Protein 8DP6 (pdb70)

Radius of gyration: 28.53 Å; Cα contacts (8 Å, |Δi|>4): 1040; chains: 2; bounding box: 72×34×86 Å

B-factor: mean 14.77, std 8.54, range [4.78, 69.81]

InterPro domains:
  IPR000515 ABC transporter type 1, transmembrane domain MetI-like [PF00528] (36-201)
  IPR000515 ABC transporter type 1, transmembrane domain MetI-like [PS50928] (20-199)
  IPR000515 ABC transporter type 1, transmembrane domain MetI-like [cd06261] (20-193)
  IPR007210 ABC-type glycine betaine transport system, substrate-binding domain [PF04069] (251-512)
  IPR035906 MetI-like superfamily [G3DSA:1.10.3720.10] (11-204)
  IPR035906 MetI-like superfamily [SSF161098] (16-198)
  IPR051204 ABC transporter permease/solute-binding domain-containing protein [PTHR30177] (2-207)

Nearest PDB structures (foldseek):
  8dp7-assembly1_A  TM=7.468E-01  e=4.687E-59  Helicobacter pylori P12
  7s7y-assembly1_A  TM=9.228E-01  e=1.723E-35  Thermoanaerobacter sp. X513
  7s7w-assembly1_A  TM=9.375E-01  e=1.049E-33  Thermoanaerobacter sp. X513
  4z7e-assembly2_B  TM=9.285E-01  e=5.355E-33  Listeria monocytogenes EGD-e
  3o66-assembly2_B  TM=9.440E-01  e=3.713E-31  Staphylococcus aureus subsp. aureus Mu50

Structure (mmCIF, N/CA/C/O backbone):
data_8DP6
#
_entry.id   8DP6
#
_cell.length_a   168.463
_cell.length_b   58.395
_cell.length_c   61.886
_cell.angle_alpha   90.000
_cell.angle_beta   109.537
_cell.angle_gamma   90.000
#
_symmetry.space_group_name_H-M   'C 1 2 1'
#
loop_
_entity.id
_entity.type
_entity.pdbx_description
1 polymer 'Osmoprotection protein'
2 non-polymer 'SULFATE ION'
3 water water
#
loop_
_atom_site.group_PDB
_atom_site.id
_atom_site.type_symbol
_atom_site.label_atom_id
_atom_site.label_alt_id
_atom_site.label_comp_id
_atom_site.label_asym_id
_atom_site.label_entity_id
_atom_site.label_seq_id
_atom_site.pdbx_PDB_ins_code
_atom_site.Cartn_x
_atom_site.Cartn_y
_atom_site.Cartn_z
_atom_site.occupancy
_atom_site.B_iso_or_equiv
_atom_site.auth_seq_id
_atom_site.auth_comp_id
_atom_site.auth_asym_id
_atom_site.auth_atom_id
_atom_site.pdbx_PDB_model_num
ATOM 1 N N . GLU A 1 6 ? -49.99616 -17.18211 -29.14592 1.000 28.05169 287 GLU A N 1
ATOM 2 C CA . GLU A 1 6 ? -51.34981 -16.65025 -29.03562 1.000 26.22432 287 GLU A CA 1
ATOM 3 C C . GLU A 1 6 ? -52.21183 -17.53273 -28.14234 1.000 27.49992 287 GLU A C 1
ATOM 4 O O . GLU A 1 6 ? -52.40520 -18.71375 -28.42160 1.000 28.77803 287 GLU A O 1
ATOM 10 N N . LYS A 1 7 ? -52.71943 -16.95160 -27.05340 1.000 26.00667 288 LYS A N 1
ATOM 11 C CA . LYS A 1 7 ? -53.63121 -17.63485 -26.15178 1.000 24.55767 288 LYS A CA 1
ATOM 12 C C . LYS A 1 7 ? -54.53479 -16.58660 -25.52100 1.000 19.01695 288 LYS A C 1
ATOM 13 O O . LYS A 1 7 ? -54.08093 -15.45833 -25.28190 1.000 21.30352 288 LYS A O 1
ATOM 19 N N . PRO A 1 8 ? -55.80785 -16.90604 -25.27695 1.000 18.85284 289 PRO A N 1
ATOM 20 C CA . PRO A 1 8 ? -56.69991 -15.94341 -24.61835 1.000 17.64123 289 PRO A CA 1
ATOM 21 C C . PRO A 1 8 ? -56.16180 -15.55945 -23.24879 1.000 13.99704 289 PRO A C 1
ATOM 22 O O . PRO A 1 8 ? -55.42436 -16.31947 -22.61881 1.000 15.63388 289 PRO A O 1
ATOM 26 N N . LEU A 1 9 ? -56.51088 -14.34975 -22.80502 1.000 12.45637 290 LEU A N 1
ATOM 27 C CA . LEU A 1 9 ? -56.16494 -13.93457 -21.45214 1.000 11.81133 290 LEU A CA 1
ATOM 28 C C . LEU A 1 9 ? -57.05131 -14.68690 -20.47621 1.000 11.10587 290 LEU A C 1
ATOM 29 O O . LEU A 1 9 ? -58.26639 -14.77042 -20.66775 1.000 11.12750 290 LEU A O 1
ATOM 34 N N . VAL A 1 10 ? -56.45708 -15.22448 -19.41831 1.000 9.41358 291 VAL A N 1
ATOM 35 C CA . VAL A 1 10 ? -57.18458 -16.06177 -18.47983 1.000 9.02873 291 VAL A CA 1
ATOM 36 C C . VAL A 1 10 ? -57.50238 -15.23724 -17.23600 1.000 8.15560 291 VAL A C 1
ATOM 37 O O . VAL A 1 10 ? -56.59442 -14.75247 -16.54447 1.000 8.37572 291 VAL A O 1
ATOM 41 N N . VAL A 1 11 ? -58.79258 -15.06393 -16.96405 1.000 6.78110 292 VAL A N 1
ATOM 42 C CA . VAL A 1 11 ? -59.28576 -14.37159 -15.78024 1.000 6.76901 292 VAL A CA 1
ATOM 43 C C . VAL A 1 11 ? -59.60708 -15.42341 -14.73534 1.000 7.68923 292 VAL A C 1
ATOM 44 O O . VAL A 1 11 ? -60.49110 -16.26583 -14.94289 1.000 8.01117 292 VAL A O 1
ATOM 48 N N . ALA A 1 12 ? -58.91302 -15.36597 -13.60367 1.000 6.95422 293 ALA A N 1
ATOM 49 C CA . ALA A 1 12 ? -59.15137 -16.28045 -12.49635 1.000 7.46566 293 ALA A CA 1
ATOM 50 C C . ALA A 1 12 ? -59.97588 -15.60121 -11.40465 1.000 6.62587 293 ALA A C 1
ATOM 51 O O . ALA A 1 12 ? -59.96190 -14.37849 -11.25961 1.000 7.18337 293 ALA A O 1
ATOM 53 N N . THR A 1 13 ? -60.71272 -16.40634 -10.63490 1.000 7.20838 294 THR A N 1
ATOM 54 C CA . THR A 1 13 ? -61.37098 -15.90679 -9.43185 1.000 7.60498 294 THR A CA 1
ATOM 55 C C . THR A 1 13 ? -61.25679 -16.94276 -8.32347 1.000 7.43762 294 THR A C 1
ATOM 56 O O . THR A 1 13 ? -61.00584 -18.12844 -8.56589 1.000 7.36879 294 THR A O 1
ATOM 60 N N . LYS A 1 14 ? -61.48253 -16.47776 -7.10104 1.000 6.40797 295 LYS A N 1
ATOM 61 C CA . LYS A 1 14 ? -61.64333 -17.34587 -5.94520 1.000 8.24337 295 LYS A CA 1
ATOM 62 C C . LYS A 1 14 ? -63.08763 -17.84430 -5.90877 1.000 8.36113 295 LYS A C 1
ATOM 63 O O . LYS A 1 14 ? -63.93118 -17.40240 -6.69155 1.000 8.14555 295 LYS A O 1
ATOM 69 N N . PRO A 1 15 ? -63.41952 -18.77891 -5.00947 1.000 9.50539 296 PRO A N 1
ATOM 70 C CA . PRO A 1 15 ? -64.75159 -19.42040 -5.06844 1.000 11.48259 296 PRO A CA 1
ATOM 71 C C . PRO A 1 15 ? -65.96496 -18.56971 -4.66426 1.000 15.01944 296 PRO A C 1
ATOM 72 O O . PRO A 1 15 ? -67.09296 -19.04477 -4.83402 1.000 21.18463 296 PRO A O 1
ATOM 76 N N . SER A 1 16 ? -65.82711 -17.34567 -4.18521 1.000 13.44485 297 SER A N 1
ATOM 77 C CA . SER A 1 16 ? -66.98936 -16.65996 -3.62746 1.000 10.34169 297 SER A CA 1
ATOM 78 C C . SER A 1 16 ? -67.87677 -16.03872 -4.70849 1.000 10.50216 297 SER A C 1
ATOM 79 O O . SER A 1 16 ? -67.45260 -15.77214 -5.83169 1.000 8.54975 297 SER A O 1
ATOM 82 N N . SER A 1 17 ? -69.12736 -15.76631 -4.32650 1.000 8.82190 298 SER A N 1
ATOM 83 C CA . SER A 1 17 ? -70.07251 -15.10836 -5.22085 1.000 8.70817 298 SER A CA 1
ATOM 84 C C . SER A 1 17 ? -69.58805 -13.71423 -5.63576 1.000 8.45915 298 SER A C 1
ATOM 85 O O . SER A 1 17 ? -69.69474 -13.32480 -6.80938 1.000 8.20729 298 SER A O 1
ATOM 88 N N . GLU A 1 18 ? -69.06282 -12.94117 -4.68105 1.000 6.32150 299 GLU A N 1
ATOM 89 C CA . GLU A 1 18 ? -68.47205 -11.64402 -4.99815 1.000 6.08552 299 GLU A CA 1
ATOM 90 C C . GLU A 1 18 ? -67.38682 -11.78951 -6.05596 1.000 6.12851 299 GLU A C 1
ATOM 91 O O . GLU A 1 18 ? -67.31337 -10.99610 -7.00593 1.000 5.45982 299 GLU A O 1
ATOM 97 N N . GLN A 1 19 ? -66.54891 -12.81619 -5.91709 1.000 5.92997 300 GLN A N 1
ATOM 98 C CA . GLN A 1 19 ? -65.48371 -13.04406 -6.88372 1.000 6.20644 300 GLN A CA 1
ATOM 99 C C . GLN A 1 19 ? -66.00946 -13.43498 -8.26381 1.000 6.55192 300 GLN A C 1
ATOM 100 O O . GLN A 1 19 ? -65.41086 -13.04244 -9.27224 1.000 6.11240 300 GLN A O 1
ATOM 106 N N . TYR A 1 20 ? -67.11838 -14.18223 -8.34474 1.000 6.63883 301 TYR A N 1
ATOM 107 C CA . TYR A 1 20 ? -67.69708 -14.47137 -9.65768 1.000 6.41478 301 TYR A CA 1
ATOM 108 C C . TYR A 1 20 ? -68.19075 -13.20162 -10.33464 1.000 6.11854 301 TYR A C 1
ATOM 109 O O . TYR A 1 20 ? -67.99940 -13.02423 -11.54335 1.000 6.79918 301 TYR A O 1
ATOM 118 N N . ILE A 1 21 ? -68.84391 -12.31073 -9.58102 1.000 5.99471 302 ILE A N 1
ATOM 119 C CA . ILE A 1 21 ? -69.24216 -11.02421 -10.14683 1.000 6.41909 302 ILE A CA 1
ATOM 120 C C . ILE A 1 21 ? -68.02949 -10.29789 -10.69752 1.000 7.04347 302 ILE A C 1
ATOM 121 O O . ILE A 1 21 ? -68.03013 -9.81222 -11.83828 1.000 6.45817 302 ILE A O 1
ATOM 126 N N . LEU A 1 22 ? -66.98061 -10.19337 -9.87897 1.000 6.82597 303 LEU A N 1
ATOM 127 C CA . LEU A 1 22 ? -65.78131 -9.47510 -10.28514 1.000 7.27822 303 LEU A CA 1
ATOM 128 C C . LEU A 1 22 ? -65.14603 -10.11216 -11.51481 1.000 6.01803 303 LEU A C 1
ATOM 129 O O . LEU A 1 22 ? -64.72428 -9.40736 -12.44307 1.000 6.36836 303 LEU A O 1
ATOM 134 N N . GLY A 1 23 ? -65.07707 -11.44263 -11.55011 1.000 6.52867 304 GLY A N 1
ATOM 135 C CA . GLY A 1 23 ? -64.53017 -12.10595 -12.72347 1.000 7.64738 304 GLY A CA 1
ATOM 136 C C . GLY A 1 23 ? -65.31630 -11.80833 -13.98324 1.000 6.29053 304 GLY A C 1
ATOM 137 O O . GLY A 1 23 ? -64.73919 -11.65024 -15.06397 1.000 6.57268 304 GLY A O 1
ATOM 138 N N . GLU A 1 24 ? -66.64497 -11.73080 -13.87203 1.000 6.51782 305 GLU A N 1
ATOM 139 C CA . GLU A 1 24 ? -67.44669 -11.39945 -15.04455 1.000 7.35152 305 GLU A CA 1
ATOM 140 C C . GLU A 1 24 ? -67.29795 -9.94023 -15.45241 1.000 6.19751 305 GLU A C 1
ATOM 141 O O . GLU A 1 24 ? -67.32100 -9.63104 -16.65125 1.000 7.21479 305 GLU A O 1
ATOM 147 N N . ILE A 1 25 ? -67.14274 -9.02481 -14.49540 1.000 5.97278 306 ILE A N 1
ATOM 148 C CA . ILE A 1 25 ? -66.85455 -7.63801 -14.85240 1.000 6.84177 306 ILE A CA 1
ATOM 149 C C . ILE A 1 25 ? -65.58528 -7.56937 -15.69233 1.000 7.11226 306 ILE A C 1
ATOM 150 O O . ILE A 1 25 ? -65.56072 -6.95395 -16.76663 1.000 7.73651 306 ILE A O 1
ATOM 155 N N . LEU A 1 26 ? -64.51267 -8.20613 -15.21620 1.000 6.17353 307 LEU A N 1
ATOM 156 C CA . LEU A 1 26 ? -63.25064 -8.20335 -15.95971 1.000 6.74021 307 LEU A CA 1
ATOM 157 C C . LEU A 1 26 ? -63.41695 -8.84893 -17.32695 1.000 6.73609 307 LEU A C 1
ATOM 158 O O . LEU A 1 26 ? -62.96689 -8.30630 -18.34656 1.000 7.18698 307 LEU A O 1
ATOM 163 N N . SER A 1 27 ? -64.04569 -10.02207 -17.36076 1.000 6.60128 308 SER A N 1
ATOM 164 C CA . SER A 1 27 ? -64.12490 -10.79415 -18.59281 1.000 7.06684 308 SER A CA 1
ATOM 165 C C . SER A 1 27 ? -64.98174 -10.08679 -19.63141 1.000 7.53716 308 SER A C 1
ATOM 166 O O . SER A 1 27 ? -64.58277 -9.95137 -20.79574 1.000 7.34783 308 SER A O 1
ATOM 169 N N . LEU A 1 28 ? -66.16288 -9.61306 -19.22607 1.000 7.57551 309 LEU A N 1
ATOM 170 C CA . LEU A 1 28 ? -67.05775 -8.95067 -20.17300 1.000 6.54234 309 LEU A CA 1
ATOM 171 C C . LEU A 1 28 ? -66.45118 -7.65242 -20.68698 1.000 8.16268 309 LEU A C 1
ATOM 172 O O . LEU A 1 28 ? -66.62223 -7.30230 -21.85904 1.000 8.70309 309 LEU A O 1
ATOM 177 N N . LEU A 1 29 ? -65.74567 -6.91552 -19.82440 1.000 7.25253 310 LEU A N 1
ATOM 178 C CA . LEU A 1 29 ? -65.16302 -5.65450 -20.26414 1.000 6.90783 310 LEU A CA 1
ATOM 179 C C . LEU A 1 29 ? -64.08674 -5.89761 -21.31141 1.000 7.41049 310 LEU A C 1
ATOM 180 O O . LEU A 1 29 ? -64.03916 -5.20721 -22.33612 1.000 8.28898 310 LEU A O 1
ATOM 185 N N . LEU A 1 30 ? -63.22268 -6.88471 -21.07956 1.000 7.40733 311 LEU A N 1
ATOM 186 C CA . LEU A 1 30 ? -62.19795 -7.19372 -22.06585 1.000 7.92820 311 LEU A CA 1
ATOM 187 C C . LEU A 1 30 ? -62.81391 -7.73954 -23.34839 1.000 8.07729 311 LEU A C 1
ATOM 188 O O . LEU A 1 30 ? -62.38365 -7.37341 -24.45053 1.000 8.93805 311 LEU A O 1
ATOM 193 N N . GLU A 1 31 ? -63.84245 -8.58977 -23.23116 1.000 8.36845 312 GLU A N 1
ATOM 194 C CA . GLU A 1 31 ? -64.49829 -9.13824 -24.41921 1.000 10.70800 312 GLU A CA 1
ATOM 195 C C . GLU A 1 31 ? -65.15575 -8.04387 -25.24991 1.000 10.99140 312 GLU A C 1
ATOM 196 O O . GLU A 1 31 ? -65.16233 -8.11856 -26.48596 1.000 10.44634 312 GLU A O 1
ATOM 202 N N . LYS A 1 32 ? -65.71548 -7.02296 -24.59084 1.000 10.12669 313 LYS A N 1
ATOM 203 C CA . LYS A 1 32 ? -66.30505 -5.88981 -25.29777 1.000 12.41878 313 LYS A CA 1
ATOM 204 C C . LYS A 1 32 ? -65.29307 -5.21585 -26.20438 1.000 10.73423 313 LYS A C 1
ATOM 205 O O . LYS A 1 32 ? -65.66344 -4.63765 -27.23118 1.000 13.90430 313 LYS A O 1
ATOM 211 N N . HIS A 1 33 ? -64.02079 -5.24995 -25.82113 1.000 10.55360 314 HIS A N 1
ATOM 212 C CA . HIS A 1 33 ? -62.93806 -4.65778 -26.58539 1.000 11.04528 314 HIS A CA 1
ATOM 213 C C . HIS A 1 33 ? -62.22100 -5.68000 -27.45280 1.000 10.92989 314 HIS A C 1
ATOM 214 O O . HIS A 1 33 ? -61.09039 -5.43735 -27.88151 1.000 10.75586 314 HIS A O 1
ATOM 221 N N . HIS A 1 34 ? -62.86024 -6.82209 -27.71253 1.000 10.54449 315 HIS A N 1
ATOM 222 C CA . HIS A 1 34 ? -62.39872 -7.81720 -28.67376 1.000 10.63690 315 HIS A CA 1
ATOM 223 C C . HIS A 1 34 ? -61.11885 -8.51063 -28.25164 1.000 11.43394 315 HIS A C 1
ATOM 224 O O . HIS A 1 34 ? -60.38945 -9.03857 -29.09239 1.000 13.32037 315 HIS A O 1
ATOM 231 N N . ILE A 1 35 ? -60.83397 -8.54938 -26.95821 1.000 11.02316 316 ILE A N 1
ATOM 232 C CA . ILE A 1 35 ? -59.69289 -9.28041 -26.43335 1.000 11.82027 316 ILE A CA 1
ATOM 233 C C . ILE A 1 35 ? -60.19644 -10.66922 -26.01280 1.000 16.03241 316 ILE A C 1
ATOM 234 O O . ILE A 1 35 ? -61.14411 -10.74149 -25.22356 1.000 15.98766 316 ILE A O 1
ATOM 239 N N . PRO A 1 36 ? -59.64206 -11.74932 -26.55389 1.000 16.64773 317 PRO A N 1
ATOM 240 C CA . PRO A 1 36 ? -60.15344 -13.08387 -26.20295 1.000 16.11187 317 PRO A CA 1
ATOM 241 C C . PRO A 1 36 ? -59.87896 -13.41707 -24.74312 1.000 12.17875 317 PRO A C 1
ATOM 242 O O . PRO A 1 36 ? -58.79941 -13.12894 -24.21994 1.000 15.24092 317 PRO A O 1
ATOM 246 N N . ILE A 1 37 ? -60.87699 -14.02975 -24.09703 1.000 13.61684 318 ILE A N 1
ATOM 247 C CA . ILE A 1 37 ? -60.86175 -14.32244 -22.66721 1.000 13.36852 318 ILE A CA 1
ATOM 248 C C . ILE A 1 37 ? -61.20397 -15.78796 -22.43905 1.000 13.88098 318 ILE A C 1
ATOM 249 O O . ILE A 1 37 ? -62.09577 -16.34445 -23.09155 1.000 16.83892 318 ILE A O 1
ATOM 254 N N . LYS A 1 38 ? -60.50333 -16.40716 -21.49726 1.000 11.43078 319 LYS A N 1
ATOM 255 C CA . LYS A 1 38 ? -60.87479 -17.69832 -20.94242 1.000 10.49376 319 LYS A CA 1
ATOM 256 C C . LYS A 1 38 ? -61.13320 -17.50358 -19.45439 1.000 11.63227 319 LYS A C 1
ATOM 257 O O . LYS A 1 38 ? -60.31233 -16.90248 -18.75195 1.000 11.04881 319 LYS A O 1
ATOM 263 N N . ARG A 1 39 ? -62.27756 -17.98433 -18.97916 1.000 11.38918 320 ARG A N 1
ATOM 264 C CA . ARG A 1 39 ? -62.64642 -17.86658 -17.57467 1.000 9.52129 320 ARG A CA 1
ATOM 265 C C . ARG A 1 39 ? -62.12986 -19.07822 -16.81023 1.000 11.56863 320 ARG A C 1
ATOM 266 O O . ARG A 1 39 ? -62.34681 -20.21961 -17.22717 1.000 14.93806 320 ARG A O 1
ATOM 274 N N . ALA A 1 40 ? -61.43881 -18.82630 -15.69396 1.000 8.95944 321 ALA A N 1
ATOM 275 C CA . ALA A 1 40 ? -60.99014 -19.86547 -14.77211 1.000 10.45186 321 ALA A CA 1
ATOM 276 C C . ALA A 1 40 ? -61.50616 -19.49747 -13.38058 1.000 9.64133 321 ALA A C 1
ATOM 277 O O . ALA A 1 40 ? -60.75267 -19.06156 -12.50813 1.000 8.05608 321 ALA A O 1
ATOM 279 N N . PHE A 1 41 ? -62.81107 -19.65967 -13.18306 1.000 9.64252 322 PHE A N 1
ATOM 280 C CA . PHE A 1 41 ? -63.46783 -19.13095 -11.99827 1.000 9.73629 322 PHE A CA 1
ATOM 281 C C . PHE A 1 41 ? -63.49679 -20.16776 -10.87884 1.000 11.41081 322 PHE A C 1
ATOM 282 O O . PHE A 1 41 ? -63.53427 -21.37846 -11.12099 1.000 11.75223 322 PHE A O 1
ATOM 290 N N . GLY A 1 42 ? -63.51182 -19.67920 -9.64220 1.000 9.20965 323 GLY A N 1
ATOM 291 C CA . GLY A 1 42 ? -63.73702 -20.55445 -8.49861 1.000 10.80226 323 GLY A CA 1
ATOM 292 C C . GLY A 1 42 ? -62.58173 -21.47047 -8.15888 1.000 11.07070 323 GLY A C 1
ATOM 293 O O . GLY A 1 42 ? -62.79873 -22.66076 -7.87252 1.000 13.33469 323 GLY A O 1
ATOM 294 N N . ILE A 1 43 ? -61.36100 -20.93893 -8.16265 1.000 9.30333 324 ILE A N 1
ATOM 295 C CA . ILE A 1 43 ? -60.16253 -21.73392 -7.92030 1.000 9.73281 324 ILE A CA 1
ATOM 296 C C . ILE A 1 43 ? -60.07683 -22.08655 -6.43910 1.000 11.47521 324 ILE A C 1
ATOM 297 O O . ILE A 1 43 ? -59.94931 -21.20291 -5.57842 1.000 10.72927 324 ILE A O 1
ATOM 302 N N . GLY A 1 44 ? -60.13582 -23.38186 -6.14192 1.000 11.61676 325 GLY A N 1
ATOM 303 C CA . GLY A 1 44 ? -60.02794 -23.82253 -4.76231 1.000 13.51568 325 GLY A CA 1
ATOM 304 C C . GLY A 1 44 ? -58.69292 -23.42852 -4.15845 1.000 13.56140 325 GLY A C 1
ATOM 305 O O . GLY A 1 44 ? -57.65024 -23.46518 -4.81831 1.000 14.50264 325 GLY A O 1
ATOM 306 N N . GLY A 1 45 ? -58.73290 -23.03906 -2.88616 1.000 12.70913 326 GLY A N 1
ATOM 307 C CA . GLY A 1 45 ? -57.56525 -22.51278 -2.21973 1.000 14.03070 326 GLY A CA 1
ATOM 308 C C . GLY A 1 45 ? -57.30110 -21.04773 -2.48218 1.000 12.51183 326 GLY A C 1
ATOM 309 O O . GLY A 1 45 ? -56.43122 -20.46472 -1.82324 1.000 14.26956 326 GLY A O 1
ATOM 310 N N . GLY A 1 46 ? -58.01650 -20.42903 -3.41731 1.000 12.01928 327 GLY A N 1
ATOM 311 C CA . GLY A 1 46 ? -57.84511 -19.00384 -3.65092 1.000 12.38273 327 GLY A CA 1
ATOM 312 C C . GLY A 1 46 ? -56.41743 -18.64278 -4.02147 1.000 10.78145 327 GLY A C 1
ATOM 313 O O . GLY A 1 46 ? -55.77189 -19.29752 -4.85085 1.000 10.24533 327 GLY A O 1
ATOM 314 N N . THR A 1 47 ? -55.91011 -17.59484 -3.36625 1.000 9.90157 328 THR A N 1
ATOM 315 C CA . THR A 1 47 ? -54.62736 -17.00307 -3.72902 1.000 9.23825 328 THR A CA 1
ATOM 316 C C . THR A 1 47 ? -53.49888 -18.02428 -3.74592 1.000 10.70583 328 THR A C 1
ATOM 317 O O . THR A 1 47 ? -52.63707 -17.98558 -4.62730 1.000 10.20322 328 THR A O 1
ATOM 321 N N . MET A 1 48 ? -53.46722 -18.94046 -2.77378 1.000 10.38496 329 MET A N 1
ATOM 322 C CA . MET A 1 48 ? -52.32220 -19.84685 -2.71519 1.000 11.90514 329 MET A CA 1
ATOM 323 C C . MET A 1 48 ? -52.19850 -20.73484 -3.95534 1.000 11.38015 329 MET A C 1
ATOM 324 O O . MET A 1 48 ? -51.09555 -21.20388 -4.25647 1.000 11.83770 329 MET A O 1
ATOM 329 N N . ASN A 1 49 ? -53.29531 -20.98804 -4.67450 1.000 9.99144 330 ASN A N 1
ATOM 330 C CA . ASN A 1 49 ? -53.19204 -21.71544 -5.93637 1.000 9.06490 330 ASN A CA 1
ATOM 331 C C . ASN A 1 49 ? -53.30482 -20.82593 -7.16723 1.000 10.91004 330 ASN A C 1
ATOM 332 O O . ASN A 1 49 ? -52.81593 -21.20969 -8.23613 1.000 10.36360 330 ASN A O 1
ATOM 337 N N . ILE A 1 50 ? -53.91765 -19.64629 -7.04126 1.000 9.42870 331 ILE A N 1
ATOM 338 C CA . ILE A 1 50 ? -53.95097 -18.69590 -8.14972 1.000 9.03736 331 ILE A CA 1
ATOM 339 C C . ILE A 1 50 ? -52.56257 -18.11767 -8.39868 1.000 9.09723 331 ILE A C 1
ATOM 340 O O . ILE A 1 50 ? -52.09831 -18.04165 -9.54188 1.000 8.63946 331 ILE A O 1
ATOM 345 N N . HIS A 1 51 ? -51.87878 -17.71240 -7.33221 1.000 9.82918 332 HIS A N 1
ATOM 346 C CA . HIS A 1 51 ? -50.60996 -17.00081 -7.47353 1.000 9.95936 332 HIS A CA 1
ATOM 347 C C . HIS A 1 51 ? -49.55443 -17.78959 -8.24611 1.000 9.97700 332 HIS A C 1
ATOM 348 O O . HIS A 1 51 ? -48.94136 -17.21861 -9.16761 1.000 10.34346 332 HIS A O 1
ATOM 355 N N . PRO A 1 52 ? -49.29157 -19.06961 -7.95597 1.000 9.93165 333 PRO A N 1
ATOM 356 C CA . PRO A 1 52 ? -48.28654 -19.79201 -8.75720 1.000 11.20125 333 PRO A CA 1
ATOM 357 C C . PRO A 1 52 ? -48.63752 -19.88878 -10.23148 1.000 11.30154 333 PRO A C 1
ATOM 358 O O . PRO A 1 52 ? -47.73859 -19.86927 -11.08137 1.000 11.77108 333 PRO A O 1
ATOM 362 N N . ALA A 1 53 ? -49.92453 -19.97827 -10.56181 1.000 9.81197 334 ALA A N 1
ATOM 363 C CA . ALA A 1 53 ? -50.32182 -20.03510 -11.96291 1.000 10.16112 334 ALA A CA 1
ATOM 364 C C . ALA A 1 53 ? -50.16961 -18.68137 -12.63637 1.000 10.60040 334 ALA A C 1
ATOM 365 O O . ALA A 1 53 ? -49.81091 -18.60801 -13.82054 1.000 10.66610 334 ALA A O 1
ATOM 367 N N . LEU A 1 54 ? -50.41302 -17.60939 -11.88871 1.000 8.78497 335 LEU A N 1
ATOM 368 C CA . LEU A 1 54 ? -50.21293 -16.26919 -12.41446 1.000 10.98797 335 LEU A CA 1
ATOM 369 C C . LEU A 1 54 ? -48.74245 -16.02377 -12.74274 1.000 11.10092 335 LEU A C 1
ATOM 370 O O . LEU A 1 54 ? -48.41138 -15.53588 -13.82886 1.000 14.03027 335 LEU A O 1
ATOM 375 N N . ILE A 1 55 ? -47.83773 -16.38960 -11.83071 1.000 10.82463 336 ILE A N 1
ATOM 376 C CA . ILE A 1 55 ? -46.41015 -16.17759 -12.07590 1.000 14.24239 336 ILE A CA 1
ATOM 377 C C . ILE A 1 55 ? -45.90784 -17.02374 -13.24558 1.000 14.94508 336 ILE A C 1
ATOM 378 O O . ILE A 1 55 ? -44.97051 -16.62587 -13.95484 1.000 17.13383 336 ILE A O 1
ATOM 383 N N . ARG A 1 56 ? -46.51932 -18.18002 -13.48533 1.000 13.06366 337 ARG A N 1
ATOM 384 C CA . ARG A 1 56 ? -46.13765 -19.04895 -14.59224 1.000 13.07869 337 ARG A CA 1
ATOM 385 C C . ARG A 1 56 ? -46.83051 -18.70091 -15.90259 1.000 14.99406 337 ARG A C 1
ATOM 386 O O . ARG A 1 56 ? -46.56730 -19.35424 -16.91804 1.000 16.43982 337 ARG A O 1
ATOM 394 N N . GLY A 1 57 ? -47.71497 -17.71425 -15.90891 1.000 13.17815 338 GLY A N 1
ATOM 395 C CA . GLY A 1 57 ? -48.36187 -17.28572 -17.12879 1.000 12.29568 338 GLY A CA 1
ATOM 396 C C . GLY A 1 57 ? -49.59440 -18.06440 -17.52585 1.000 13.45913 338 GLY A C 1
ATOM 397 O O . GLY A 1 57 ? -50.14465 -17.80383 -18.60236 1.000 12.72371 338 GLY A O 1
ATOM 398 N N . ASP A 1 58 ? -50.05102 -19.00791 -16.70512 1.000 10.43204 339 ASP A N 1
ATOM 399 C CA . ASP A 1 58 ? -51.24297 -19.77313 -17.03681 1.000 10.91528 339 ASP A CA 1
ATOM 400 C C . ASP A 1 58 ? -52.52880 -19.08486 -16.59838 1.000 11.42993 339 ASP A C 1
ATOM 401 O O . ASP A 1 58 ? -53.60539 -19.42754 -17.10254 1.000 13.99246 339 ASP A O 1
ATOM 406 N N . PHE A 1 59 ? -52.43767 -18.11741 -15.69405 1.000 8.01076 340 PHE A N 1
ATOM 407 C CA . PHE A 1 59 ? -53.47838 -17.13240 -15.47187 1.000 7.65058 340 PHE A CA 1
ATOM 408 C C . PHE A 1 59 ? -52.87838 -15.78281 -15.83509 1.000 6.91802 340 PHE A C 1
ATOM 409 O O . PHE A 1 59 ? -51.66227 -15.59774 -15.74848 1.000 9.07341 340 PHE A O 1
ATOM 417 N N . ASP A 1 60 ? -53.72474 -14.83250 -16.23070 1.000 7.01543 341 ASP A N 1
ATOM 418 C CA . ASP A 1 60 ? -53.25134 -13.49017 -16.54863 1.000 6.36534 341 ASP A CA 1
ATOM 419 C C . ASP A 1 60 ? -53.67008 -12.41676 -15.55877 1.000 6.34164 341 ASP A C 1
ATOM 420 O O . ASP A 1 60 ? -52.91081 -11.46195 -15.35650 1.000 6.63547 341 ASP A O 1
ATOM 425 N N . LEU A 1 61 ? -54.85127 -12.52501 -14.95447 1.000 6.28163 342 LEU A N 1
ATOM 426 C CA . LEU A 1 61 ? -55.31638 -11.48154 -14.04816 1.000 6.07233 342 LEU A CA 1
ATOM 427 C C . LEU A 1 61 ? -56.38532 -12.04781 -13.12307 1.000 6.20623 342 LEU A C 1
ATOM 428 O O . LEU A 1 61 ? -57.03379 -13.05394 -13.42772 1.000 6.98127 342 LEU A O 1
ATOM 433 N N . TYR A 1 62 ? -56.54138 -11.38807 -11.97771 1.000 5.84103 343 TYR A N 1
ATOM 434 C CA . TYR A 1 62 ? -57.59942 -11.69821 -11.01910 1.000 5.90553 343 TYR A CA 1
ATOM 435 C C . TYR A 1 62 ? -57.74735 -10.49997 -10.09711 1.000 6.10388 343 TYR A C 1
ATOM 436 O O . TYR A 1 62 ? -56.92446 -9.58533 -10.11067 1.000 6.92357 343 TYR A O 1
ATOM 445 N N . VAL A 1 63 ? -58.80583 -10.50369 -9.29663 1.000 5.58387 344 VAL A N 1
ATOM 446 C CA . VAL A 1 63 ? -59.01190 -9.46003 -8.29748 1.000 5.93983 344 VAL A CA 1
ATOM 447 C C . VAL A 1 63 ? -58.55367 -9.98848 -6.94469 1.000 5.98187 344 VAL A C 1
ATOM 448 O O . VAL A 1 63 ? -59.10595 -10.96824 -6.42226 1.000 6.10718 344 VAL A O 1
ATOM 452 N N . GLU A 1 64 ? -57.55503 -9.32411 -6.37878 1.000 5.43544 345 GLU A N 1
ATOM 453 C CA . GLU A 1 64 ? -57.00218 -9.63755 -5.06912 1.000 5.53634 345 GLU A CA 1
ATOM 454 C C . GLU A 1 64 ? -57.43356 -8.57482 -4.06244 1.000 5.53930 345 GLU A C 1
ATOM 455 O O . GLU A 1 64 ? -57.84869 -7.47087 -4.42744 1.000 5.60399 345 GLU A O 1
ATOM 461 N N . TYR A 1 65 ? -57.36313 -8.93345 -2.78432 1.000 5.35078 346 TYR A N 1
ATOM 462 C CA . TYR A 1 65 ? -57.60494 -8.00733 -1.68623 1.000 5.04719 346 TYR A CA 1
ATOM 463 C C . TYR A 1 65 ? -56.27809 -7.68110 -1.01196 1.000 5.30908 346 TYR A C 1
ATOM 464 O O . TYR A 1 65 ? -55.46716 -8.58448 -0.76167 1.000 6.33648 346 TYR A O 1
ATOM 473 N N . THR A 1 66 ? -56.04099 -6.39349 -0.72225 1.000 5.81890 347 THR A N 1
ATOM 474 C CA . THR A 1 66 ? -54.71692 -5.99159 -0.24291 1.000 5.87406 347 THR A CA 1
ATOM 475 C C . THR A 1 66 ? -54.27433 -6.79402 0.98023 1.000 5.14206 347 THR A C 1
ATOM 476 O O . THR A 1 66 ? -53.16294 -7.32118 1.01171 1.000 6.45126 347 THR A O 1
ATOM 480 N N . GLY A 1 67 ? -55.13477 -6.91660 1.99348 1.000 6.19675 348 GLY A N 1
ATOM 481 C CA . GLY A 1 67 ? -54.72263 -7.62828 3.19543 1.000 6.44908 348 GLY A CA 1
ATOM 482 C C . GLY A 1 67 ? -54.42062 -9.09362 2.95100 1.000 5.97546 348 GLY A C 1
ATOM 483 O O . GLY A 1 67 ? -53.56765 -9.67605 3.62384 1.000 6.94352 348 GLY A O 1
ATOM 484 N N . THR A 1 68 ? -55.09730 -9.70617 1.97421 1.000 7.27352 349 THR A N 1
ATOM 485 C CA . THR A 1 68 ? -54.80882 -11.09708 1.63989 1.000 7.66654 349 THR A CA 1
ATOM 486 C C . THR A 1 68 ? -53.43424 -11.22624 0.99816 1.000 7.79474 349 THR A C 1
ATOM 487 O O . THR A 1 68 ? -52.66875 -12.13513 1.33835 1.000 9.11959 349 THR A O 1
ATOM 491 N N . ALA A 1 69 ? -53.10784 -10.33376 0.05692 1.000 7.12141 350 ALA A N 1
ATOM 492 C CA . ALA A 1 69 ? -51.75363 -10.32147 -0.49009 1.000 7.13581 350 ALA A CA 1
ATOM 493 C C . ALA A 1 69 ? -50.72720 -10.08462 0.61214 1.000 7.12208 350 ALA A C 1
ATOM 494 O O . ALA A 1 69 ? -49.68867 -10.75896 0.66666 1.000 8.37828 350 ALA A O 1
ATOM 496 N N . TRP A 1 70 ? -51.00764 -9.12029 1.49030 1.000 7.54619 351 TRP A N 1
ATOM 497 C CA . TRP A 1 70 ? -50.09988 -8.76102 2.57445 1.000 6.95706 351 TRP A CA 1
ATOM 498 C C . TRP A 1 70 ? -49.70488 -9.97375 3.40442 1.000 7.14032 351 TRP A C 1
ATOM 499 O O . TRP A 1 70 ? -48.51614 -10.20698 3.65156 1.000 7.67773 351 TRP A O 1
ATOM 510 N N . VAL A 1 71 ? -50.68885 -10.76388 3.82743 1.000 7.53637 352 VAL A N 1
ATOM 511 C CA . VAL A 1 71 ? -50.42387 -11.87775 4.73493 1.000 10.46765 352 VAL A CA 1
ATOM 512 C C . VAL A 1 71 ? -50.01524 -13.14628 3.98849 1.000 10.93212 352 VAL A C 1
ATOM 513 O O . VAL A 1 71 ? -49.08683 -13.83674 4.41266 1.000 13.80089 352 VAL A O 1
ATOM 517 N N . ASN A 1 72 ? -50.64189 -13.46170 2.85252 1.000 10.82553 353 ASN A N 1
ATOM 518 C CA . ASN A 1 72 ? -50.44899 -14.77041 2.22917 1.000 12.02415 353 ASN A CA 1
ATOM 519 C C . ASN A 1 72 ? -49.30803 -14.80883 1.22158 1.000 13.15212 353 ASN A C 1
ATOM 520 O O . ASN A 1 72 ? -48.53159 -15.76886 1.20279 1.000 16.33016 353 ASN A O 1
ATOM 525 N N . THR A 1 73 ? -49.19742 -13.80165 0.36821 1.000 9.76219 354 THR A N 1
ATOM 526 C CA . THR A 1 73 ? -48.12527 -13.78290 -0.60930 1.000 10.66840 354 THR A CA 1
ATOM 527 C C . THR A 1 73 ? -46.88631 -13.06984 -0.07971 1.000 9.53881 354 THR A C 1
ATOM 528 O O . THR A 1 73 ? -45.75957 -13.50431 -0.34118 1.000 11.98585 354 THR A O 1
ATOM 532 N N . LEU A 1 74 ? -47.07047 -12.00151 0.69269 1.000 7.89618 355 LEU A N 1
ATOM 533 C CA . LEU A 1 74 ? -45.95671 -11.17773 1.14282 1.000 7.69440 355 LEU A CA 1
ATOM 534 C C . LEU A 1 74 ? -45.48913 -11.51709 2.55308 1.000 7.93081 355 LEU A C 1
ATOM 535 O O . LEU A 1 74 ? -44.44627 -11.00207 2.98713 1.000 9.03047 355 LEU A O 1
ATOM 540 N N . LYS A 1 75 ? -46.23730 -12.36552 3.26232 1.000 7.62781 356 LYS A N 1
ATOM 541 C CA . LYS A 1 75 ? -45.85808 -12.88374 4.57797 1.000 8.65231 356 LYS A CA 1
ATOM 542 C C . LYS A 1 75 ? -45.70178 -11.78660 5.62672 1.000 8.53865 356 LYS A C 1
ATOM 543 O O . LYS A 1 75 ? -44.88081 -11.90876 6.54211 1.000 11.79270 356 LYS A O 1
ATOM 549 N N . ASN A 1 76 ? -46.48096 -10.72452 5.52518 1.000 7.83209 357 ASN A N 1
ATOM 550 C CA . ASN A 1 76 ? -46.43069 -9.65155 6.50555 1.000 7.40660 357 ASN A CA 1
ATOM 551 C C . ASN A 1 76 ? -47.56968 -9.78004 7.51605 1.000 9.46463 357 ASN A C 1
ATOM 552 O O . ASN A 1 76 ? -48.61554 -10.37139 7.23012 1.000 10.14105 357 ASN A O 1
ATOM 557 N N . PRO A 1 77 ? -47.39412 -9.24132 8.71930 1.000 8.54639 358 PRO A N 1
ATOM 558 C CA . PRO A 1 77 ? -48.40742 -9.41630 9.77076 1.000 8.50368 358 PRO A CA 1
ATOM 559 C C . PRO A 1 77 ? -49.59375 -8.47587 9.61176 1.000 8.05311 358 PRO A C 1
ATOM 560 O O . PRO A 1 77 ? -49.44529 -7.28621 9.32252 1.000 8.98764 358 PRO A O 1
ATOM 564 N N . LEU A 1 78 ? -50.78752 -9.01466 9.87688 1.000 9.72734 359 LEU A N 1
ATOM 565 C CA . LEU A 1 78 ? -52.00468 -8.21511 9.80560 1.000 11.43049 359 LEU A CA 1
ATOM 566 C C . LEU A 1 78 ? -52.14284 -7.24418 10.97206 1.000 12.04024 359 LEU A C 1
ATOM 567 O O . LEU A 1 78 ? -53.02220 -6.37485 10.93029 1.000 13.71268 359 LEU A O 1
ATOM 572 N N . THR A 1 79 ? -51.31116 -7.36915 12.00728 1.000 10.33781 360 THR A N 1
ATOM 573 C CA . THR A 1 79 ? -51.25090 -6.35466 13.04644 1.000 11.30874 360 THR A CA 1
ATOM 574 C C . THR A 1 79 ? -50.48636 -5.11277 12.61501 1.000 10.29905 360 THR A C 1
ATOM 575 O O . THR A 1 79 ? -50.46112 -4.13372 13.36312 1.000 13.71536 360 THR A O 1
ATOM 579 N N . GLN A 1 80 ? -49.84124 -5.13348 11.45416 1.000 10.94627 361 GLN A N 1
ATOM 580 C CA . GLN A 1 80 ? -49.26898 -3.93228 10.87058 1.000 11.06165 361 GLN A CA 1
ATOM 581 C C . GLN A 1 80 ? -50.17852 -3.45849 9.74805 1.000 10.17961 361 GLN A C 1
ATOM 582 O O . GLN A 1 80 ? -50.67327 -4.26877 8.96049 1.000 12.97413 361 GLN A O 1
ATOM 588 N N . LYS A 1 81 ? -50.37424 -2.14621 9.66272 1.000 10.27999 362 LYS A N 1
ATOM 589 C CA . LYS A 1 81 ? -51.28397 -1.60035 8.67016 1.000 11.40130 362 LYS A CA 1
ATOM 590 C C . LYS A 1 81 ? -50.88572 -2.06087 7.27477 1.000 9.88326 362 LYS A C 1
ATOM 591 O O . LYS A 1 81 ? -49.71036 -2.01605 6.88842 1.000 10.63069 362 LYS A O 1
ATOM 597 N N . VAL A 1 82 ? -51.87310 -2.54244 6.52718 1.000 7.23729 363 VAL A N 1
ATOM 598 C CA . VAL A 1 82 ? -51.63279 -2.93659 5.14872 1.000 8.66939 363 VAL A CA 1
ATOM 599 C C . VAL A 1 82 ? -51.21678 -1.70387 4.36566 1.000 9.14725 363 VAL A C 1
ATOM 600 O O . VAL A 1 82 ? -51.87142 -0.65597 4.42914 1.000 13.92518 363 VAL A O 1
ATOM 604 N N . ASP A 1 83 ? -50.10069 -1.79670 3.65910 1.000 7.99170 364 ASP A N 1
ATOM 605 C CA . ASP A 1 83 ? -49.57518 -0.64336 2.94281 1.000 8.37300 364 ASP A CA 1
ATOM 606 C C . ASP A 1 83 ? -49.63446 -0.91836 1.44615 1.000 6.99115 364 ASP A C 1
ATOM 607 O O . ASP A 1 83 ? -48.84087 -1.70366 0.91528 1.000 7.17791 364 ASP A O 1
ATOM 612 N N . PHE A 1 84 ? -50.56504 -0.25186 0.76083 1.000 7.82226 365 PHE A N 1
ATOM 613 C CA . PHE A 1 84 ? -50.73414 -0.49668 -0.66699 1.000 7.70565 365 PHE A CA 1
ATOM 614 C C . PHE A 1 84 ? -49.45850 -0.22560 -1.45472 1.000 7.16209 365 PHE A C 1
ATOM 615 O O . PHE A 1 84 ? -49.09073 -1.01176 -2.32997 1.000 6.47109 365 PHE A O 1
ATOM 623 N N . GLU A 1 85 ? -48.80029 0.90616 -1.20259 1.000 6.70186 366 GLU A N 1
ATOM 624 C CA . GLU A 1 85 ? -47.60827 1.23645 -1.98108 1.000 7.32237 366 GLU A CA 1
ATOM 625 C C . GLU A 1 85 ? -46.55107 0.13948 -1.87350 1.000 6.28511 366 GLU A C 1
ATOM 626 O O . GLU A 1 85 ? -45.90893 -0.21792 -2.86812 1.000 7.56649 366 GLU A O 1
ATOM 632 N N . THR A 1 86 ? -46.37449 -0.42301 -0.67088 1.000 7.08178 367 THR A N 1
ATOM 633 C CA . THR A 1 86 ? -45.42257 -1.51778 -0.49267 1.000 6.98540 367 THR A CA 1
ATOM 634 C C . THR A 1 86 ? -45.86590 -2.75722 -1.25473 1.000 5.76779 367 THR A C 1
ATOM 635 O O . THR A 1 86 ? -45.04168 -3.43655 -1.88035 1.000 6.23131 367 THR A O 1
ATOM 639 N N . ILE A 1 87 ? -47.16097 -3.07833 -1.19448 1.000 5.81153 368 ILE A N 1
ATOM 640 C CA . ILE A 1 87 ? -47.69589 -4.19715 -1.96936 1.000 6.91363 368 ILE A CA 1
ATOM 641 C C . ILE A 1 87 ? -47.39628 -4.01850 -3.45063 1.000 7.16169 368 ILE A C 1
ATOM 642 O O . ILE A 1 87 ? -46.89877 -4.93499 -4.11374 1.000 6.54547 368 ILE A O 1
ATOM 647 N N . LYS A 1 88 ? -47.69833 -2.83807 -3.99148 1.000 6.69346 369 LYS A N 1
ATOM 648 C CA . LYS A 1 88 ? -47.49541 -2.62850 -5.41779 1.000 8.02321 369 LYS A CA 1
ATOM 649 C C . LYS A 1 88 ? -46.02451 -2.77246 -5.78901 1.000 7.47545 369 LYS A C 1
ATOM 650 O O . LYS A 1 88 ? -45.68753 -3.43154 -6.78209 1.000 7.82196 369 LYS A O 1
ATOM 656 N N . LYS A 1 89 ? -45.13010 -2.19690 -4.98413 1.000 6.68358 370 LYS A N 1
ATOM 657 C CA . LYS A 1 89 ? -43.70344 -2.27643 -5.27883 1.000 7.43711 370 LYS A CA 1
ATOM 658 C C . LYS A 1 89 ? -43.18725 -3.70849 -5.20791 1.000 7.09325 370 LYS A C 1
ATOM 659 O O . LYS A 1 89 ? -42.45567 -4.15749 -6.09897 1.000 8.42861 370 LYS A O 1
ATOM 665 N N . ARG A 1 90 ? -43.54202 -4.44007 -4.14760 1.000 6.88531 371 ARG A N 1
ATOM 666 C CA . ARG A 1 90 ? -43.06505 -5.81421 -4.01568 1.000 7.22357 371 ARG A CA 1
ATOM 667 C C . ARG A 1 90 ? -43.63950 -6.70059 -5.11381 1.000 6.43063 371 ARG A C 1
ATOM 668 O O . ARG A 1 90 ? -42.93800 -7.57547 -5.63867 1.000 7.78257 371 ARG A O 1
ATOM 676 N N . TYR A 1 91 ? -44.90685 -6.48470 -5.48789 1.000 6.11315 372 TYR A N 1
ATOM 677 C CA . TYR A 1 91 ? -45.50152 -7.28524 -6.55526 1.000 6.45884 372 TYR A CA 1
ATOM 678 C C . TYR A 1 91 ? -44.76781 -7.08597 -7.87317 1.000 7.67414 372 TYR A C 1
ATOM 679 O O . TYR A 1 91 ? -44.51268 -8.05525 -8.59732 1.000 7.42205 372 TYR A O 1
ATOM 688 N N . GLU A 1 92 ? -44.41638 -5.83944 -8.19846 1.000 7.98915 373 GLU A N 1
ATOM 689 C CA . GLU A 1 92 ? -43.67570 -5.58793 -9.42861 1.000 8.49317 373 GLU A CA 1
ATOM 690 C C . GLU A 1 92 ? -42.29874 -6.23317 -9.36714 1.000 9.52913 373 GLU A C 1
ATOM 691 O O . GLU A 1 92 ? -41.89190 -6.94719 -10.29320 1.000 10.39719 373 GLU A O 1
ATOM 697 N N . LYS A 1 93 ? -41.57292 -6.00265 -8.27038 1.000 9.22497 374 LYS A N 1
ATOM 698 C CA . LYS A 1 93 ? -40.16868 -6.39979 -8.21085 1.000 10.41571 374 LYS A CA 1
ATOM 699 C C . LYS A 1 93 ? -40.00932 -7.90480 -8.03922 1.000 10.17963 374 LYS A C 1
ATOM 700 O O . LYS A 1 93 ? -39.16823 -8.52611 -8.70499 1.000 10.75612 374 LYS A O 1
ATOM 706 N N . GLU A 1 94 ? -40.79580 -8.51156 -7.15742 1.000 9.31991 375 GLU A N 1
ATOM 707 C CA . GLU A 1 94 ? -40.61967 -9.92521 -6.85405 1.000 10.19795 375 GLU A CA 1
ATOM 708 C C . GLU A 1 94 ? -41.36635 -10.84591 -7.80870 1.000 10.46342 375 GLU A C 1
ATOM 709 O O . GLU A 1 94 ? -40.89927 -11.96173 -8.06090 1.000 12.03183 375 GLU A O 1
ATOM 715 N N . PHE A 1 95 ? -42.51155 -10.41134 -8.34513 1.000 9.09235 376 PHE A N 1
ATOM 716 C CA . PHE A 1 95 ? -43.39383 -11.28757 -9.10331 1.000 9.16643 376 PHE A CA 1
ATOM 717 C C . PHE A 1 95 ? -43.66066 -10.81829 -10.52031 1.000 9.35009 376 PHE A C 1
ATOM 718 O O . PHE A 1 95 ? -44.32375 -11.54143 -11.27030 1.000 9.94808 376 PHE A O 1
ATOM 726 N N . ASN A 1 96 ? -43.18470 -9.63780 -10.90921 1.000 8.37874 377 ASN A N 1
ATOM 727 C CA . ASN A 1 96 ? -43.50699 -9.08220 -12.22386 1.000 9.07959 377 ASN A CA 1
ATOM 728 C C . ASN A 1 96 ? -45.02016 -8.98306 -12.42032 1.000 9.10061 377 ASN A C 1
ATOM 729 O O . ASN A 1 96 ? -45.54451 -9.24331 -13.50637 1.000 9.91130 377 ASN A O 1
ATOM 734 N N . LEU A 1 97 ? -45.72809 -8.61527 -11.34911 1.000 7.49623 378 LEU A N 1
ATOM 735 C CA . LEU A 1 97 ? -47.17549 -8.44574 -11.35326 1.000 7.43183 378 LEU A CA 1
ATOM 736 C C . LEU A 1 97 ? -47.50695 -6.99029 -11.06341 1.000 7.68369 378 LEU A C 1
ATOM 737 O O . LEU A 1 97 ? -46.84046 -6.33974 -10.24840 1.000 8.82687 378 LEU A O 1
ATOM 742 N N . LEU A 1 98 ? -48.54752 -6.48803 -11.72398 1.000 7.50096 379 LEU A N 1
ATOM 743 C CA . LEU A 1 98 ? -48.99291 -5.10971 -11.57708 1.000 8.86304 379 LEU A CA 1
ATOM 744 C C . LEU A 1 98 ? -50.35397 -5.07045 -10.89225 1.000 7.17369 379 LEU A C 1
ATOM 745 O O . LEU A 1 98 ? -51.29495 -5.73459 -11.33357 1.000 7.73236 379 LEU A O 1
ATOM 750 N N . TRP A 1 99 ? -50.47054 -4.27054 -9.84095 1.000 7.73228 380 TRP A N 1
ATOM 751 C CA . TRP A 1 99 ? -51.78222 -3.85654 -9.35198 1.000 7.66235 380 TRP A CA 1
ATOM 752 C C . TRP A 1 99 ? -52.22280 -2.67679 -10.20996 1.000 8.39030 380 TRP A C 1
ATOM 753 O O . TRP A 1 99 ? -51.55317 -1.63397 -10.22132 1.000 10.40147 380 TRP A O 1
ATOM 764 N N . VAL A 1 100 ? -53.31338 -2.84960 -10.96066 1.000 7.13000 381 VAL A N 1
ATOM 765 C CA . VAL A 1 100 ? -53.80063 -1.80557 -11.86384 1.000 8.56109 381 VAL A CA 1
ATOM 766 C C . VAL A 1 100 ? -54.15485 -0.55300 -11.07946 1.000 8.35575 381 VAL A C 1
ATOM 767 O O . VAL A 1 100 ? -53.86026 0.57706 -11.49529 1.000 9.09217 381 VAL A O 1
ATOM 771 N N . GLY A 1 101 ? -54.77000 -0.75076 -9.92411 1.000 6.66060 382 GLY A N 1
ATOM 772 C CA . GLY A 1 101 ? -55.37199 0.29386 -9.12495 1.000 7.66867 382 GLY A CA 1
ATOM 773 C C . GLY A 1 101 ? -56.33354 -0.41479 -8.19799 1.000 6.86123 382 GLY A C 1
ATOM 774 O O . GLY A 1 101 ? -56.34423 -1.64021 -8.12630 1.000 7.00465 382 GLY A O 1
ATOM 775 N N . LEU A 1 102 ? -57.14617 0.36863 -7.50271 1.000 5.64809 383 LEU A N 1
ATOM 776 C CA . LEU A 1 102 ? -58.11855 -0.17940 -6.56550 1.000 5.58173 383 LEU A CA 1
ATOM 777 C C . LEU A 1 102 ? -59.53319 0.09822 -7.05718 1.000 6.37733 383 LEU A C 1
ATOM 778 O O . LEU A 1 102 ? -59.84297 1.19379 -7.53305 1.000 5.84518 383 LEU A O 1
ATOM 783 N N . LEU A 1 103 ? -60.39374 -0.91441 -6.94476 1.000 4.78021 384 LEU A N 1
ATOM 784 C CA . LEU A 1 103 ? -61.75145 -0.80446 -7.46449 1.000 6.22449 384 LEU A CA 1
ATOM 785 C C . LEU A 1 103 ? -62.59088 0.17954 -6.66653 1.000 5.79196 384 LEU A C 1
ATOM 786 O O . LEU A 1 103 ? -63.49288 0.80746 -7.23070 1.000 6.61663 384 LEU A O 1
ATOM 791 N N . GLY A 1 104 ? -62.30859 0.33254 -5.37257 1.000 5.50367 385 GLY A N 1
ATOM 792 C CA . GLY A 1 104 ? -62.98214 1.33575 -4.56885 1.000 6.67400 385 GLY A CA 1
ATOM 793 C C . GLY A 1 104 ? -63.59357 0.82263 -3.28307 1.000 6.35649 385 GLY A C 1
ATOM 794 O O . GLY A 1 104 ? -64.08590 1.62014 -2.48495 1.000 7.97055 385 GLY A O 1
ATOM 795 N N . PHE A 1 105 ? -63.57663 -0.49356 -3.07451 1.000 5.66620 386 PHE A N 1
ATOM 796 C CA . PHE A 1 105 ? -64.21606 -1.09910 -1.91797 1.000 6.03207 386 PHE A CA 1
ATOM 797 C C . PHE A 1 105 ? -63.22313 -1.90732 -1.09545 1.000 6.41110 386 PHE A C 1
ATOM 798 O O . PHE A 1 105 ? -62.14630 -2.30701 -1.55274 1.000 5.34025 386 PHE A O 1
ATOM 806 N N . ASN A 1 106 ? -63.61348 -2.10575 0.15142 1.000 7.22203 387 ASN A N 1
ATOM 807 C CA . ASN A 1 106 ? -62.84957 -2.82516 1.15502 1.000 8.04311 387 ASN A CA 1
ATOM 808 C C . ASN A 1 106 ? -63.79170 -3.89443 1.69065 1.000 8.64258 387 ASN A C 1
ATOM 809 O O . ASN A 1 106 ? -64.92227 -3.58015 2.08004 1.000 11.39042 387 ASN A O 1
ATOM 814 N N . ASN A 1 107 ? -63.36586 -5.15043 1.67265 1.000 7.37217 388 ASN A N 1
ATOM 815 C CA . ASN A 1 107 ? -64.19135 -6.25917 2.14529 1.000 7.60237 388 ASN A CA 1
ATOM 816 C C . ASN A 1 107 ? -63.55606 -6.76461 3.43625 1.000 7.85613 388 ASN A C 1
ATOM 817 O O . ASN A 1 107 ? -62.69548 -7.64299 3.42013 1.000 7.93298 388 ASN A O 1
ATOM 822 N N . THR A 1 108 ? -63.97877 -6.19399 4.55459 1.000 6.64416 389 THR A N 1
ATOM 823 C CA . THR A 1 108 ? -63.40155 -6.55061 5.83541 1.000 7.67640 389 THR A CA 1
ATOM 824 C C . THR A 1 108 ? -64.51855 -6.66009 6.85531 1.000 7.60812 389 THR A C 1
ATOM 825 O O . THR A 1 108 ? -65.67671 -6.34311 6.58530 1.000 8.00000 389 THR A O 1
ATOM 829 N N . TYR A 1 109 ? -64.16542 -7.13205 8.03952 1.000 7.08585 390 TYR A N 1
ATOM 830 C CA . TYR A 1 109 ? -65.14120 -7.18069 9.11483 1.000 6.87994 390 TYR A CA 1
ATOM 831 C C . TYR A 1 109 ? -65.54389 -5.77898 9.54829 1.000 6.85856 390 TYR A C 1
ATOM 832 O O . TYR A 1 109 ? -64.73892 -4.84351 9.56209 1.000 7.17033 390 TYR A O 1
ATOM 841 N N . SER A 1 110 ? -66.80091 -5.65071 9.94991 1.000 6.19056 391 SER A N 1
ATOM 842 C CA . SER A 1 110 ? -67.24842 -4.50095 10.71195 1.000 7.01082 391 SER A CA 1
ATOM 843 C C . SER A 1 110 ? -68.31639 -4.97554 11.69107 1.000 5.39179 391 SER A C 1
ATOM 844 O O . SER A 1 110 ? -68.58516 -6.17633 11.80885 1.000 6.35418 391 SER A O 1
ATOM 847 N N . LEU A 1 111 ? -68.93414 -4.02080 12.37739 1.000 6.00612 392 LEU A N 1
ATOM 848 C CA . LEU A 1 111 ? -70.00916 -4.26825 13.32912 1.000 6.15453 392 LEU A CA 1
ATOM 849 C C . LEU A 1 111 ? -71.23019 -3.48616 12.87471 1.000 6.17466 392 LEU A C 1
ATOM 850 O O . LEU A 1 111 ? -71.10085 -2.38178 12.34007 1.000 7.52863 392 LEU A O 1
ATOM 855 N N . ALA A 1 112 ? -72.41710 -4.06564 13.05738 1.000 6.35925 393 ALA A N 1
ATOM 856 C CA . ALA A 1 112 ? -73.64673 -3.44969 12.58142 1.000 6.98980 393 ALA A CA 1
ATOM 857 C C . ALA A 1 112 ? -74.73685 -3.54081 13.63660 1.000 5.93676 393 ALA A C 1
ATOM 858 O O . ALA A 1 112 ? -74.79282 -4.49132 14.42501 1.000 6.37557 393 ALA A O 1
ATOM 860 N N . ILE A 1 113 ? -75.60241 -2.52551 13.63437 1.000 5.72884 394 ILE A N 1
ATOM 861 C CA . ILE A 1 113 ? -76.79644 -2.45014 14.45724 1.000 6.47704 394 ILE A CA 1
ATOM 862 C C . ILE A 1 113 ? -77.92031 -1.90744 13.57905 1.000 6.55566 394 ILE A C 1
ATOM 863 O O . ILE A 1 113 ? -77.70624 -1.56146 12.41315 1.000 6.63785 394 ILE A O 1
ATOM 868 N N . SER A 1 114 ? -79.12764 -1.80732 14.13776 1.000 7.20074 395 SER A N 1
ATOM 869 C CA . SER A 1 114 ? -80.21331 -1.19330 13.38038 1.000 8.09857 395 SER A CA 1
ATOM 870 C C . SER A 1 114 ? -80.00909 0.31455 13.27532 1.000 8.60741 395 SER A C 1
ATOM 871 O O . SER A 1 114 ? -79.38560 0.94816 14.13106 1.000 8.29528 395 SER A O 1
ATOM 874 N N . LYS A 1 115 ? -80.57422 0.89879 12.22076 1.000 8.21111 396 LYS A N 1
ATOM 875 C CA . LYS A 1 115 ? -80.51971 2.35043 12.08009 1.000 9.99619 396 LYS A CA 1
ATOM 876 C C . LYS A 1 115 ? -81.28043 3.04292 13.20333 1.000 11.83513 396 LYS A C 1
ATOM 877 O O . LYS A 1 115 ? -80.88349 4.12465 13.65317 1.000 12.66878 396 LYS A O 1
ATOM 883 N N . GLU A 1 116 ? -82.35464 2.42722 13.68413 1.000 9.93975 397 GLU A N 1
ATOM 884 C CA . GLU A 1 116 ? -83.10768 3.00348 14.79124 1.000 13.30204 397 GLU A CA 1
ATOM 885 C C . GLU A 1 116 ? -82.27808 3.03840 16.07183 1.000 11.92429 397 GLU A C 1
ATOM 886 O O . GLU A 1 116 ? -82.28349 4.04680 16.79223 1.000 12.96442 397 GLU A O 1
ATOM 892 N N . ASP A 1 117 ? -81.55877 1.95149 16.37854 1.000 9.63015 398 ASP A N 1
ATOM 893 C CA . ASP A 1 117 ? -80.69210 1.96200 17.55643 1.000 10.45699 398 ASP A CA 1
ATOM 894 C C . ASP A 1 117 ? -79.52601 2.92243 17.38665 1.000 9.27241 398 ASP A C 1
ATOM 895 O O . ASP A 1 117 ? -79.09864 3.55247 18.36085 1.000 10.52888 398 ASP A O 1
ATOM 900 N N . ALA A 1 118 ? -79.01008 3.06955 16.16604 1.000 9.39563 399 ALA A N 1
ATOM 901 C CA . ALA A 1 118 ? -77.92042 4.01495 15.95098 1.000 9.71890 399 ALA A CA 1
ATOM 902 C C . ALA A 1 118 ? -78.37910 5.44151 16.22067 1.000 11.77005 399 ALA A C 1
ATOM 903 O O . ALA A 1 118 ? -77.64706 6.23854 16.82160 1.000 12.07474 399 ALA A O 1
ATOM 905 N N . GLN A 1 119 ? -79.59505 5.77883 15.79121 1.000 10.90453 400 GLN A N 1
ATOM 906 C CA . GLN A 1 119 ? -80.13009 7.10904 16.05319 1.000 11.57226 400 GLN A CA 1
ATOM 907 C C . GLN A 1 119 ? -80.44722 7.29673 17.53173 1.000 11.55342 400 GLN A C 1
ATOM 908 O O . GLN A 1 119 ? -80.19210 8.36587 18.09896 1.000 12.56905 400 GLN A O 1
ATOM 914 N N . LYS A 1 120 ? -80.99395 6.26425 18.17297 1.000 10.98252 401 LYS A N 1
ATOM 915 C CA . LYS A 1 120 ? -81.39787 6.38242 19.57137 1.000 11.67555 401 LYS A CA 1
ATOM 916 C C . LYS A 1 120 ? -80.20276 6.65959 20.47271 1.000 10.19823 401 LYS A C 1
ATOM 917 O O . LYS A 1 120 ? -80.28676 7.48185 21.39626 1.000 11.37941 401 LYS A O 1
ATOM 923 N N . TYR A 1 121 ? -79.08329 5.98023 20.22298 1.000 9.70600 402 TYR A N 1
ATOM 924 C CA . TYR A 1 121 ? -77.91396 6.04602 21.08650 1.000 10.15351 402 TYR A CA 1
ATOM 925 C C . TYR A 1 121 ? -76.79032 6.90199 20.52383 1.000 10.52019 402 TYR A C 1
ATOM 926 O O . TYR A 1 121 ? -75.70730 6.93074 21.11468 1.000 12.16123 402 TYR A O 1
ATOM 935 N N . ALA A 1 122 ? -77.01262 7.58484 19.39601 1.000 10.49812 403 ALA A N 1
ATOM 936 C CA . ALA A 1 122 ? -75.98169 8.41012 18.75255 1.000 10.32808 403 ALA A CA 1
ATOM 937 C C . ALA A 1 122 ? -74.76417 7.58759 18.32544 1.000 12.05678 403 ALA A C 1
ATOM 938 O O . ALA A 1 122 ? -73.62823 8.06710 18.35821 1.000 14.65552 403 ALA A O 1
ATOM 940 N N . ILE A 1 123 ? -74.98970 6.35241 17.88394 1.000 8.38598 404 ILE A N 1
ATOM 941 C CA . ILE A 1 123 ? -73.89166 5.43345 17.59629 1.000 9.36749 404 ILE A CA 1
ATOM 942 C C . ILE A 1 123 ? -73.47294 5.55274 16.13431 1.000 9.98087 404 ILE A C 1
ATOM 943 O O . ILE A 1 123 ? -74.26388 5.27786 15.22362 1.000 11.40696 404 ILE A O 1
ATOM 948 N N . GLU A 1 124 ? -72.21771 5.94723 15.91862 1.000 8.91281 405 GLU A N 1
ATOM 949 C CA . GLU A 1 124 ? -71.57579 5.98541 14.61327 1.000 9.25692 405 GLU A CA 1
ATOM 950 C C . GLU A 1 124 ? -70.32527 5.12513 14.53726 1.000 8.18457 405 GLU A C 1
ATOM 951 O O . GLU A 1 124 ? -70.02909 4.58028 13.47086 1.000 8.59364 405 GLU A O 1
ATOM 957 N N . THR A 1 125 ? -69.57553 4.99436 15.62691 1.000 7.85947 406 THR A N 1
ATOM 958 C CA . THR A 1 125 ? -68.28550 4.32391 15.62197 1.000 7.94701 406 THR A CA 1
ATOM 959 C C . THR A 1 125 ? -68.29901 3.11801 16.55341 1.000 7.18307 406 THR A C 1
ATOM 960 O O . THR A 1 125 ? -69.20533 2.93963 17.37902 1.000 7.50204 406 THR A O 1
ATOM 964 N N . PHE A 1 126 ? -67.26758 2.27680 16.39782 1.000 7.53939 407 PHE A N 1
ATOM 965 C CA . PHE A 1 126 ? -67.06969 1.17853 17.33769 1.000 7.93465 407 PHE A CA 1
ATOM 966 C C . PHE A 1 126 ? -66.98276 1.69420 18.77105 1.000 7.02835 407 PHE A C 1
ATOM 967 O O . PHE A 1 126 ? -67.51680 1.06747 19.69283 1.000 7.56723 407 PHE A O 1
ATOM 975 N N . SER A 1 127 ? -66.28596 2.81589 18.98926 1.000 7.83946 408 SER A N 1
ATOM 976 C CA . SER A 1 127 ? -66.17247 3.34141 20.34930 1.000 8.46524 408 SER A CA 1
ATOM 977 C C . SER A 1 127 ? -67.53402 3.74264 20.89814 1.000 8.87484 408 SER A C 1
ATOM 978 O O . SER A 1 127 ? -67.80309 3.56630 22.09313 1.000 9.02467 408 SER A O 1
ATOM 981 N N . ASP A 1 128 ? -68.40856 4.28476 20.04244 1.000 7.43342 409 ASP A N 1
ATOM 982 C CA . ASP A 1 128 ? -69.78250 4.55315 20.46999 1.000 8.01942 409 ASP A CA 1
ATOM 983 C C . ASP A 1 128 ? -70.48825 3.26546 20.87553 1.000 8.45380 409 ASP A C 1
ATOM 984 O O . ASP A 1 128 ? -71.19368 3.22823 21.88883 1.000 8.75558 409 ASP A O 1
ATOM 989 N N . LEU A 1 129 ? -70.36648 2.21245 20.05701 1.000 7.93922 410 LEU A N 1
ATOM 990 C CA . LEU A 1 129 ? -71.03643 0.96644 20.41079 1.000 6.92550 410 LEU A CA 1
ATOM 991 C C . LEU A 1 129 ? -70.50361 0.42297 21.72781 1.000 8.07331 410 LEU A C 1
ATOM 992 O O . LEU A 1 129 ? -71.27352 -0.06182 22.56314 1.000 8.63992 410 LEU A O 1
ATOM 997 N N . ALA A 1 130 ? -69.18973 0.49326 21.93559 1.000 7.78652 411 ALA A N 1
ATOM 998 C CA . ALA A 1 130 ? -68.63128 0.04193 23.20317 1.000 8.70893 411 ALA A CA 1
ATOM 999 C C . ALA A 1 130 ? -69.17928 0.86449 24.36166 1.000 8.72958 411 ALA A C 1
ATOM 1000 O O . ALA A 1 130 ? -69.51776 0.31522 25.41461 1.000 8.99624 411 ALA A O 1
ATOM 1002 N N . PHE A 1 131 ? -69.28290 2.18787 24.17971 1.000 8.11030 412 PHE A N 1
ATOM 1003 C CA . PHE A 1 131 ? -69.81756 3.06406 25.22108 1.000 9.31047 412 PHE A CA 1
ATOM 1004 C C . PHE A 1 131 ? -71.22429 2.64385 25.62751 1.000 9.87268 412 PHE A C 1
ATOM 1005 O O . PHE A 1 131 ? -71.57644 2.69861 26.81356 1.000 11.16110 412 PHE A O 1
ATOM 1013 N N . HIS A 1 132 ? -72.03725 2.21321 24.66095 1.000 8.71578 413 HIS A N 1
ATOM 1014 C CA . HIS A 1 132 ? -73.43049 1.85317 24.89928 1.000 9.28478 413 HIS A CA 1
ATOM 1015 C C . HIS A 1 132 ? -73.65154 0.35415 24.91906 1.000 8.44274 413 HIS A C 1
ATOM 1016 O O . HIS A 1 132 ? -74.80545 -0.08986 24.95787 1.000 8.55161 413 HIS A O 1
ATOM 1023 N N . SER A 1 133 ? -72.57228 -0.42689 24.94049 1.000 8.80707 414 SER A N 1
ATOM 1024 C CA . SER A 1 133 ? -72.68485 -1.87366 24.78202 1.000 7.75292 414 SER A CA 1
ATOM 1025 C C . SER A 1 133 ? -73.54374 -2.58371 25.83127 1.000 8.41401 414 SER A C 1
ATOM 1026 O O . SER A 1 133 ? -74.08049 -3.65363 25.50395 1.000 8.09244 414 SER A O 1
ATOM 1029 N N . PRO A 1 134 ? -73.71730 -2.09528 27.06227 1.000 8.43882 415 PRO A N 1
ATOM 1030 C CA . PRO A 1 134 ? -74.66314 -2.76992 27.96706 1.000 8.49230 415 PRO A CA 1
ATOM 1031 C C . PRO A 1 134 ? -76.09672 -2.80911 27.45664 1.000 8.87576 415 PRO A C 1
ATOM 1032 O O . PRO A 1 134 ? -76.91717 -3.54851 28.01563 1.000 9.76536 415 PRO A O 1
ATOM 1036 N N . ASN A 1 135 ? -76.42491 -2.06485 26.40168 1.000 7.91112 416 ASN A N 1
ATOM 1037 C CA . ASN A 1 135 ? -77.75295 -2.11772 25.81258 1.000 8.53764 416 ASN A CA 1
ATOM 1038 C C . ASN A 1 135 ? -77.82080 -3.04690 24.60913 1.000 7.54005 416 ASN A C 1
ATOM 1039 O O . ASN A 1 135 ? -78.82903 -3.04492 23.89216 1.000 9.60261 416 ASN A O 1
ATOM 1044 N N . PHE A 1 136 ? -76.77914 -3.85384 24.37646 1.000 6.70894 417 PHE A N 1
ATOM 1045 C CA . PHE A 1 136 ? -76.70492 -4.67506 23.18150 1.000 6.22675 417 PHE A CA 1
ATOM 1046 C C . PHE A 1 136 ? -76.36430 -6.11880 23.51477 1.000 6.52719 417 PHE A C 1
ATOM 1047 O O . PHE A 1 136 ? -75.48800 -6.40051 24.34514 1.000 7.98672 417 PHE A O 1
ATOM 1055 N N . ASP A 1 137 ? -77.07508 -7.01772 22.84126 1.000 7.03039 418 ASP A N 1
ATOM 1056 C CA . ASP A 1 137 ? -76.80154 -8.44526 22.82671 1.000 6.90407 418 ASP A CA 1
ATOM 1057 C C . ASP A 1 137 ? -76.08555 -8.74454 21.51917 1.000 6.15058 418 ASP A C 1
ATOM 1058 O O . ASP A 1 137 ? -76.65985 -8.55146 20.44221 1.000 6.70632 418 ASP A O 1
ATOM 1063 N N . PHE A 1 138 ? -74.83417 -9.17439 21.60548 1.000 6.43109 419 PHE A N 1
ATOM 1064 C CA . PHE A 1 138 ? -73.99161 -9.32025 20.42319 1.000 5.75630 419 PHE A CA 1
ATOM 1065 C C . PHE A 1 138 ? -73.95101 -10.77189 19.95999 1.000 5.77070 419 PHE A C 1
ATOM 1066 O O . PHE A 1 138 ? -73.83428 -11.69154 20.77570 1.000 7.33205 419 PHE A O 1
ATOM 1074 N N . GLY A 1 139 ? -74.02354 -10.97080 18.64764 1.000 6.26058 420 GLY A N 1
ATOM 1075 C CA . GLY A 1 139 ? -73.91829 -12.29878 18.07528 1.000 6.28197 420 GLY A CA 1
ATOM 1076 C C . GLY A 1 139 ? -72.93984 -12.34944 16.91670 1.000 6.38023 420 GLY A C 1
ATOM 1077 O O . GLY A 1 139 ? -72.76032 -11.37946 16.17592 1.000 6.90727 420 GLY A O 1
ATOM 1078 N N . ALA A 1 140 ? -72.31740 -13.51290 16.75867 1.000 6.30148 421 ALA A N 1
ATOM 1079 C CA . ALA A 1 140 ? -71.38190 -13.74873 15.66367 1.000 6.77137 421 ALA A CA 1
ATOM 1080 C C . ALA A 1 140 ? -71.22161 -15.25301 15.48134 1.000 6.45557 421 ALA A C 1
ATOM 1081 O O . ALA A 1 140 ? -71.70231 -16.05172 16.28944 1.000 7.59695 421 ALA A O 1
ATOM 1083 N N . GLU A 1 141 ? -70.54256 -15.63049 14.39652 1.000 7.76492 422 GLU A N 1
ATOM 1084 C CA . GLU A 1 141 ? -70.25866 -17.03359 14.13245 1.000 7.38908 422 GLU A CA 1
ATOM 1085 C C . GLU A 1 141 ? -69.17727 -17.55207 15.08191 1.000 9.27024 422 GLU A C 1
ATOM 1086 O O . GLU A 1 141 ? -68.38945 -16.78755 15.64095 1.000 9.36764 422 GLU A O 1
ATOM 1092 N N . PHE A 1 142 ? -69.15556 -18.87666 15.26551 1.000 9.46250 423 PHE A N 1
ATOM 1093 C CA . PHE A 1 142 ? -68.22557 -19.48702 16.21417 1.000 10.29764 423 PHE A CA 1
ATOM 1094 C C . PHE A 1 142 ? -66.79352 -19.00325 16.00487 1.000 13.82607 423 PHE A C 1
ATOM 1095 O O . PHE A 1 142 ? -66.09057 -18.68701 16.97254 1.000 12.58462 423 PHE A O 1
ATOM 1103 N N . ASP A 1 143 ? -66.34494 -18.93990 14.74702 1.000 11.71211 424 ASP A N 1
ATOM 1104 C CA . ASP A 1 143 ? -64.94885 -18.60253 14.45698 1.000 14.77838 424 ASP A CA 1
ATOM 1105 C C . ASP A 1 143 ? -64.57652 -17.22446 14.98516 1.000 12.10763 424 ASP A C 1
ATOM 1106 O O . ASP A 1 143 ? -63.41817 -16.99784 15.36328 1.000 13.81456 424 ASP A O 1
ATOM 1111 N N . PHE A 1 144 ? -65.54310 -16.30253 15.03210 1.000 10.38311 425 PHE A N 1
ATOM 1112 C CA . PHE A 1 144 ? -65.28661 -14.93234 15.45975 1.000 10.02020 425 PHE A CA 1
ATOM 1113 C C . PHE A 1 144 ? -64.89232 -14.85559 16.92754 1.000 11.05368 425 PHE A C 1
ATOM 1114 O O . PHE A 1 144 ? -64.29077 -13.86272 17.34628 1.000 12.11036 425 PHE A O 1
ATOM 1122 N N . PHE A 1 145 ? -65.22330 -15.86725 17.71990 1.000 14.42924 426 PHE A N 1
ATOM 1123 C CA . PHE A 1 145 ? -64.89780 -15.86165 19.13760 1.000 13.18923 426 PHE A CA 1
ATOM 1124 C C . PHE A 1 145 ? -63.61688 -16.63388 19.46543 1.000 15.32077 426 PHE A C 1
ATOM 1125 O O . PHE A 1 145 ? -63.31110 -16.82256 20.64698 1.000 19.32732 426 PHE A O 1
ATOM 1133 N N . GLU A 1 146 ? -62.83999 -17.04299 18.45644 1.000 19.69448 427 GLU A N 1
ATOM 1134 C CA . GLU A 1 146 ? -61.76556 -18.01518 18.65958 1.000 21.86004 427 GLU A CA 1
ATOM 1135 C C . GLU A 1 146 ? -60.37818 -17.40572 18.88995 1.000 22.22917 427 GLU A C 1
ATOM 1136 O O . GLU A 1 146 ? -59.67885 -17.81807 19.81882 1.000 25.92593 427 GLU A O 1
ATOM 1142 N N . ARG A 1 147 ? -59.93703 -16.45460 18.06443 1.000 26.16357 428 ARG A N 1
ATOM 1143 C CA . ARG A 1 147 ? -58.56555 -15.96247 18.18028 1.000 23.47242 428 ARG A CA 1
ATOM 1144 C C . ARG A 1 147 ? -58.53909 -14.45131 18.34788 1.000 26.30318 428 ARG A C 1
ATOM 1145 O O . ARG A 1 147 ? -59.56640 -13.77442 18.26229 1.000 21.46357 428 ARG A O 1
ATOM 1153 N N . GLU A 1 148 ? -57.32759 -13.93320 18.58805 1.000 24.39118 429 GLU A N 1
ATOM 1154 C CA . GLU A 1 148 ? -57.12072 -12.51382 18.85780 1.000 25.25878 429 GLU A CA 1
ATOM 1155 C C . GLU A 1 148 ? -57.41777 -11.62880 17.65729 1.000 23.30509 429 GLU A C 1
ATOM 1156 O O . GLU A 1 148 ? -57.53191 -10.40917 17.81844 1.000 27.91401 429 GLU A O 1
ATOM 1162 N N . ASP A 1 149 ? -57.52970 -12.20095 16.45891 1.000 19.27037 430 ASP A N 1
ATOM 1163 C CA . ASP A 1 149 ? -57.79684 -11.38413 15.28442 1.000 19.92899 430 ASP A CA 1
ATOM 1164 C C . ASP A 1 149 ? -59.23928 -10.89991 15.21509 1.000 18.09586 430 ASP A C 1
ATOM 1165 O O . ASP A 1 149 ? -59.54616 -10.06040 14.36395 1.000 17.17473 430 ASP A O 1
ATOM 1170 N N . ALA A 1 150 ? -60.12522 -11.40017 16.07980 1.000 15.96502 431 ALA A N 1
ATOM 1171 C CA . ALA A 1 150 ? -61.53837 -11.05024 16.00341 1.000 14.53545 431 ALA A CA 1
ATOM 1172 C C . ALA A 1 150 ? -62.05028 -10.55578 17.35286 1.000 13.73115 431 ALA A C 1
ATOM 1173 O O . ALA A 1 150 ? -61.51826 -9.58062 17.88929 1.000 14.46801 431 ALA A O 1
ATOM 1175 N N . PHE A 1 151 ? -63.07035 -11.21434 17.91397 1.000 12.85253 432 PHE A N 1
ATOM 1176 C CA . PHE A 1 151 ? -63.71509 -10.69406 19.12058 1.000 12.72454 432 PHE A CA 1
ATOM 1177 C C . PHE A 1 151 ? -62.71898 -10.46848 20.25602 1.000 14.17713 432 PHE A C 1
ATOM 1178 O O . PHE A 1 151 ? -62.75679 -9.42881 20.92675 1.000 13.64855 432 PHE A O 1
ATOM 1186 N N . LYS A 1 152 ? -61.82837 -11.43575 20.49735 1.000 15.59985 433 LYS A N 1
ATOM 1187 C CA . LYS A 1 152 ? -60.86298 -11.28996 21.58526 1.000 17.25783 433 LYS A CA 1
ATOM 1188 C C . LYS A 1 152 ? -60.02511 -10.02679 21.42478 1.000 17.08020 433 LYS A C 1
ATOM 1189 O O . LYS A 1 152 ? -59.79045 -9.30073 22.39999 1.000 20.10083 433 LYS A O 1
ATOM 1195 N N . GLY A 1 153 ? -59.55617 -9.75314 20.20674 1.000 18.21779 434 GLY A N 1
ATOM 1196 C CA . GLY A 1 153 ? -58.79605 -8.53557 19.97506 1.000 19.59888 434 GLY A CA 1
ATOM 1197 C C . GLY A 1 153 ? -59.65610 -7.28825 20.04405 1.000 19.84261 434 GLY A C 1
ATOM 1198 O O . GLY A 1 153 ? -59.20725 -6.24372 20.52124 1.000 20.64302 434 GLY A O 1
ATOM 1199 N N . LEU A 1 154 ? -60.90158 -7.37718 19.56524 1.000 16.90027 435 LEU A N 1
ATOM 1200 C CA . LEU A 1 154 ? -61.80495 -6.23170 19.63244 1.000 15.53579 435 LEU A CA 1
ATOM 1201 C C . LEU A 1 154 ? -62.04101 -5.81492 21.07254 1.000 16.28194 435 LEU A C 1
ATOM 1202 O O . LEU A 1 154 ? -62.17678 -4.62221 21.37235 1.000 18.37969 435 LEU A O 1
ATOM 1207 N N . MET A 1 155 ? -62.09336 -6.79179 21.97951 1.000 18.50996 436 MET A N 1
ATOM 1208 C CA . MET A 1 155 ? -62.22031 -6.49156 23.40087 1.000 21.72415 436 MET A CA 1
ATOM 1209 C C . MET A 1 155 ? -60.97552 -5.80756 23.95538 1.000 18.71115 436 MET A C 1
ATOM 1210 O O . MET A 1 155 ? -61.08032 -4.97337 24.86185 1.000 27.36966 436 MET A O 1
ATOM 1215 N N . LYS A 1 156 ? -59.79223 -6.15133 23.44342 1.000 22.98832 437 LYS A N 1
ATOM 1216 C CA . LYS A 1 156 ? -58.57581 -5.49618 23.91771 1.000 24.62564 437 LYS A CA 1
ATOM 1217 C C . LYS A 1 156 ? -58.47712 -4.06450 23.41434 1.000 24.87429 437 LYS A C 1
ATOM 1218 O O . LYS A 1 156 ? -57.88723 -3.20921 24.08515 1.000 27.84514 437 LYS A O 1
ATOM 1224 N N . ALA A 1 157 ? -59.05685 -3.78503 22.25090 1.000 21.11006 438 ALA A N 1
ATOM 1225 C CA . ALA A 1 157 ? -58.95462 -2.47196 21.63537 1.000 21.13465 438 ALA A CA 1
ATOM 1226 C C . ALA A 1 157 ? -60.02078 -1.49785 22.11590 1.000 19.61790 438 ALA A C 1
ATOM 1227 O O . ALA A 1 157 ? -59.74994 -0.29404 22.18450 1.000 22.13418 438 ALA A O 1
ATOM 1229 N N . TYR A 1 158 ? -61.22143 -1.97503 22.46502 1.000 16.49019 439 TYR A N 1
ATOM 1230 C CA . TYR A 1 158 ? -62.34946 -1.08185 22.69445 1.000 13.89138 439 TYR A CA 1
ATOM 1231 C C . TYR A 1 158 ? -63.04853 -1.21382 24.04732 1.000 17.17786 439 TYR A C 1
ATOM 1232 O O . TYR A 1 158 ? -63.85554 -0.33804 24.38296 1.000 19.03379 439 TYR A O 1
ATOM 1241 N N . ARG A 1 159 ? -62.81852 -2.27792 24.80699 1.000 19.58724 440 ARG A N 1
ATOM 1242 C CA . ARG A 1 159 ? -63.45969 -2.41905 26.12159 1.000 16.67867 440 ARG A CA 1
ATOM 1243 C C . ARG A 1 159 ? -64.98661 -2.45499 25.99907 1.000 17.69471 440 ARG A C 1
ATOM 1244 O O . ARG A 1 159 ? -65.71716 -1.65682 26.59406 1.000 20.52074 440 ARG A O 1
ATOM 1252 N N . PHE A 1 160 ? -65.45881 -3.39740 25.20326 1.000 14.69590 441 PHE A N 1
ATOM 1253 C CA . PHE A 1 160 ? -66.88460 -3.65263 25.11917 1.000 12.15652 441 PHE A CA 1
ATOM 1254 C C . PHE A 1 160 ? -67.37025 -4.31767 26.40513 1.000 12.43720 441 PHE A C 1
ATOM 1255 O O . PHE A 1 160 ? -66.65691 -5.10830 27.02974 1.000 14.75581 441 PHE A O 1
ATOM 1263 N N . HIS A 1 161 ? -68.59751 -3.98218 26.80063 1.000 9.32210 442 HIS A N 1
ATOM 1264 C CA . HIS A 1 161 ? -69.30309 -4.65545 27.88831 1.000 9.35594 442 HIS A CA 1
ATOM 1265 C C . HIS A 1 161 ? -70.70235 -5.01073 27.39910 1.000 9.55510 442 HIS A C 1
ATOM 1266 O O . HIS A 1 161 ? -71.70517 -4.50032 27.89587 1.000 9.30542 442 HIS A O 1
ATOM 1273 N N . PHE A 1 162 ? -70.76671 -5.89819 26.40529 1.000 8.84740 443 PHE A N 1
ATOM 1274 C CA . PHE A 1 162 ? -72.06280 -6.31189 25.88598 1.000 8.06604 443 PHE A CA 1
ATOM 1275 C C . PHE A 1 162 ? -72.90095 -6.96240 26.98507 1.000 8.51026 443 PHE A C 1
ATOM 1276 O O . PHE A 1 162 ? -72.38955 -7.66437 27.86194 1.000 9.47645 443 PHE A O 1
ATOM 1284 N N . ARG A 1 163 ? -74.21450 -6.72770 26.91207 1.000 8.33122 444 ARG A N 1
ATOM 1285 C CA . ARG A 1 163 ? -75.15287 -7.34200 27.83769 1.000 8.96371 444 ARG A CA 1
ATOM 1286 C C . ARG A 1 163 ? -75.13012 -8.85673 27.72263 1.000 8.22365 444 ARG A C 1
ATOM 1287 O O . ARG A 1 163 ? -75.29747 -9.56189 28.72605 1.000 9.70203 444 ARG A O 1
ATOM 1295 N N . SER A 1 164 ? -74.92810 -9.37514 26.51379 1.000 7.71284 445 SER A N 1
ATOM 1296 C CA . SER A 1 164 ? -74.83360 -10.81138 26.31350 1.000 8.32945 445 SER A CA 1
ATOM 1297 C C . SER A 1 164 ? -74.05396 -11.06876 25.03689 1.000 9.68865 445 SER A C 1
ATOM 1298 O O . SER A 1 164 ? -73.90463 -10.18387 24.18783 1.000 7.67020 445 SER A O 1
ATOM 1301 N N . LEU A 1 165 ? -73.54252 -12.30077 24.92890 1.000 8.66253 446 LEU A N 1
ATOM 1302 C CA . LEU A 1 165 ? -72.80559 -12.77849 23.76773 1.000 8.90027 446 LEU A CA 1
ATOM 1303 C C . LEU A 1 165 ? -73.43676 -14.07595 23.29630 1.000 7.56524 446 LEU A C 1
ATOM 1304 O O . LEU A 1 165 ? -73.81860 -14.92099 24.11646 1.000 9.42534 446 LEU A O 1
ATOM 1309 N N . HIS A 1 166 ? -73.52832 -14.23526 21.97574 1.000 8.18617 447 HIS A N 1
ATOM 1310 C CA . HIS A 1 166 ? -74.17032 -15.39433 21.37317 1.000 9.19220 447 HIS A CA 1
ATOM 1311 C C . HIS A 1 166 ? -73.32961 -15.85527 20.19352 1.000 9.80748 447 HIS A C 1
ATOM 1312 O O . HIS A 1 166 ? -73.00565 -15.05388 19.31274 1.000 10.06168 447 HIS A O 1
ATOM 1319 N N . GLU A 1 167 ? -72.96302 -17.12985 20.17361 1.000 9.43928 448 GLU A N 1
ATOM 1320 C CA . GLU A 1 167 ? -72.27635 -17.70066 19.02896 1.000 10.33315 448 GLU A CA 1
ATOM 1321 C C . GLU A 1 167 ? -73.17271 -18.73186 18.35830 1.000 9.51546 448 GLU A C 1
ATOM 1322 O O . GLU A 1 167 ? -73.94768 -19.43488 19.01458 1.000 10.70536 448 GLU A O 1
ATOM 1328 N N . MET A 1 168 ? -73.07133 -18.80365 17.03878 1.000 8.91360 449 MET A N 1
ATOM 1329 C CA . MET A 1 168 ? -74.02730 -19.57656 16.26074 1.000 10.17669 449 MET A CA 1
ATOM 1330 C C . MET A 1 168 ? -73.45784 -19.83918 14.87642 1.000 9.96973 449 MET A C 1
ATOM 1331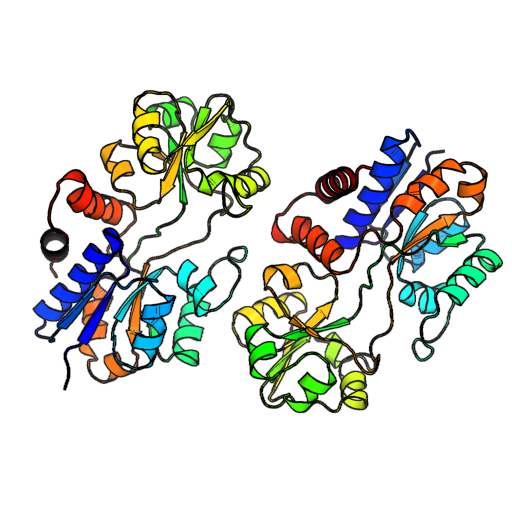 O O . MET A 1 168 ? -72.41681 -19.30104 14.48613 1.000 9.18226 449 MET A O 1
ATOM 1336 N N . ASP A 1 169 ? -74.17235 -20.67851 14.13487 1.000 8.80115 450 ASP A N 1
ATOM 1337 C CA . ASP A 1 169 ? -73.83364 -20.92559 12.74570 1.000 8.92080 450 ASP A CA 1
ATOM 1338 C C . ASP A 1 169 ? -73.76619 -19.60983 11.98767 1.000 8.99583 450 ASP A C 1
ATOM 1339 O O . ASP A 1 169 ? -74.59066 -18.71438 12.19333 1.000 8.94576 450 ASP A O 1
ATOM 1344 N N . ILE A 1 170 ? -72.79150 -19.51292 11.07967 1.000 8.59585 451 ILE A N 1
ATOM 1345 C CA . ILE A 1 170 ? -72.58016 -18.26924 10.34385 1.000 9.96180 451 ILE A CA 1
ATOM 1346 C C . ILE A 1 170 ? -73.82675 -17.84504 9.57850 1.000 9.17139 451 ILE A C 1
ATOM 1347 O O . ILE A 1 170 ? -74.04180 -16.64853 9.35955 1.000 10.16451 451 ILE A O 1
ATOM 1352 N N . ASN A 1 171 ? -74.67091 -18.79937 9.17966 1.000 9.23892 452 ASN A N 1
ATOM 1353 C CA . ASN A 1 171 ? -75.85634 -18.52301 8.37976 1.000 10.10794 452 ASN A CA 1
ATOM 1354 C C . ASN A 1 171 ? -77.07305 -18.15212 9.21774 1.000 10.77430 452 ASN A C 1
ATOM 1355 O O . ASN A 1 171 ? -78.14172 -17.92741 8.64709 1.000 11.58728 452 ASN A O 1
ATOM 1360 N N . LEU A 1 172 ? -76.94309 -18.08572 10.54382 1.000 9.50559 453 LEU A N 1
ATOM 1361 C CA . LEU A 1 172 ? -78.05665 -17.74671 11.42133 1.000 10.13611 453 LEU A CA 1
ATOM 1362 C C . LEU A 1 172 ? -77.94108 -16.35968 12.03620 1.000 10.35835 453 LEU A C 1
ATOM 1363 O O . LEU A 1 172 ? -78.84820 -15.94776 12.76395 1.000 10.24105 453 LEU A O 1
ATOM 1368 N N . ARG A 1 173 ? -76.85638 -15.62890 11.76121 1.000 8.99685 454 ARG A N 1
ATOM 1369 C CA . ARG A 1 173 ? -76.63661 -14.32904 12.39591 1.000 9.95979 454 ARG A CA 1
ATOM 1370 C C . ARG A 1 173 ? -77.70223 -13.31885 11.99459 1.000 8.95709 454 ARG A C 1
ATOM 1371 O O . ARG A 1 173 ? -78.31061 -12.65869 12.84370 1.000 8.15953 454 ARG A O 1
ATOM 1379 N N . TYR A 1 174 ? -77.90595 -13.14647 10.69222 1.000 8.74269 455 TYR A N 1
ATOM 1380 C CA . TYR A 1 174 ? -78.84203 -12.12428 10.24634 1.000 8.53414 455 TYR A CA 1
ATOM 1381 C C . TYR A 1 174 ? -80.27128 -12.45230 10.68328 1.000 9.36326 455 TYR A C 1
ATOM 1382 O O . TYR A 1 174 ? -81.03352 -11.55830 11.08445 1.000 8.92971 455 TYR A O 1
ATOM 1391 N N . LYS A 1 175 ? -80.63404 -13.73535 10.65491 1.000 9.65912 456 LYS A N 1
ATOM 1392 C CA . LYS A 1 175 ? -81.94377 -14.16464 11.13415 1.000 10.68122 456 LYS A CA 1
ATOM 1393 C C . LYS A 1 175 ? -82.10127 -13.89946 12.62881 1.000 9.68805 456 LYS A C 1
ATOM 1394 O O . LYS A 1 175 ? -83.17007 -13.47798 13.08594 1.000 10.10190 456 LYS A O 1
ATOM 1400 N N . SER A 1 176 ? -81.04860 -14.15480 13.40713 1.000 8.71358 457 SER A N 1
ATOM 1401 C CA . SER A 1 176 ? -81.09696 -13.91655 14.84706 1.000 8.48530 457 SER A CA 1
ATOM 1402 C C . SER A 1 176 ? -81.20929 -12.43587 15.16857 1.000 8.07423 457 SER A C 1
ATOM 1403 O O . SER A 1 176 ? -81.82939 -12.05790 16.17262 1.000 8.99011 457 SER A O 1
ATOM 1406 N N . PHE A 1 177 ? -80.60471 -11.58711 14.34177 1.000 6.75998 458 PHE A N 1
ATOM 1407 C CA . PHE A 1 177 ? -80.80165 -10.15219 14.48050 1.000 7.78046 458 PHE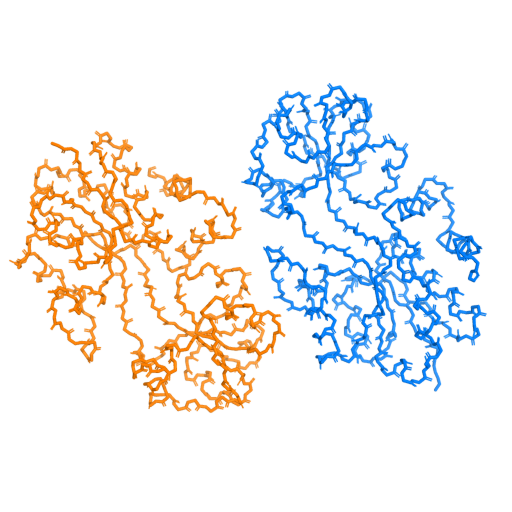 A CA 1
ATOM 1408 C C . PHE A 1 177 ? -82.26029 -9.78112 14.23415 1.000 8.10135 458 PHE A C 1
ATOM 1409 O O . PHE A 1 177 ? -82.84611 -8.98842 14.98020 1.000 7.99305 458 PHE A O 1
ATOM 1417 N N . GLU A 1 178 ? -82.87567 -10.36678 13.20318 1.000 8.37702 459 GLU A N 1
ATOM 1418 C CA . GLU A 1 178 ? -84.26347 -10.03179 12.89384 1.000 9.43865 459 GLU A CA 1
ATOM 1419 C C . GLU A 1 178 ? -85.21589 -10.44016 14.00736 1.000 10.76309 459 GLU A C 1
ATOM 1420 O O . GLU A 1 178 ? -86.21196 -9.74919 14.25287 1.000 11.15807 459 GLU A O 1
ATOM 1426 N N . SER A 1 179 ? -84.92969 -11.54676 14.69143 1.000 10.54411 460 SER A N 1
ATOM 1427 C CA . SER A 1 179 ? -85.80227 -12.02141 15.75350 1.000 11.00105 460 SER A CA 1
ATOM 1428 C C . SER A 1 179 ? -85.56082 -11.31517 17.07750 1.000 11.03352 460 SER A C 1
ATOM 1429 O O . SER A 1 179 ? -86.29218 -11.57441 18.03660 1.000 12.09572 460 SER A O 1
ATOM 1432 N N . HIS A 1 180 ? -84.54879 -10.45378 17.15477 1.000 8.25767 461 HIS A N 1
ATOM 1433 C CA . HIS A 1 180 ? -84.12943 -9.75321 18.37165 1.000 8.27437 461 HIS A CA 1
ATOM 1434 C C . HIS A 1 180 ? -83.40660 -10.64007 19.37234 1.000 9.81262 461 HIS A C 1
ATOM 1435 O O . HIS A 1 180 ? -83.15402 -10.20308 20.50060 1.000 9.72640 461 HIS A O 1
ATOM 1442 N N . LYS A 1 181 ? -83.04697 -11.86533 18.99575 1.000 8.64262 462 LYS A N 1
ATOM 1443 C CA . LYS A 1 181 ? -82.15004 -12.63683 19.84594 1.000 8.80009 462 LYS A CA 1
ATOM 1444 C C . LYS A 1 181 ? -80.84188 -11.88458 20.04932 1.000 8.39727 462 LYS A C 1
ATOM 1445 O O . LYS A 1 181 ? -80.25406 -11.90975 21.14145 1.000 8.32410 462 LYS A O 1
ATOM 1451 N N . ILE A 1 182 ? -80.37254 -11.20841 19.00276 1.000 6.78443 463 ILE A N 1
ATOM 1452 C CA . ILE A 1 182 ? -79.25753 -10.27879 19.09575 1.000 6.91511 463 ILE A CA 1
ATOM 1453 C C . ILE A 1 182 ? -79.69566 -8.95711 18.48045 1.000 6.12516 463 ILE A C 1
ATOM 1454 O O . ILE A 1 182 ? -80.65821 -8.89156 17.71210 1.000 7.30903 463 ILE A O 1
ATOM 1459 N N . ASN A 1 183 ? -78.98083 -7.88691 18.83264 1.000 6.32109 464 ASN A N 1
ATOM 1460 C CA . ASN A 1 183 ? -79.23729 -6.58388 18.22431 1.000 6.59590 464 ASN A CA 1
ATOM 1461 C C . ASN A 1 183 ? -77.94080 -5.89266 17.81227 1.000 6.21064 464 ASN A C 1
ATOM 1462 O O . ASN A 1 183 ? -77.93636 -4.68475 17.53791 1.000 6.92328 464 ASN A O 1
ATOM 1467 N N . ALA A 1 184 ? -76.85646 -6.65563 17.72760 1.000 5.70225 465 ALA A N 1
ATOM 1468 C CA . ALA A 1 184 ? -75.58878 -6.19902 17.17903 1.000 5.39032 465 ALA A CA 1
ATOM 1469 C C . ALA A 1 184 ? -74.87456 -7.43711 16.66619 1.000 5.39404 465 ALA A C 1
ATOM 1470 O O . ALA A 1 184 ? -74.99375 -8.50918 17.26936 1.000 6.68795 465 ALA A O 1
ATOM 1472 N N . LEU A 1 185 ? -74.14144 -7.30035 15.56171 1.000 5.61870 466 LEU A N 1
ATOM 1473 C CA . LEU A 1 185 ? -73.49789 -8.47230 14.97762 1.000 6.08289 466 LEU A CA 1
ATOM 1474 C C . LEU A 1 185 ? -72.29621 -8.05570 14.14402 1.000 5.99059 466 LEU A C 1
ATOM 1475 O O . LEU A 1 185 ? -72.10552 -6.88114 13.81327 1.000 6.09866 466 LEU A O 1
ATOM 1480 N N . ASP A 1 186 ? -71.47032 -9.04546 13.82979 1.000 6.18699 467 ASP A N 1
ATOM 1481 C CA . ASP A 1 186 ? -70.42351 -8.84116 12.84409 1.000 6.11740 467 ASP A CA 1
ATOM 1482 C C . ASP A 1 186 ? -70.97576 -8.93754 11.42905 1.000 6.64771 467 ASP A C 1
ATOM 1483 O O . ASP A 1 186 ? -71.89941 -9.70238 11.15479 1.000 6.99611 467 ASP A O 1
ATOM 1488 N N . VAL A 1 187 ? -70.40426 -8.13277 10.52919 1.000 5.74615 468 VAL A N 1
ATOM 1489 C CA . VAL A 1 187 ? -70.70757 -8.18701 9.10479 1.000 5.92364 468 VAL A CA 1
ATOM 1490 C C . VAL A 1 187 ? -69.39208 -8.14433 8.34138 1.000 6.08757 468 VAL A C 1
ATOM 1491 O O . VAL A 1 187 ? -68.34374 -7.78943 8.88557 1.000 5.87647 468 VAL A O 1
ATOM 1495 N N . PHE A 1 188 ? -69.45138 -8.53030 7.07703 1.000 6.49290 469 PHE A N 1
ATOM 1496 C CA . PHE A 1 188 ? -68.42837 -8.11367 6.13686 1.000 7.11369 469 PHE A CA 1
ATOM 1497 C C . PHE A 1 188 ? -68.94871 -6.90020 5.38395 1.000 5.96692 469 PHE A C 1
ATOM 1498 O O . PHE A 1 188 ? -70.13854 -6.82118 5.07607 1.000 6.76408 469 PHE A O 1
ATOM 1506 N N . THR A 1 189 ? -68.05596 -5.94438 5.10890 1.000 6.61433 470 THR A N 1
ATOM 1507 C CA . THR A 1 189 ? -68.49430 -4.63693 4.63308 1.000 6.73065 470 THR A CA 1
ATOM 1508 C C . THR A 1 189 ? -69.09280 -4.64372 3.22536 1.000 7.46850 470 THR A C 1
ATOM 1509 O O . THR A 1 189 ? -69.63918 -3.61471 2.81836 1.000 10.11875 470 THR A O 1
ATOM 1513 N N . THR A 1 190 ? -69.01076 -5.74545 2.47052 1.000 6.06358 471 THR A N 1
ATOM 1514 C CA . THR A 1 190 ? -69.68312 -5.84364 1.17811 1.000 6.75777 471 THR A CA 1
ATOM 1515 C C . THR A 1 190 ? -70.91591 -6.74425 1.21377 1.000 6.17250 471 THR A C 1
ATOM 1516 O O . THR A 1 190 ? -71.49651 -7.02458 0.16288 1.000 6.18025 471 THR A O 1
ATOM 1520 N N . ASP A 1 191 ? -71.33821 -7.19771 2.39088 1.000 6.54345 472 ASP A N 1
ATOM 1521 C CA . ASP A 1 191 ? -72.41393 -8.18438 2.46455 1.000 6.14910 472 ASP A CA 1
ATOM 1522 C C . ASP A 1 191 ? -73.71829 -7.66334 1.86826 1.000 6.29253 472 ASP A C 1
ATOM 1523 O O . ASP A 1 191 ? -74.17483 -6.56017 2.18948 1.000 6.40832 472 ASP A O 1
ATOM 1528 N N . ALA A 1 192 ? -74.35357 -8.50766 1.05262 1.000 6.24167 473 ALA A N 1
ATOM 1529 C CA . ALA A 1 192 ? -75.67827 -8.21420 0.51446 1.000 6.48340 473 ALA A CA 1
ATOM 1530 C C . ALA A 1 192 ? -76.67623 -7.91575 1.62011 1.000 6.21467 473 ALA A C 1
ATOM 1531 O O . ALA A 1 192 ? -77.59708 -7.11146 1.43131 1.000 6.97352 473 ALA A O 1
ATOM 1533 N N . GLN A 1 193 ? -76.50748 -8.56027 2.77940 1.000 6.26959 474 GLN A N 1
ATOM 1534 C CA . GLN A 1 193 ? -77.44448 -8.43075 3.88410 1.000 6.48930 474 GLN A CA 1
ATOM 1535 C C . GLN A 1 193 ? -77.43257 -7.03835 4.49731 1.000 7.48634 474 GLN A C 1
ATOM 1536 O O . GLN A 1 193 ? -78.41936 -6.65408 5.13739 1.000 8.02696 474 GLN A O 1
ATOM 1542 N N . ILE A 1 194 ? -76.35902 -6.26408 4.32261 1.000 6.57410 475 ILE A N 1
ATOM 1543 C CA . ILE A 1 194 ? -76.37991 -4.87628 4.78292 1.000 6.84371 475 ILE A CA 1
ATOM 1544 C C . ILE A 1 194 ? -77.49150 -4.11110 4.07600 1.000 7.47971 475 ILE A C 1
ATOM 1545 O O . ILE A 1 194 ? -78.25689 -3.35585 4.69473 1.000 8.50776 475 ILE A O 1
ATOM 1550 N N . LYS A 1 195 ? -77.59142 -4.28894 2.75930 1.000 7.21002 476 LYS A N 1
ATOM 1551 C CA . LYS A 1 195 ? -78.67563 -3.67207 2.00495 1.000 7.72432 476 LYS A CA 1
ATOM 1552 C C . LYS A 1 195 ? -80.01290 -4.32624 2.33925 1.000 6.75969 476 LYS A C 1
ATOM 1553 O O . LYS A 1 195 ? -81.00367 -3.63882 2.60886 1.000 7.29926 476 LYS A O 1
ATOM 1559 N N . GLU A 1 196 ? -80.04190 -5.66104 2.35555 1.000 6.42735 477 GLU A N 1
ATOM 1560 C CA . GLU A 1 196 ? -81.28653 -6.39456 2.55954 1.000 7.15869 477 GLU A CA 1
ATOM 1561 C C . GLU A 1 196 ? -81.94990 -6.00718 3.87528 1.000 6.72917 477 GLU A C 1
ATOM 1562 O O . GLU A 1 196 ? -83.16884 -5.78880 3.92500 1.000 7.14204 477 GLU A O 1
ATOM 1568 N N . LEU A 1 197 ? -81.16601 -5.90991 4.94570 1.000 6.64946 478 LEU A N 1
ATOM 1569 C CA . LEU A 1 197 ? -81.68551 -5.61351 6.27418 1.000 7.36909 478 LEU A CA 1
ATOM 1570 C C . LEU A 1 197 ? -81.60819 -4.13545 6.61266 1.000 8.74881 478 LEU A C 1
ATOM 1571 O O . LEU A 1 197 ? -82.02863 -3.74103 7.70568 1.000 8.98930 478 LEU A O 1
ATOM 1576 N N . ASP A 1 198 ? -81.09135 -3.30787 5.70265 1.000 7.91422 479 ASP A N 1
ATOM 1577 C CA . ASP A 1 198 ? -80.96889 -1.86324 5.91368 1.000 8.35904 479 ASP A CA 1
ATOM 1578 C C . ASP A 1 198 ? -80.19219 -1.54862 7.19473 1.000 7.91208 479 ASP A C 1
ATOM 1579 O O . ASP A 1 198 ? -80.60942 -0.72970 8.01501 1.000 9.31185 479 ASP A O 1
ATOM 1584 N N . LEU A 1 199 ? -79.05298 -2.21093 7.36005 1.000 8.18281 480 LEU A N 1
ATOM 1585 C CA . LEU A 1 199 ? -78.27185 -2.10929 8.58718 1.000 7.63655 480 LEU A CA 1
ATOM 1586 C C . LEU A 1 199 ? -77.42335 -0.84247 8.63266 1.000 8.69653 480 LEU A C 1
ATOM 1587 O O . LEU A 1 199 ? -77.00778 -0.30339 7.60569 1.000 8.84447 480 LEU A O 1
ATOM 1592 N N . LYS A 1 200 ? -77.13957 -0.38816 9.85496 1.000 8.18106 481 LYS A N 1
ATOM 1593 C CA . LYS A 1 200 ? -76.15085 0.65965 10.08822 1.000 6.88078 481 LYS A CA 1
ATOM 1594 C C . LYS A 1 200 ? -74.80042 -0.00623 10.33612 1.000 7.74380 481 LYS A C 1
ATOM 1595 O O . LYS A 1 200 ? -74.62439 -0.69551 11.34999 1.000 8.51320 481 LYS A O 1
ATOM 1601 N N . VAL A 1 201 ? -73.84584 0.20463 9.42943 1.000 6.84305 482 VAL A N 1
ATOM 1602 C CA . VAL A 1 201 ? -72.50072 -0.33124 9.58129 1.000 7.88072 482 VAL A CA 1
ATOM 1603 C C . VAL A 1 201 ? -71.63108 0.72559 10.24932 1.000 8.68772 482 VAL A C 1
ATOM 1604 O O . VAL A 1 201 ? -71.56480 1.87246 9.79078 1.000 9.94450 482 VAL A O 1
ATOM 1608 N N . LEU A 1 202 ? -70.94876 0.34219 11.32289 1.000 7.14131 483 LEU A N 1
ATOM 1609 C CA . LEU A 1 202 ? -70.24057 1.32018 12.13271 1.000 7.02494 483 LEU A CA 1
ATOM 1610 C C . LEU A 1 202 ? -68.81466 1.54205 11.63773 1.000 8.94586 483 LEU A C 1
ATOM 1611 O O . LEU A 1 202 ? -68.24022 0.72387 10.91725 1.000 8.69905 483 LEU A O 1
ATOM 1616 N N . LYS A 1 203 ? -68.24078 2.66893 12.05515 1.000 7.77322 484 LYS A N 1
ATOM 1617 C CA . LYS A 1 203 ? -66.87547 3.02897 11.68666 1.000 8.64973 484 LYS A CA 1
ATOM 1618 C C . LYS A 1 203 ? -65.88965 2.49610 12.72105 1.000 7.96643 484 LYS A C 1
ATOM 1619 O O . LYS A 1 203 ? -66.06139 2.71507 13.92433 1.000 7.77812 484 LYS A O 1
ATOM 1625 N N . ASP A 1 204 ? -64.85161 1.80972 12.24510 1.000 8.21388 485 ASP A N 1
ATOM 1626 C CA . ASP A 1 204 ? -63.80120 1.21684 13.07389 1.000 8.93537 485 ASP A CA 1
ATOM 1627 C C . ASP A 1 204 ? -62.80002 2.32704 13.39772 1.000 8.75330 485 ASP A C 1
ATOM 1628 O O . ASP A 1 204 ? -61.75844 2.47266 12.75584 1.000 10.99762 485 ASP A O 1
ATOM 1633 N N . ASP A 1 205 ? -63.14222 3.14162 14.40816 1.000 8.96777 486 ASP A N 1
ATOM 1634 C CA . ASP A 1 205 ? -62.41634 4.39546 14.62904 1.000 9.29766 486 ASP A CA 1
ATOM 1635 C C . ASP A 1 205 ? -60.97047 4.17900 15.06415 1.000 11.99846 486 ASP A C 1
ATOM 1636 O O . ASP A 1 205 ? -60.12224 5.05019 14.82213 1.000 14.78770 486 ASP A O 1
ATOM 1641 N N . LYS A 1 206 ? -60.66423 3.05141 15.70280 1.000 11.75258 487 LYS A N 1
ATOM 1642 C CA . LYS A 1 206 ? -59.29352 2.72489 16.07377 1.000 13.37384 487 LYS A CA 1
ATOM 1643 C C . LYS A 1 206 ? -58.59102 1.84342 15.05131 1.000 14.39768 487 LYS A C 1
ATOM 1644 O O . LYS A 1 206 ? -57.43358 1.47037 15.26689 1.000 16.99729 487 LYS A O 1
ATOM 1650 N N . GLY A 1 207 ? -59.25336 1.50540 13.95088 1.000 11.85487 488 GLY A N 1
ATOM 1651 C CA . GLY A 1 207 ? -58.61367 0.70442 12.91934 1.000 12.95851 488 GLY A CA 1
ATOM 1652 C C . GLY A 1 207 ? -58.20671 -0.68454 13.36327 1.000 12.78066 488 GLY A C 1
ATOM 1653 O O . GLY A 1 207 ? -57.10914 -1.14579 13.02419 1.000 15.46744 488 GLY A O 1
ATOM 1654 N N . PHE A 1 208 ? -59.07122 -1.37396 14.10644 1.000 10.92048 489 PHE A N 1
ATOM 1655 C CA . PHE A 1 208 ? -58.73331 -2.72239 14.55192 1.000 10.75470 489 PHE A CA 1
ATOM 1656 C C . PHE A 1 208 ? -58.68055 -3.71137 13.38614 1.000 11.22963 489 PHE A C 1
ATOM 1657 O O . PHE A 1 208 ? -57.74020 -4.5072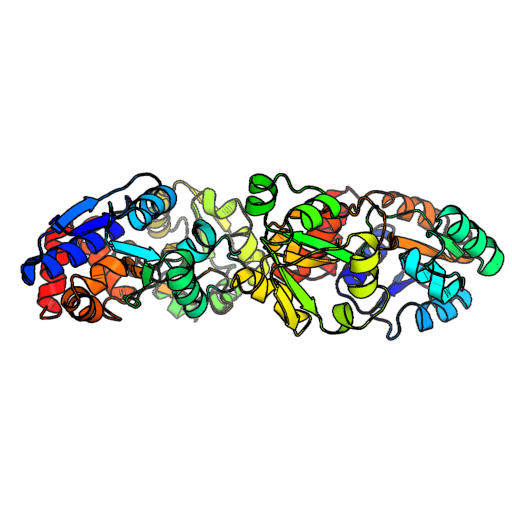9 13.28106 1.000 14.55099 489 PHE A O 1
ATOM 1665 N N . PHE A 1 209 ? -59.69530 -3.70472 12.51331 1.000 9.39046 490 PHE A N 1
ATOM 1666 C CA . PHE A 1 209 ? -59.72488 -4.72648 11.46903 1.000 10.04681 490 PHE A CA 1
ATOM 1667 C C . PHE A 1 209 ? -58.85123 -4.30337 10.28866 1.000 9.38179 490 PHE A C 1
ATOM 1668 O O . PHE A 1 209 ? -58.85327 -3.13170 9.90684 1.000 11.58197 490 PHE A O 1
ATOM 1676 N N . PRO A 1 210 ? -58.09057 -5.22727 9.70421 1.000 8.52978 491 PRO A N 1
ATOM 1677 C CA . PRO A 1 210 ? -57.18233 -4.85860 8.60719 1.000 8.53803 491 PRO A CA 1
ATOM 1678 C C . PRO A 1 210 ? -57.94835 -4.52595 7.33535 1.000 7.59315 491 PRO A C 1
ATOM 1679 O O . PRO A 1 210 ? -59.13127 -4.84036 7.16789 1.000 8.21690 491 PRO A O 1
ATOM 1683 N N . ASN A 1 211 ? -57.23026 -3.91041 6.40208 1.000 7.54608 492 ASN A N 1
ATOM 1684 C CA . ASN A 1 211 ? -57.81265 -3.50889 5.13159 1.000 7.44027 492 ASN A CA 1
ATOM 1685 C C . ASN A 1 211 ? -57.68151 -4.60798 4.08993 1.000 7.18233 492 ASN A C 1
ATOM 1686 O O . ASN A 1 211 ? -56.60893 -5.21530 3.93299 1.000 7.91197 492 ASN A O 1
ATOM 1691 N N . TYR A 1 212 ? -58.78571 -4.84751 3.37500 1.000 6.29060 493 TYR A N 1
ATOM 1692 C CA . TYR A 1 212 ? -58.86199 -5.80291 2.26934 1.000 5.58574 493 TYR A CA 1
ATOM 1693 C C . TYR A 1 212 ? -59.44611 -5.06825 1.06094 1.000 6.07086 493 TYR A C 1
ATOM 1694 O O . TYR A 1 212 ? -60.58418 -5.31518 0.64892 1.000 6.22087 493 TYR A O 1
ATOM 1703 N N . GLN A 1 213 ? -58.66785 -4.13909 0.51397 1.000 6.01055 494 GLN A N 1
ATOM 1704 C CA . GLN A 1 213 ? -59.11955 -3.34123 -0.61474 1.000 5.47159 494 GLN A CA 1
ATOM 1705 C C . GLN A 1 213 ? -58.93752 -4.14038 -1.89899 1.000 5.48179 494 GLN A C 1
ATOM 1706 O O . GLN A 1 213 ? -57.84843 -4.66940 -2.17003 1.000 5.73300 494 GLN A O 1
ATOM 1712 N N . ALA A 1 214 ? -59.99916 -4.23396 -2.69350 1.000 5.40022 495 ALA A N 1
ATOM 1713 C CA . ALA A 1 214 ? -59.95447 -5.04624 -3.90216 1.000 6.22213 495 ALA A CA 1
ATOM 1714 C C . ALA A 1 214 ? -59.28703 -4.30063 -5.05535 1.000 5.95169 495 ALA A C 1
ATOM 1715 O O . ALA A 1 214 ? -59.54648 -3.11155 -5.28972 1.000 5.39330 495 ALA A O 1
ATOM 1717 N N . GLY A 1 215 ? -58.44607 -5.00818 -5.80461 1.000 4.94324 496 GLY A N 1
ATOM 1718 C CA . GLY A 1 215 ? -57.84385 -4.44506 -6.99915 1.000 5.32350 496 GLY A CA 1
ATOM 1719 C C . GLY A 1 215 ? -57.42129 -5.53444 -7.95552 1.000 4.91299 496 GLY A C 1
ATOM 1720 O O . GLY A 1 215 ? -57.15028 -6.67074 -7.54820 1.000 5.40298 496 GLY A O 1
ATOM 1721 N N . ILE A 1 216 ? -57.35447 -5.18281 -9.23826 1.000 5.08629 497 ILE A N 1
ATOM 1722 C CA . ILE A 1 216 ? -56.93999 -6.10947 -10.28421 1.000 5.61701 497 ILE A CA 1
ATOM 1723 C C . ILE A 1 216 ? -55.42575 -6.26964 -10.27118 1.000 4.94092 497 ILE A C 1
ATOM 1724 O O . ILE A 1 216 ? -54.68211 -5.28389 -10.34509 1.000 5.91640 497 ILE A O 1
ATOM 1729 N N . VAL A 1 217 ? -54.96960 -7.51781 -10.21120 1.000 5.41036 498 VAL A N 1
ATOM 1730 C CA . VAL A 1 217 ? -53.56172 -7.87217 -10.35938 1.000 5.43385 498 VAL A CA 1
ATOM 1731 C C . VAL A 1 217 ? -53.41407 -8.54905 -11.71392 1.000 5.72099 498 VAL A C 1
ATOM 1732 O O . VAL A 1 217 ? -54.15733 -9.48465 -12.02458 1.000 6.05061 498 VAL A O 1
ATOM 1736 N N . ILE A 1 218 ? -52.47240 -8.06755 -12.53097 1.000 5.77181 499 ILE A N 1
ATOM 1737 C CA . ILE A 1 218 ? -52.28972 -8.57317 -13.88771 1.000 6.10236 499 ILE A CA 1
ATOM 1738 C C . ILE A 1 218 ? -50.79303 -8.72303 -14.15534 1.000 6.69621 499 ILE A C 1
ATOM 1739 O O . ILE A 1 218 ? -49.97406 -7.95332 -13.64597 1.000 7.10715 499 ILE A O 1
ATOM 1744 N N . ARG A 1 219 ? -50.42910 -9.72611 -14.95341 1.000 7.22612 500 ARG A N 1
ATOM 1745 C CA . ARG A 1 219 ? -49.03080 -9.92884 -15.31106 1.000 7.93799 500 ARG A CA 1
ATOM 1746 C C . ARG A 1 219 ? -48.48603 -8.72805 -16.06889 1.000 8.85458 500 ARG A C 1
ATOM 1747 O O . ARG A 1 219 ? -49.11095 -8.23044 -17.00929 1.000 8.28584 500 ARG A O 1
ATOM 1755 N N . LYS A 1 220 ? -47.28266 -8.28771 -15.69352 1.000 8.53408 501 LYS A N 1
ATOM 1756 C CA . LYS A 1 220 ? -46.64672 -7.22252 -16.45633 1.000 10.08869 501 LYS A CA 1
ATOM 1757 C C . LYS A 1 220 ? -46.38224 -7.64754 -17.89117 1.000 10.49263 501 LYS A C 1
ATOM 1758 O O . LYS A 1 220 ? -46.43031 -6.81702 -18.80717 1.000 11.46570 501 LYS A O 1
ATOM 1764 N N . GLU A 1 221 ? -46.06762 -8.92622 -18.10352 1.000 9.93348 502 GLU A N 1
ATOM 1765 C CA . GLU A 1 221 ? -45.85746 -9.42307 -19.45756 1.000 12.97215 502 GLU A CA 1
ATOM 1766 C C . GLU A 1 221 ? -47.12118 -9.27357 -20.29201 1.000 11.17445 502 GLU A C 1
ATOM 1767 O O . GLU A 1 221 ? -47.05562 -8.96438 -21.48719 1.000 12.08442 502 GLU A O 1
ATOM 1773 N N . THR A 1 222 ? -48.28345 -9.47739 -19.67288 1.000 9.46491 503 THR A N 1
ATOM 1774 C CA . THR A 1 222 ? -49.54832 -9.33841 -20.38319 1.000 10.32510 503 THR A CA 1
ATOM 1775 C C . THR A 1 222 ? -49.81856 -7.88373 -20.76094 1.000 12.36326 503 THR A C 1
ATOM 1776 O O . THR A 1 222 ? -50.26147 -7.60098 -21.88376 1.000 11.05868 503 THR A O 1
ATOM 1780 N N . ILE A 1 223 ? -49.51600 -6.94708 -19.85714 1.000 9.85680 504 ILE A N 1
ATOM 1781 C CA . ILE A 1 223 ? -49.67133 -5.52327 -20.15485 1.000 11.31300 504 ILE A CA 1
ATOM 1782 C C . ILE A 1 223 ? -48.70844 -5.08279 -21.25288 1.000 13.44503 504 ILE A C 1
ATOM 1783 O O . ILE A 1 223 ? -49.04874 -4.23195 -22.08423 1.000 15.70025 504 ILE A O 1
ATOM 1788 N N . LYS A 1 224 ? -47.49714 -5.64318 -21.27798 1.000 13.05775 505 LYS A N 1
ATOM 1789 C CA . LYS A 1 224 ? -46.55853 -5.30670 -22.34371 1.000 13.93055 505 LYS A CA 1
ATOM 1790 C C . LYS A 1 224 ? -47.10928 -5.72666 -23.70053 1.000 15.33088 505 LYS A C 1
ATOM 1791 O O . LYS A 1 224 ? -47.02676 -4.97408 -24.68100 1.000 15.79202 505 LYS A O 1
ATOM 1797 N N . LYS A 1 225 ? -47.68165 -6.92909 -23.77634 1.000 13.92551 506 LYS A N 1
ATOM 1798 C CA . LYS A 1 225 ? -48.24045 -7.44475 -25.02148 1.000 13.76897 506 LYS A CA 1
ATOM 1799 C C . LYS A 1 225 ? -49.59546 -6.81926 -25.35302 1.000 14.14661 506 LYS A C 1
ATOM 1800 O O . LYS A 1 225 ? -49.95209 -6.69612 -26.53358 1.000 15.17131 506 LYS A O 1
ATOM 1806 N N . TYR A 1 226 ? -50.36190 -6.41548 -24.34714 1.000 13.60318 507 TYR A N 1
ATOM 1807 C CA . TYR A 1 226 ? -51.70153 -5.86104 -24.54255 1.000 13.01019 507 TYR A CA 1
ATOM 1808 C C . TYR A 1 226 ? -51.80139 -4.52323 -23.82758 1.000 11.98515 507 TYR A C 1
ATOM 1809 O O . TYR A 1 226 ? -52.50404 -4.39893 -22.81981 1.000 12.55738 507 TYR A O 1
ATOM 1818 N N . PRO A 1 227 ? -51.11324 -3.49298 -24.32463 1.000 12.41289 508 PRO A N 1
ATOM 1819 C CA . PRO A 1 227 ? -51.15773 -2.20338 -23.61762 1.000 15.62773 508 PRO A CA 1
ATOM 1820 C C . PRO A 1 227 ? -52.55767 -1.64945 -23.46484 1.000 12.94190 508 PRO A C 1
ATOM 1821 O O . PRO A 1 227 ? -52.84736 -1.00238 -22.44836 1.000 13.78720 508 PRO A O 1
ATOM 1825 N N . GLU A 1 228 ? -53.45515 -1.91303 -24.41727 1.000 14.87905 509 GLU A N 1
ATOM 1826 C CA . GLU A 1 228 ? -54.81125 -1.39313 -24.29629 1.000 14.77753 509 GLU A CA 1
ATOM 1827 C C . GLU A 1 228 ? -55.55465 -2.02084 -23.12355 1.000 14.13327 509 GLU A C 1
ATOM 1828 O O . GLU A 1 228 ? -56.45671 -1.39205 -22.55909 1.000 13.37948 509 GLU A O 1
ATOM 1834 N N . ALA A 1 229 ? -55.18686 -3.24476 -22.73168 1.000 14.00300 510 ALA A N 1
ATOM 1835 C CA . ALA A 1 229 ? -55.83776 -3.87131 -21.58424 1.000 13.49259 510 ALA A CA 1
ATOM 1836 C C . ALA A 1 229 ? -55.65286 -3.04463 -20.31809 1.000 12.72084 510 ALA A C 1
ATOM 1837 O O . ALA A 1 229 ? -56.55512 -2.97420 -19.47288 1.000 12.44134 510 ALA A O 1
ATOM 1839 N N . LEU A 1 230 ? -54.48741 -2.41962 -20.15681 1.000 12.40314 511 LEU A N 1
ATOM 1840 C CA . LEU A 1 230 ? -54.26869 -1.58278 -18.98319 1.000 12.71535 511 LEU A CA 1
ATOM 1841 C C . LEU A 1 230 ? -55.17968 -0.36223 -19.00537 1.000 14.01268 511 LEU A C 1
ATOM 1842 O O . LEU A 1 230 ? -55.80442 -0.02180 -17.99059 1.000 11.24902 511 LEU A O 1
ATOM 1847 N N . LYS A 1 231 ? -55.27940 0.30415 -20.16024 1.000 12.18917 512 LYS A N 1
ATOM 1848 C CA . LYS A 1 231 ? -56.14947 1.46978 -20.26077 1.000 12.47287 512 LYS A CA 1
ATOM 1849 C C . LYS A 1 231 ? -57.59835 1.09571 -19.98648 1.000 10.77587 512 LYS A C 1
ATOM 1850 O O . LYS A 1 231 ? -58.32411 1.82252 -19.29779 1.000 12.89665 512 LYS A O 1
ATOM 1856 N N . ILE A 1 232 ? -58.03200 -0.03757 -20.53387 1.000 9.92649 513 ILE A N 1
ATOM 1857 C CA . ILE A 1 232 ? -59.40494 -0.48717 -20.36988 1.000 9.50440 513 ILE A CA 1
ATOM 1858 C C . ILE A 1 232 ? -59.69262 -0.78488 -18.90005 1.000 9.07345 513 ILE A C 1
ATOM 1859 O O . ILE A 1 232 ? -60.68896 -0.31839 -18.33110 1.000 9.10566 513 ILE A O 1
ATOM 1864 N N . LEU A 1 233 ? -58.80934 -1.54927 -18.25290 1.000 7.61235 514 LEU A N 1
ATOM 1865 C CA . LEU A 1 233 ? -59.05436 -1.96591 -16.87477 1.000 7.58463 514 LEU A CA 1
ATOM 1866 C C . LEU A 1 233 ? -58.97301 -0.79781 -15.89818 1.000 8.07738 514 LEU A C 1
ATOM 1867 O O . LEU A 1 233 ? -59.65833 -0.80510 -14.86677 1.000 7.36760 514 LEU A O 1
ATOM 1872 N N . GLU A 1 234 ? -58.14727 0.20782 -16.19728 1.000 8.16815 515 GLU A N 1
ATOM 1873 C CA . GLU A 1 234 ? -58.08798 1.39919 -15.35802 1.000 8.16140 515 GLU A CA 1
ATOM 1874 C C . GLU A 1 234 ? -59.41269 2.14534 -15.31385 1.000 8.18415 515 GLU A C 1
ATOM 1875 O O . GLU A 1 234 ? -59.65046 2.90985 -14.36539 1.000 9.26827 515 GLU A O 1
ATOM 1881 N N . LYS A 1 235 ? -60.28222 1.94982 -16.30474 1.000 7.71332 516 LYS A N 1
ATOM 1882 C CA . LYS A 1 235 ? -61.57878 2.61246 -16.24767 1.000 9.14678 516 LYS A CA 1
ATOM 1883 C C . LYS A 1 235 ? -62.43871 2.10472 -15.09906 1.000 7.88794 516 LYS A C 1
ATOM 1884 O O . LYS A 1 235 ? -63.41047 2.77258 -14.73471 1.000 8.19882 516 LYS A O 1
ATOM 1890 N N . LEU A 1 236 ? -62.10290 0.95239 -14.51812 1.000 6.61303 517 LEU A N 1
ATOM 1891 C CA . LEU A 1 236 ? -62.80146 0.46186 -13.33613 1.000 6.98009 517 LEU A CA 1
ATOM 1892 C C . LEU A 1 236 ? -62.26249 1.03924 -12.03221 1.000 6.49091 517 LEU A C 1
ATOM 1893 O O . LEU A 1 236 ? -62.90243 0.84304 -10.99034 1.000 7.19345 517 LEU A O 1
ATOM 1898 N N . ASP A 1 237 ? -61.11811 1.72724 -12.05093 1.000 6.67612 518 ASP A N 1
ATOM 1899 C CA . ASP A 1 237 ? -60.55560 2.26358 -10.81310 1.000 6.88589 518 ASP A CA 1
ATOM 1900 C C . ASP A 1 237 ? -61.58739 3.16438 -10.13169 1.000 6.87353 518 ASP A C 1
ATOM 1901 O O . ASP A 1 237 ? -62.17499 4.05317 -10.76535 1.000 6.67173 518 ASP A O 1
ATOM 1906 N N . SER A 1 238 ? -61.77380 2.96328 -8.82442 1.000 6.04228 519 SER A N 1
ATOM 1907 C CA . SER A 1 238 ? -62.66351 3.76914 -7.98222 1.000 6.35557 519 SER A CA 1
ATOM 1908 C C . SER A 1 238 ? -64.13378 3.71450 -8.40111 1.000 7.40526 519 SER A C 1
ATOM 1909 O O . SER A 1 238 ? -64.92858 4.55375 -7.96053 1.000 9.22897 519 SER A O 1
ATOM 1912 N N . LYS A 1 239 ? -64.53565 2.73890 -9.21781 1.000 6.33138 520 LYS A N 1
ATOM 1913 C CA . LYS A 1 239 ? -65.91584 2.66103 -9.69413 1.000 7.15547 520 LYS A CA 1
ATOM 1914 C C . LYS A 1 239 ? -66.81903 1.77305 -8.84242 1.000 8.86306 520 LYS A C 1
ATOM 1915 O O . LYS A 1 239 ? -68.03398 1.75729 -9.07655 1.000 9.18997 520 LYS A O 1
ATOM 1921 N N . ILE A 1 240 ? -66.27649 1.04484 -7.86728 1.000 6.75829 521 ILE A N 1
ATOM 1922 C CA . ILE A 1 240 ? -67.05347 0.11252 -7.04460 1.000 7.09530 521 ILE A CA 1
ATOM 1923 C C . ILE A 1 240 ? -66.74539 0.43829 -5.58429 1.000 6.96882 521 ILE A C 1
ATOM 1924 O O . ILE A 1 240 ? -65.79283 -0.09352 -5.00937 1.000 6.75879 521 ILE A O 1
ATOM 1929 N N . ASN A 1 241 ? -67.56264 1.28913 -4.96033 1.000 6.25799 522 ASN A N 1
ATOM 1930 C CA . ASN A 1 241 ? -67.39877 1.52790 -3.52749 1.000 6.73977 522 ASN A CA 1
ATOM 1931 C C . ASN A 1 241 ? -68.10562 0.42137 -2.73682 1.000 6.40919 522 ASN A C 1
ATOM 1932 O O . ASN A 1 241 ? -68.70807 -0.48736 -3.31140 1.000 6.49600 522 ASN A O 1
ATOM 1937 N N . ASP A 1 242 ? -68.03292 0.48192 -1.39532 1.000 6.90851 523 ASP A N 1
ATOM 1938 C CA . ASP A 1 242 ? -68.63334 -0.57889 -0.58127 1.000 6.95066 523 ASP A CA 1
ATOM 1939 C C . ASP A 1 242 ? -70.12283 -0.72425 -0.87337 1.000 7.57986 523 ASP A C 1
ATOM 1940 O O . ASP A 1 242 ? -70.64917 -1.84418 -0.95149 1.000 7.40414 523 ASP A O 1
ATOM 1945 N N . GLU A 1 243 ? -70.83152 0.39768 -1.00317 1.000 7.36255 524 GLU A N 1
ATOM 1946 C CA . GLU A 1 243 ? -72.27578 0.33315 -1.22282 1.000 7.92323 524 GLU A CA 1
ATOM 1947 C C . GLU A 1 243 ? -72.58710 -0.28922 -2.57834 1.000 7.09604 524 GLU A C 1
ATOM 1948 O O . GLU A 1 243 ? -73.54652 -1.06172 -2.71734 1.000 6.78613 524 GLU A O 1
ATOM 1954 N N . THR A 1 244 ? -71.78300 0.02864 -3.59164 1.000 6.99663 525 THR A N 1
ATOM 1955 C CA . THR A 1 244 ? -71.98470 -0.58112 -4.89856 1.000 6.75913 525 THR A CA 1
ATOM 1956 C C . THR A 1 244 ? -71.73732 -2.08038 -4.84297 1.000 6.12208 525 THR A C 1
ATOM 1957 O O . THR A 1 244 ? -72.51432 -2.85787 -5.40855 1.000 6.74316 525 THR A O 1
ATOM 1961 N N . MET A 1 245 ? -70.67288 -2.51217 -4.15771 1.000 5.93210 526 MET A N 1
ATOM 1962 C CA . MET A 1 245 ? -70.40967 -3.94748 -4.06683 1.000 6.73395 526 MET A CA 1
ATOM 1963 C C . MET A 1 245 ? -71.51323 -4.65595 -3.29556 1.000 6.47598 526 MET A C 1
ATOM 1964 O O . MET A 1 245 ? -71.91648 -5.76220 -3.66991 1.000 6.15883 526 MET A O 1
ATOM 1969 N N . GLN A 1 246 ? -72.01644 -4.03466 -2.21763 1.000 6.20693 527 GLN A N 1
ATOM 1970 C CA . GLN A 1 246 ? -73.18409 -4.57751 -1.52574 1.000 6.40142 527 GLN A CA 1
ATOM 1971 C C . GLN A 1 246 ? -74.35187 -4.76190 -2.48193 1.000 6.25257 527 GLN A C 1
ATOM 1972 O O . GLN A 1 246 ? -75.05761 -5.77502 -2.42727 1.000 6.92833 527 GLN A O 1
ATOM 1978 N N . ASP A 1 247 ? -74.60144 -3.77185 -3.33696 1.000 5.81296 528 ASP A N 1
ATOM 1979 C CA . ASP A 1 247 ? -75.73482 -3.86745 -4.24636 1.000 6.23423 528 ASP A CA 1
ATOM 1980 C C . ASP A 1 247 ? -75.54204 -4.97651 -5.27457 1.000 7.15559 528 ASP A C 1
ATOM 1981 O O . ASP A 1 247 ? -76.48768 -5.70410 -5.59042 1.000 6.55139 528 ASP A O 1
ATOM 1986 N N . LEU A 1 248 ? -74.33311 -5.11846 -5.81941 1.000 5.85816 529 LEU A N 1
ATOM 1987 C CA . LEU A 1 248 ? -74.09311 -6.18937 -6.77808 1.000 5.67393 529 LEU A CA 1
ATOM 1988 C C . LEU A 1 248 ? -74.22511 -7.54860 -6.11195 1.000 5.99994 529 LEU A C 1
ATOM 1989 O O . LEU A 1 248 ? -74.84514 -8.46062 -6.66954 1.000 5.83129 529 LEU A O 1
ATOM 1994 N N . ASN A 1 249 ? -73.68137 -7.69133 -4.89700 1.000 5.59249 530 ASN A N 1
ATOM 1995 C CA . ASN A 1 249 ? -73.85484 -8.93183 -4.14371 1.000 5.66990 530 ASN A CA 1
ATOM 1996 C C . ASN A 1 249 ? -75.33008 -9.19634 -3.85309 1.000 7.05293 530 ASN A C 1
ATOM 1997 O O . ASN A 1 249 ? -75.77946 -10.35088 -3.88473 1.000 7.05696 530 ASN A O 1
ATOM 2002 N N . TYR A 1 250 ? -76.08985 -8.13977 -3.53963 1.000 6.21736 531 TYR A N 1
ATOM 2003 C CA . TYR A 1 250 ? -77.52714 -8.26967 -3.30057 1.000 6.16746 531 TYR A CA 1
ATOM 2004 C C . TYR A 1 250 ? -78.24752 -8.77996 -4.54483 1.000 6.31599 531 TYR A C 1
ATOM 2005 O O . TYR A 1 250 ? -79.13252 -9.64816 -4.44921 1.000 6.76340 531 TYR A O 1
ATOM 2014 N N . GLN A 1 251 ? -77.87044 -8.27643 -5.72245 1.000 6.09437 532 GLN A N 1
ATOM 2015 C CA . GLN A 1 251 ? -78.50248 -8.74618 -6.95346 1.000 6.70980 532 GLN A CA 1
ATOM 2016 C C . GLN A 1 251 ? -78.30589 -10.24203 -7.15360 1.000 6.93013 532 GLN A C 1
ATOM 2017 O O . GLN A 1 251 ? -79.22838 -10.93328 -7.59206 1.000 8.66975 532 GLN A O 1
ATOM 2023 N N . VAL A 1 252 ? -77.11390 -10.76022 -6.84624 1.000 7.30081 533 VAL A N 1
ATOM 2024 C CA . VAL A 1 252 ? -76.86973 -12.18825 -7.00526 1.000 7.50417 533 VAL A CA 1
ATOM 2025 C C . VAL A 1 252 ? -77.53381 -12.97839 -5.88692 1.000 8.30113 533 VAL A C 1
ATOM 2026 O O . VAL A 1 252 ? -78.30049 -13.91497 -6.13512 1.000 9.08740 533 VAL A O 1
ATOM 2030 N N . GLU A 1 253 ? -77.26229 -12.60680 -4.63374 1.000 7.69219 534 GLU A N 1
ATOM 2031 C CA . GLU A 1 253 ? -77.62111 -13.48310 -3.52540 1.000 8.68007 534 GLU A CA 1
ATOM 2032 C C . GLU A 1 253 ? -79.08360 -13.37551 -3.14014 1.000 9.54970 534 GLU A C 1
ATOM 2033 O O . GLU A 1 253 ? -79.67293 -14.37137 -2.70380 1.000 11.69575 534 GLU A O 1
ATOM 2039 N N . VAL A 1 254 ? -79.67893 -12.19690 -3.27305 1.000 8.87187 535 VAL A N 1
ATOM 2040 C CA . VAL A 1 254 ? -81.07202 -11.98386 -2.89274 1.000 8.52989 535 VAL A CA 1
ATOM 2041 C C . VAL A 1 254 ? -81.99367 -11.99934 -4.10351 1.000 10.05405 535 VAL A C 1
ATOM 2042 O O . VAL A 1 254 ? -83.02099 -12.68126 -4.10396 1.000 10.51721 535 VAL A O 1
ATOM 2046 N N . LEU A 1 255 ? -81.63259 -11.27175 -5.15909 1.000 9.57328 536 LEU A N 1
ATOM 2047 C CA . LEU A 1 255 ? -82.49719 -11.21016 -6.32921 1.000 9.37733 536 LEU A CA 1
ATOM 2048 C C . LEU A 1 255 ? -82.30150 -12.38667 -7.27213 1.000 10.09883 536 LEU A C 1
ATOM 2049 O O . LEU A 1 255 ? -83.10817 -12.55278 -8.19714 1.000 11.05041 536 LEU A O 1
ATOM 2054 N N . LYS A 1 256 ? -81.27390 -13.21084 -7.04881 1.000 8.43349 537 LYS A N 1
ATOM 2055 C CA . LYS A 1 256 ? -81.04754 -14.42665 -7.83085 1.000 9.99911 537 LYS A CA 1
ATOM 2056 C C . LYS A 1 256 ? -80.77937 -14.11696 -9.29906 1.000 10.18316 537 LYS A C 1
ATOM 2057 O O . LYS A 1 256 ? -81.19517 -14.84925 -10.19591 1.000 13.12970 537 LYS A O 1
ATOM 2063 N N . LYS A 1 257 ? -80.08505 -13.02082 -9.54084 1.000 8.89288 538 LYS A N 1
ATOM 2064 C CA . LYS A 1 257 ? -79.60830 -12.66062 -10.86468 1.000 10.76893 538 LYS A CA 1
ATOM 2065 C C . LYS A 1 257 ? -78.22404 -13.27226 -11.04769 1.000 9.60487 538 LYS A C 1
ATOM 2066 O O . LYS A 1 257 ? -77.42843 -13.30960 -10.10359 1.000 10.30347 538 LYS A O 1
ATOM 2072 N N . SER A 1 258 ? -77.92848 -13.74793 -12.25478 1.000 9.64518 539 SER A N 1
ATOM 2073 C CA . SER A 1 258 ? -76.64311 -14.40554 -12.46467 1.000 9.98260 539 SER A CA 1
ATOM 2074 C C . SER A 1 258 ? -75.49596 -13.39768 -12.35798 1.000 9.53777 539 SER A C 1
ATOM 2075 O O . SER A 1 258 ? -75.65433 -12.22296 -12.70461 1.000 9.62515 539 SER A O 1
ATOM 2078 N N . PRO A 1 259 ? -74.33208 -13.82866 -11.85648 1.000 8.59313 540 PRO A N 1
ATOM 2079 C CA . PRO A 1 259 ? -73.17614 -12.92210 -11.82784 1.000 8.40895 540 PRO A CA 1
ATOM 2080 C C . PRO A 1 259 ? -72.86429 -12.31965 -13.18944 1.000 7.53660 540 PRO A C 1
ATOM 2081 O O . PRO A 1 259 ? -72.49322 -11.14389 -13.26636 1.000 7.60213 540 PRO A O 1
ATOM 2085 N N . LYS A 1 260 ? -73.02422 -13.08919 -14.26832 1.000 8.58789 541 LYS A N 1
ATOM 2086 C CA . LYS A 1 260 ? -72.75236 -12.55609 -15.59787 1.000 9.72424 541 LYS A CA 1
ATOM 2087 C C . LYS A 1 260 ? -73.69038 -11.40553 -15.94984 1.000 7.69613 541 LYS A C 1
ATOM 2088 O O . LYS A 1 260 ? -73.25072 -10.37269 -16.46579 1.000 8.60081 541 LYS A O 1
ATOM 2094 N N . ILE A 1 261 ? -74.98524 -11.55910 -15.67439 1.000 8.75124 542 ILE A N 1
ATOM 2095 C CA . ILE A 1 261 ? -75.92597 -10.48843 -15.99041 1.000 9.08381 542 ILE A CA 1
ATOM 2096 C C . ILE A 1 261 ? -75.71803 -9.29451 -15.06626 1.000 7.81916 542 ILE A C 1
ATOM 2097 O O . ILE A 1 261 ? -75.80885 -8.13961 -15.49757 1.000 8.38537 542 ILE A O 1
ATOM 2102 N N . VAL A 1 262 ? -75.43699 -9.54903 -13.78404 1.000 7.00108 543 VAL A N 1
ATOM 2103 C CA . VAL A 1 262 ? -75.13396 -8.46150 -12.85438 1.000 7.06209 543 VAL A CA 1
ATOM 2104 C C . VAL A 1 262 ? -73.95729 -7.63910 -13.36800 1.000 7.13853 543 VAL A C 1
ATOM 2105 O O . VAL A 1 262 ? -73.98838 -6.40173 -13.37116 1.000 7.09520 543 VAL A O 1
ATOM 2109 N N . ALA A 1 263 ? -72.89179 -8.32315 -13.79405 1.000 7.30707 544 ALA A N 1
ATOM 2110 C CA . ALA A 1 263 ? -71.71671 -7.63383 -14.31504 1.000 6.89980 544 ALA A CA 1
ATOM 2111 C C . ALA A 1 263 ? -72.04493 -6.86570 -15.59048 1.000 8.13070 544 ALA A C 1
ATOM 2112 O O . ALA A 1 263 ? -71.61841 -5.71496 -15.75794 1.000 8.39093 544 ALA A O 1
ATOM 2114 N N . LYS A 1 264 ? -72.79729 -7.48683 -16.50525 1.000 7.74088 545 LYS A N 1
ATOM 2115 C CA . LYS A 1 264 ? -73.15994 -6.81481 -17.74917 1.000 8.96408 545 LYS A CA 1
ATOM 2116 C C . LYS A 1 264 ? -73.93137 -5.53345 -17.46631 1.000 9.19816 545 LYS A C 1
ATOM 2117 O O . LYS A 1 264 ? -73.63635 -4.47689 -18.03570 1.000 9.50866 545 LYS A O 1
ATOM 2123 N N . ASP A 1 265 ? -74.93455 -5.60951 -16.58730 1.000 7.88268 546 ASP A N 1
ATOM 2124 C CA . ASP A 1 265 ? -75.73652 -4.42418 -16.29966 1.000 8.96279 546 ASP A CA 1
ATOM 2125 C C . ASP A 1 265 ? -74.90914 -3.34797 -15.60703 1.000 7.96417 546 ASP A C 1
ATOM 2126 O O . ASP A 1 265 ? -75.10899 -2.15089 -15.84889 1.000 9.10770 546 ASP A O 1
ATOM 2131 N N . PHE A 1 266 ? -73.97687 -3.75537 -14.74291 1.000 7.47837 547 PHE A N 1
ATOM 2132 C CA . PHE A 1 266 ? -73.10957 -2.79205 -14.07762 1.000 7.84043 547 PHE A CA 1
ATOM 2133 C C . PHE A 1 266 ? -72.24637 -2.03668 -15.08475 1.000 8.64803 547 PHE A C 1
ATOM 2134 O O . PHE A 1 266 ? -72.13469 -0.80671 -15.02325 1.000 8.47868 547 PHE A O 1
ATOM 2142 N N . LEU A 1 267 ? -71.60662 -2.76459 -16.00761 1.000 7.74270 548 LEU A N 1
ATOM 2143 C CA . LEU A 1 267 ? -70.77559 -2.10576 -17.01150 1.000 8.20290 548 LEU A CA 1
ATOM 2144 C C . LEU A 1 267 ? -71.60122 -1.14012 -17.84861 1.000 9.56942 548 LEU A C 1
ATOM 2145 O O . LEU A 1 267 ? -71.14040 -0.04111 -18.17622 1.000 11.47460 548 LEU A O 1
ATOM 2150 N N . GLU A 1 268 ? -72.83438 -1.52347 -18.18491 1.000 10.00657 549 GLU A N 1
ATOM 2151 C CA . GLU A 1 268 ? -73.68096 -0.63535 -18.97638 1.000 13.31120 549 GLU A CA 1
ATOM 2152 C C . GLU A 1 268 ? -74.06724 0.61406 -18.19438 1.000 13.19593 549 GLU A C 1
ATOM 2153 O O . GLU A 1 268 ? -74.11335 1.71077 -18.75967 1.000 14.18438 549 GLU A O 1
ATOM 2159 N N . ARG A 1 269 ? -74.31107 0.47931 -16.88761 1.000 13.46904 550 ARG A N 1
ATOM 2160 C CA . ARG A 1 269 ? -74.58842 1.65763 -16.06700 1.000 13.14484 550 ARG A CA 1
ATOM 2161 C C . ARG A 1 269 ? -73.39329 2.60401 -16.02372 1.000 14.43139 550 ARG A C 1
ATOM 2162 O O . ARG A 1 269 ? -73.56705 3.82823 -15.96619 1.000 18.46288 550 ARG A O 1
ATOM 2170 N N . LEU A 1 270 ? -72.17286 2.05910 -16.04450 1.000 14.23987 551 LEU A N 1
ATOM 2171 C CA . LEU A 1 270 ? -70.96342 2.87548 -16.08048 1.000 15.21320 551 LEU A CA 1
ATOM 2172 C C . LEU A 1 270 ? -70.68177 3.46799 -17.45822 1.000 16.98185 551 LEU A C 1
ATOM 2173 O O . LEU A 1 270 ? -69.79850 4.32480 -17.57337 1.000 23.29975 551 LEU A O 1
ATOM 2178 N N . GLY A 1 271 ? -71.40120 3.04771 -18.49735 1.000 14.62352 552 GLY A N 1
ATOM 2179 C CA . GLY A 1 271 ? -71.09171 3.48954 -19.84373 1.000 18.74825 552 GLY A CA 1
ATOM 2180 C C . GLY A 1 271 ? -69.87550 2.82849 -20.44629 1.000 18.97925 552 GLY A C 1
ATOM 2181 O O . GLY A 1 271 ? -69.25020 3.40331 -21.34562 1.000 20.69978 552 GLY A O 1
ATOM 2182 N N . LEU A 1 272 ? -69.51499 1.63829 -19.97396 1.000 14.09177 553 LEU A N 1
ATOM 2183 C CA . LEU A 1 272 ? -68.34194 0.92820 -20.46429 1.000 15.59193 553 LEU A CA 1
ATOM 2184 C C . LEU A 1 272 ? -68.72977 -0.21039 -21.40338 1.000 23.17388 553 LEU A C 1
ATOM 2185 O O . LEU A 1 272 ? -69.89077 -0.62216 -21.44365 1.000 20.97216 553 LEU A O 1
ATOM 2190 N N . LYS B 1 7 ? -41.74558 0.25092 56.28158 1.000 26.50068 288 LYS B N 1
ATOM 2191 C CA . LYS B 1 7 ? -42.03382 0.86835 54.99156 1.000 24.71270 288 LYS B CA 1
ATOM 2192 C C . LYS B 1 7 ? -42.27337 -0.18711 53.91299 1.000 21.87962 288 LYS B C 1
ATOM 2193 O O . LYS B 1 7 ? -41.71369 -1.28382 53.98537 1.000 25.59478 288 LYS B O 1
ATOM 2199 N N . PRO B 1 8 ? -43.10221 0.13768 52.91681 1.000 20.50410 289 PRO B N 1
ATOM 2200 C CA . PRO B 1 8 ? -43.36930 -0.82074 51.83587 1.000 19.44930 289 PRO B CA 1
ATOM 2201 C C . PRO B 1 8 ? -42.10543 -1.15698 51.05829 1.000 14.25239 289 PRO B C 1
ATOM 2202 O O . PRO B 1 8 ? -41.14194 -0.39065 51.02024 1.000 15.69234 289 PRO B O 1
ATOM 2206 N N . LEU B 1 9 ? -42.11907 -2.33497 50.43900 1.000 13.40536 290 LEU B N 1
ATOM 2207 C CA . LEU B 1 9 ? -40.99367 -2.76584 49.62141 1.000 12.81453 290 LEU B CA 1
ATOM 2208 C C . LEU B 1 9 ? -41.06031 -2.02529 48.29674 1.000 12.17964 290 LEU B C 1
ATOM 2209 O O . LEU B 1 9 ? -42.11678 -1.96595 47.66448 1.000 13.03267 290 LEU B O 1
ATOM 2214 N N . VAL B 1 10 ? -39.94075 -1.45030 47.87598 1.000 9.66874 291 VAL B N 1
ATOM 2215 C CA . VAL B 1 10 ? -39.90722 -0.61700 46.68342 1.000 10.17146 291 VAL B CA 1
ATOM 2216 C C . VAL B 1 10 ? -39.37788 -1.44337 45.51435 1.000 8.99490 291 VAL B C 1
ATOM 2217 O O . VAL B 1 10 ? -38.23833 -1.92550 45.54097 1.000 8.68694 291 VAL B O 1
ATOM 2221 N N . VAL B 1 11 ? -40.21753 -1.62241 44.49575 1.000 8.97480 292 VAL B N 1
ATOM 2222 C CA . VAL B 1 11 ? -39.86262 -2.32695 43.26480 1.000 8.38458 292 VAL B CA 1
ATOM 2223 C C . VAL B 1 11 ? -39.44658 -1.28638 42.23749 1.000 9.12962 292 VAL B C 1
ATOM 2224 O O . VAL B 1 11 ? -40.25262 -0.43734 41.83897 1.000 8.84717 292 VAL B O 1
ATOM 2228 N N . ALA B 1 12 ? -38.19157 -1.34103 41.80739 1.000 8.10151 293 ALA B N 1
ATOM 2229 C CA . ALA B 1 12 ? -37.69439 -0.42042 40.79503 1.000 8.22436 293 ALA B CA 1
ATOM 2230 C C . ALA B 1 12 ? -37.64292 -1.09866 39.42802 1.000 7.69977 293 ALA B C 1
ATOM 2231 O O . ALA B 1 12 ? -37.53935 -2.32474 39.32627 1.000 7.80262 293 ALA B O 1
ATOM 2233 N N . THR B 1 13 ? -37.71943 -0.29156 38.36527 1.000 8.22664 294 THR B N 1
ATOM 2234 C CA . THR B 1 13 ? -37.43342 -0.79827 37.02471 1.000 8.73035 294 THR B CA 1
ATOM 2235 C C . THR B 1 13 ? -36.63027 0.22604 36.23699 1.000 8.46538 294 THR B C 1
ATOM 2236 O O . THR B 1 13 ? -36.57114 1.40905 36.58404 1.000 8.69278 294 THR B O 1
ATOM 2240 N N . LYS B 1 14 ? -36.03124 -0.25449 35.15280 1.000 7.78844 295 LYS B N 1
ATOM 2241 C CA . LYS B 1 14 ? -35.42296 0.59482 34.14230 1.000 9.10247 295 LYS B CA 1
ATOM 2242 C C . LYS B 1 14 ? -36.51810 1.11151 33.20304 1.000 9.50095 295 LYS B C 1
ATOM 2243 O O . LYS B 1 14 ? -37.66784 0.67972 33.27512 1.000 9.68742 295 LYS B O 1
ATOM 2249 N N . PRO B 1 15 ? -36.20706 2.06381 32.31268 1.000 10.64462 296 PRO B N 1
ATOM 2250 C CA . PRO B 1 15 ? -37.27222 2.70009 31.50848 1.000 10.86575 296 PRO B CA 1
ATOM 2251 C C . PRO B 1 15 ? -37.91338 1.86085 30.39171 1.000 15.21608 296 PRO B C 1
ATOM 2252 O O . PRO B 1 15 ? -38.84414 2.36289 29.75127 1.000 23.98907 296 PRO B O 1
ATOM 2256 N N . SER B 1 16 ? -37.52036 0.62333 30.13033 1.000 12.82685 297 SER B N 1
ATOM 2257 C CA . SER B 1 16 ? -38.05480 -0.07247 28.96198 1.000 11.22926 297 SER B CA 1
ATOM 2258 C C . SER B 1 16 ? -39.42516 -0.69423 29.24098 1.000 11.48768 297 SER B C 1
ATOM 2259 O O . SER B 1 16 ? -39.79587 -0.96630 30.38482 1.000 10.94893 297 SER B O 1
ATOM 2262 N N . SER B 1 17 ? -40.16905 -0.94263 28.15690 1.000 11.57362 298 SER B N 1
ATOM 2263 C CA . SER B 1 17 ? -41.46533 -1.61634 28.25051 1.000 10.76417 298 SER B CA 1
ATOM 2264 C C . SER B 1 17 ? -41.33521 -3.00585 28.88429 1.000 11.05402 298 SER B C 1
ATOM 2265 O O . SER B 1 17 ? -42.14270 -3.39285 29.74546 1.000 9.33800 298 SER B O 1
ATOM 2268 N N . GLU B 1 18 ? -40.31974 -3.76962 28.47676 1.000 9.53290 299 GLU B N 1
ATOM 2269 C CA . GLU B 1 18 ? -40.06679 -5.06983 29.09466 1.000 9.05846 299 GLU B CA 1
ATOM 2270 C C . GLU B 1 18 ? -39.89893 -4.92983 30.59939 1.000 8.38971 299 GLU B C 1
ATOM 2271 O O . GLU B 1 18 ? -40.44389 -5.72210 31.37697 1.000 8.22552 299 GLU B O 1
ATOM 2277 N N . GLN B 1 19 ? -39.15703 -3.91416 31.02473 1.000 8.24822 300 GLN B N 1
ATOM 2278 C CA . GLN B 1 19 ? -38.95691 -3.68331 32.44957 1.000 8.26602 300 GLN B CA 1
ATOM 2279 C C . GLN B 1 19 ? -40.24411 -3.28919 33.17711 1.000 8.76201 300 GLN B C 1
ATOM 2280 O O . GLN B 1 19 ? -40.41732 -3.66419 34.34281 1.000 8.40102 300 GLN B O 1
ATOM 2286 N N . TYR B 1 20 ? -41.15558 -2.54809 32.53448 1.000 8.96056 301 TYR B N 1
ATOM 2287 C CA . TYR B 1 20 ? -42.43449 -2.24617 33.18312 1.000 9.26145 301 TYR B CA 1
ATOM 2288 C C . TYR B 1 20 ? -43.25062 -3.51375 33.39632 1.000 10.18928 301 TYR B C 1
ATOM 2289 O O . TYR B 1 20 ? -43.87542 -3.68452 34.45228 1.000 9.72177 301 TYR B O 1
ATOM 2298 N N . ILE B 1 21 ? -43.26808 -4.41027 32.40324 1.000 9.07752 302 ILE B N 1
ATOM 2299 C CA . ILE B 1 21 ? -43.94544 -5.69238 32.57997 1.000 10.33842 302 ILE B CA 1
ATOM 2300 C C . ILE B 1 21 ? -43.35348 -6.43504 33.76754 1.000 9.09793 302 ILE B C 1
ATOM 2301 O O . ILE B 1 21 ? -44.07501 -6.93367 34.63785 1.000 8.34828 302 ILE B O 1
ATOM 2306 N N . LEU B 1 22 ? -42.02180 -6.51399 33.81861 1.000 8.20475 303 LEU B N 1
ATOM 2307 C CA . LEU B 1 22 ? -41.35514 -7.23213 34.90132 1.000 9.05278 303 LEU B CA 1
ATOM 2308 C C . LEU B 1 22 ? -41.64638 -6.59112 36.25339 1.000 8.51979 303 LEU B C 1
ATOM 2309 O O . LEU B 1 22 ? -41.90592 -7.29694 37.24047 1.000 8.91205 303 LEU B O 1
ATOM 2314 N N . GLY B 1 23 ? -41.63025 -5.25564 36.32146 1.000 7.67201 304 GLY B N 1
ATOM 2315 C CA . GLY B 1 23 ? -41.96074 -4.59447 37.57850 1.000 8.13732 304 GLY B CA 1
ATOM 2316 C C . GLY B 1 23 ? -43.36987 -4.89934 38.04312 1.000 8.91942 304 GLY B C 1
ATOM 2317 O O . GLY B 1 23 ? -43.62026 -5.06401 39.24463 1.000 9.17069 304 GLY B O 1
ATOM 2318 N N . GLU B 1 24 ? -44.31690 -4.97226 37.10296 1.000 9.04992 305 GLU B N 1
ATOM 2319 C CA . GLU B 1 24 ? -45.68960 -5.30532 37.47189 1.000 9.66013 305 GLU B CA 1
ATOM 2320 C C . GLU B 1 24 ? -45.81994 -6.76017 37.90863 1.000 10.37179 305 GLU B C 1
ATOM 2321 O O . GLU B 1 24 ? -46.57843 -7.06320 38.83630 1.000 10.57903 305 GLU B O 1
ATOM 2327 N N . ILE B 1 25 ? -45.09263 -7.68081 37.26904 1.000 8.92006 306 ILE B N 1
ATOM 2328 C CA . ILE B 1 25 ? -45.10915 -9.06947 37.72612 1.000 8.97210 306 ILE B CA 1
ATOM 2329 C C . ILE B 1 25 ? -44.67171 -9.14801 39.18527 1.000 8.06447 306 ILE B C 1
ATOM 2330 O O . ILE B 1 25 ? -45.33900 -9.76777 40.02504 1.000 9.66135 306 ILE B O 1
ATOM 2335 N N . LEU B 1 26 ? -43.54293 -8.52065 39.50748 1.000 7.93463 307 LEU B N 1
ATOM 2336 C CA . LEU B 1 26 ? -43.03571 -8.55044 40.87985 1.000 8.87667 307 LEU B CA 1
ATOM 2337 C C . LEU B 1 26 ? -44.01993 -7.88720 41.82954 1.000 8.75144 307 LEU B C 1
ATOM 2338 O O . LEU B 1 26 ? -44.32163 -8.41078 42.91380 1.000 9.22020 307 LEU B O 1
ATOM 2343 N N . SER B 1 27 ? -44.53578 -6.72772 41.43226 1.000 8.61617 308 SER B N 1
ATOM 2344 C CA . SER B 1 27 ? -45.38603 -5.93684 42.31259 1.000 9.14723 308 SER B CA 1
ATOM 2345 C C . SER B 1 27 ? -46.70599 -6.64204 42.59309 1.000 10.80414 308 SER B C 1
ATOM 2346 O O . SER B 1 27 ? -47.14123 -6.73312 43.74870 1.000 10.16552 308 SER B O 1
ATOM 2349 N N . LEU B 1 28 ? -47.36545 -7.14066 41.54522 1.000 10.88143 309 LEU B N 1
ATOM 2350 C CA . LEU B 1 28 ? -48.64721 -7.81170 41.72516 1.000 10.03817 309 LEU B CA 1
ATOM 2351 C C . LEU B 1 28 ? -48.49323 -9.10522 42.51934 1.000 11.67444 309 LEU B C 1
ATOM 2352 O O . LEU B 1 28 ? -49.35661 -9.44444 43.33664 1.000 11.24187 309 LEU B O 1
ATOM 2357 N N . LEU B 1 29 ? -47.40071 -9.83977 42.30038 1.000 8.76361 310 LEU B N 1
ATOM 2358 C CA . LEU B 1 29 ? -47.20225 -11.09092 43.02259 1.000 10.17836 310 LEU B CA 1
ATOM 2359 C C . LEU B 1 29 ? -47.04592 -10.83563 44.51283 1.000 10.02230 310 LEU B C 1
ATOM 2360 O O . LEU B 1 29 ? -47.65445 -11.52372 45.33979 1.000 10.78573 310 LEU B O 1
ATOM 2365 N N . LEU B 1 30 ? -46.23945 -9.83846 44.87716 1.000 8.94968 311 LEU B N 1
ATOM 2366 C CA . LEU B 1 30 ? -46.08933 -9.50788 46.28820 1.000 9.67570 311 LEU B CA 1
ATOM 2367 C C . LEU B 1 30 ? -47.38581 -8.96235 46.87704 1.000 10.04132 311 LEU B C 1
ATOM 2368 O O . LEU B 1 30 ? -47.74650 -9.30938 48.01048 1.000 11.38926 311 LEU B O 1
ATOM 2373 N N . GLU B 1 31 ? -48.11359 -8.12817 46.12332 1.000 10.51278 312 GLU B N 1
ATOM 2374 C CA . GLU B 1 31 ? -49.38668 -7.59767 46.61948 1.000 12.89980 312 GLU B CA 1
ATOM 2375 C C . GLU B 1 31 ? -50.41369 -8.70271 46.83719 1.000 13.44423 312 GLU B C 1
ATOM 2376 O O . GLU B 1 31 ? -51.21995 -8.63045 47.77710 1.000 14.06023 312 GLU B O 1
ATOM 2382 N N . LYS B 1 32 ? -50.41241 -9.72413 45.97097 1.000 12.21688 313 LYS B N 1
ATOM 2383 C CA . LYS B 1 32 ? -51.31004 -10.86331 46.15174 1.000 13.66515 313 LYS B CA 1
ATOM 2384 C C . LYS B 1 32 ? -51.10183 -11.52031 47.50686 1.000 12.96686 313 LYS B C 1
ATOM 2385 O O . LYS B 1 32 ? -52.04104 -12.09335 48.07836 1.000 15.97960 313 LYS B O 1
ATOM 2391 N N . HIS B 1 33 ? -49.87796 -11.46019 48.02495 1.000 12.50700 314 HIS B N 1
ATOM 2392 C CA . HIS B 1 33 ? -49.52567 -12.03981 49.30981 1.000 12.53091 314 HIS B CA 1
ATOM 2393 C C . HIS B 1 33 ? -49.52429 -11.01325 50.43476 1.000 13.27066 314 HIS B C 1
ATOM 2394 O O . HIS B 1 33 ? -48.95883 -11.27371 51.50311 1.000 13.57099 314 HIS B O 1
ATOM 2401 N N . HIS B 1 34 ? -50.16409 -9.85807 50.21983 1.000 12.28553 315 HIS B N 1
ATOM 2402 C CA . HIS B 1 34 ? -50.43274 -8.86711 51.25736 1.000 13.42043 315 HIS B CA 1
ATOM 2403 C C . HIS B 1 34 ? -49.18052 -8.16516 51.75739 1.000 12.21219 315 HIS B C 1
ATOM 2404 O O . HIS B 1 34 ? -49.16833 -7.63317 52.87012 1.000 13.46107 315 HIS B O 1
ATOM 2411 N N . ILE B 1 35 ? -48.13536 -8.13678 50.94435 1.000 12.08294 316 ILE B N 1
ATOM 2412 C CA . ILE B 1 35 ? -46.89805 -7.43161 51.28591 1.000 14.39243 316 ILE B CA 1
ATOM 2413 C C . ILE B 1 35 ? -46.99133 -6.02682 50.68841 1.000 15.04002 316 ILE B C 1
ATOM 2414 O O . ILE B 1 35 ? -47.20700 -5.89761 49.47820 1.000 18.27822 316 ILE B O 1
ATOM 2419 N N . PRO B 1 36 ? -46.86789 -4.97405 51.50105 1.000 18.13563 317 PRO B N 1
ATOM 2420 C CA . PRO B 1 36 ? -46.98408 -3.61197 50.95945 1.000 17.71415 317 PRO B CA 1
ATOM 2421 C C . PRO B 1 36 ? -45.84799 -3.31709 49.99379 1.000 16.17161 317 PRO B C 1
ATOM 2422 O O . PRO B 1 36 ? -44.68793 -3.63279 50.26651 1.000 18.20121 317 PRO B O 1
ATOM 2426 N N . ILE B 1 37 ? -46.19003 -2.71527 48.85338 1.000 17.12821 318 ILE B N 1
ATOM 2427 C CA . ILE B 1 37 ? -45.19464 -2.37473 47.84340 1.000 15.77500 318 ILE B CA 1
ATOM 2428 C C . ILE B 1 37 ? -45.42149 -0.95881 47.32785 1.000 16.44141 318 ILE B C 1
ATOM 2429 O O . ILE B 1 37 ? -46.55024 -0.45625 47.28102 1.000 21.57591 318 ILE B O 1
ATOM 2434 N N . LYS B 1 38 ? -44.32473 -0.31823 46.94276 1.000 13.00364 319 LYS B N 1
ATOM 2435 C CA . LYS B 1 38 ? -44.33588 0.95391 46.24111 1.000 13.76988 319 LYS B CA 1
ATOM 2436 C C . LYS B 1 38 ? -43.59615 0.76427 44.92556 1.000 14.21348 319 LYS B C 1
ATOM 2437 O O . LYS B 1 38 ? -42.53429 0.13372 44.88746 1.000 13.44846 319 LYS B O 1
ATOM 2443 N N . ARG B 1 39 ? -44.16610 1.28653 43.84438 1.000 12.99709 320 ARG B N 1
ATOM 2444 C CA . ARG B 1 39 ? -43.56387 1.16344 42.52468 1.000 12.63988 320 ARG B CA 1
ATOM 2445 C C . ARG B 1 39 ? -42.69151 2.38196 42.25901 1.000 14.07395 320 ARG B C 1
ATOM 2446 O O . ARG B 1 39 ? -43.12641 3.52127 42.45939 1.000 17.86658 320 ARG B O 1
ATOM 2454 N N . ALA B 1 40 ? -41.44906 2.13705 41.84251 1.000 11.80609 321 ALA B N 1
ATOM 2455 C CA . ALA B 1 40 ? -40.52810 3.18111 41.39975 1.000 12.24537 321 ALA B CA 1
ATOM 2456 C C . ALA B 1 40 ? -40.04577 2.78770 40.00699 1.000 10.38154 321 ALA B C 1
ATOM 2457 O O . ALA B 1 40 ? -38.91319 2.34558 39.82772 1.000 10.89014 321 ALA B O 1
ATOM 2459 N N . PHE B 1 41 ? -40.92101 2.95387 39.02011 1.000 11.36589 322 PHE B N 1
ATOM 2460 C CA . PHE B 1 41 ? -40.67316 2.42647 37.69005 1.000 11.80970 322 PHE B CA 1
ATOM 2461 C C . PHE B 1 41 ? -39.98689 3.46779 36.81603 1.000 13.39015 322 PHE B C 1
ATOM 2462 O O . PHE B 1 41 ? -40.15071 4.67775 37.00181 1.000 14.16209 322 PHE B O 1
ATOM 2470 N N . GLY B 1 42 ? -39.22704 2.98048 35.84200 1.000 10.89125 323 GLY B N 1
ATOM 2471 C CA . GLY B 1 42 ? -38.69713 3.84575 34.79867 1.000 11.82009 323 GLY B CA 1
ATOM 2472 C C . GLY B 1 42 ? -37.57283 4.75530 35.23782 1.000 12.58719 323 GLY B C 1
ATOM 2473 O O . GLY B 1 42 ? -37.54127 5.93157 34.84345 1.000 15.66277 323 GLY B O 1
ATOM 2474 N N . ILE B 1 43 ? -36.63856 4.23446 36.03018 1.000 10.91898 324 ILE B N 1
ATOM 2475 C CA . ILE B 1 43 ? -35.55780 5.03741 36.59277 1.000 11.25751 324 ILE B CA 1
ATOM 2476 C C . ILE B 1 43 ? -34.57051 5.40372 35.49202 1.000 13.48622 324 ILE B C 1
ATOM 2477 O O . ILE B 1 43 ? -33.90965 4.52973 34.91672 1.000 11.95008 324 ILE B O 1
ATOM 2482 N N . GLY B 1 44 ? -34.45864 6.69790 35.20493 1.000 12.62060 325 GLY B N 1
ATOM 2483 C CA . GLY B 1 44 ? -33.50540 7.13710 34.20073 1.000 15.35984 325 GLY B CA 1
ATOM 2484 C C . GLY B 1 44 ? -32.09011 6.72764 34.56779 1.000 15.61031 325 GLY B C 1
ATOM 2485 O O . GLY B 1 44 ? -31.69513 6.75430 35.73603 1.000 15.86277 325 GLY B O 1
ATOM 2486 N N . GLY B 1 45 ? -31.32377 6.32677 33.55418 1.000 13.93130 326 GLY B N 1
ATOM 2487 C CA . GLY B 1 45 ? -29.98696 5.81718 33.76459 1.000 15.79183 326 GLY B CA 1
ATOM 2488 C C . GLY B 1 45 ? -29.91689 4.35286 34.13936 1.000 12.18457 326 GLY B C 1
ATOM 2489 O O . GLY B 1 45 ? -28.81364 3.79100 34.16059 1.000 14.91162 326 GLY B O 1
ATOM 2490 N N . GLY B 1 46 ? -31.04656 3.71940 34.44181 1.000 12.28127 327 GLY B N 1
ATOM 2491 C CA . GLY B 1 46 ? -31.03979 2.29340 34.73140 1.000 11.98399 327 GLY B CA 1
ATOM 2492 C C . GLY B 1 46 ? -30.15457 1.94270 35.91459 1.000 11.53046 327 GLY B C 1
ATOM 2493 O O . GLY B 1 46 ? -30.17998 2.60005 36.96189 1.000 10.69687 327 GLY B O 1
ATOM 2494 N N . THR B 1 47 ? -29.34230 0.89686 35.72504 1.000 10.84046 328 THR B N 1
ATOM 2495 C CA . THR B 1 47 ? -28.53199 0.32394 36.79704 1.000 11.45096 328 THR B CA 1
ATOM 2496 C C . THR B 1 47 ? -27.68881 1.37283 37.50743 1.000 11.63087 328 THR B C 1
ATOM 2497 O O . THR B 1 47 ? -27.54228 1.33022 38.73639 1.000 11.00205 328 THR B O 1
ATOM 2501 N N . MET B 1 48 ? -27.13794 2.32529 36.74571 1.000 11.59147 329 MET B N 1
ATOM 2502 C CA . MET B 1 48 ? -26.26980 3.36428 37.29366 1.000 13.66694 329 MET B CA 1
ATOM 2503 C C . MET B 1 48 ? -26.91299 4.07919 38.47126 1.000 11.92069 329 MET B C 1
ATOM 2504 O O . MET B 1 48 ? -26.22570 4.47991 39.41855 1.000 13.09983 329 MET B O 1
ATOM 2509 N N . ASN B 1 49 ? -28.21679 4.32177 38.39383 1.000 10.13917 330 ASN B N 1
ATOM 2510 C CA . ASN B 1 49 ? -28.90811 5.02807 39.46100 1.000 10.15955 330 ASN B CA 1
ATOM 2511 C C . ASN B 1 49 ? -29.76584 4.12367 40.33555 1.000 9.96645 330 ASN B C 1
ATOM 2512 O O . ASN B 1 49 ? -30.04433 4.48877 41.47736 1.000 9.72893 330 ASN B O 1
ATOM 2517 N N . ILE B 1 50 ? -30.16859 2.95127 39.83973 1.000 9.73664 331 ILE B N 1
ATOM 2518 C CA . ILE B 1 50 ? -30.88297 1.98735 40.67093 1.000 9.27216 331 ILE B CA 1
ATOM 2519 C C . ILE B 1 50 ? -29.95835 1.40474 41.73187 1.000 9.71858 331 ILE B C 1
ATOM 2520 O O . ILE B 1 50 ? -30.31283 1.33387 42.91420 1.000 9.54189 331 ILE B O 1
ATOM 2525 N N . HIS B 1 51 ? -28.76803 0.96631 41.32132 1.000 9.76145 332 HIS B N 1
ATOM 2526 C CA . HIS B 1 51 ? -27.87626 0.25402 42.23405 1.000 9.45634 332 HIS B CA 1
ATOM 2527 C C . HIS B 1 51 ? -27.51941 1.04960 43.48818 1.000 11.02688 332 HIS B C 1
ATOM 2528 O O . HIS B 1 51 ? -27.62286 0.49083 44.59500 1.000 10.44152 332 HIS B O 1
ATOM 2535 N N . PRO B 1 52 ? -27.09903 2.31916 43.40881 1.000 11.50206 333 PRO B N 1
ATOM 2536 C CA . PRO B 1 52 ? -26.81275 3.06142 44.64728 1.000 11.73807 333 PRO B CA 1
ATOM 2537 C C . PRO B 1 52 ? -28.00440 3.17529 45.57789 1.000 11.71147 333 PRO B C 1
ATOM 2538 O O . PRO B 1 52 ? -27.82660 3.16884 46.80232 1.000 13.72029 333 PRO B O 1
ATOM 2542 N N . ALA B 1 53 ? -29.21783 3.27141 45.03667 1.000 11.08672 334 ALA B N 1
ATOM 2543 C CA . ALA B 1 53 ? -30.39815 3.35033 45.88807 1.000 11.01287 334 ALA B CA 1
ATOM 2544 C C . ALA B 1 53 ? -30.68965 2.00892 46.53766 1.000 10.06538 334 ALA B C 1
ATOM 2545 O O . ALA B 1 53 ? -31.13366 1.95187 47.69291 1.000 11.65784 334 ALA B O 1
ATOM 2547 N N . LEU B 1 54 ? -30.44342 0.92139 45.80682 1.000 10.55405 335 LEU B N 1
ATOM 2548 C CA . LEU B 1 54 ? -30.64315 -0.41323 46.34669 1.000 11.07703 335 LEU B CA 1
ATOM 2549 C C . LEU B 1 54 ? -29.71261 -0.67124 47.52682 1.000 13.04607 335 LEU B C 1
ATOM 2550 O O . LEU B 1 54 ? -30.15182 -1.11934 48.59197 1.000 13.64815 335 LEU B O 1
ATOM 2555 N N . ILE B 1 55 ? -28.42475 -0.34544 47.38142 1.000 11.82128 336 ILE B N 1
ATOM 2556 C CA . ILE B 1 55 ? -27.50174 -0.60555 48.48039 1.000 14.88889 336 ILE B CA 1
ATOM 2557 C C . ILE B 1 55 ? -27.77269 0.30135 49.67784 1.000 17.16259 336 ILE B C 1
ATOM 2558 O O . ILE B 1 55 ? -27.40888 -0.04909 50.80894 1.000 18.16473 336 ILE B O 1
ATOM 2563 N N . ARG B 1 56 ? -28.41891 1.44965 49.47340 1.000 13.23407 337 ARG B N 1
ATOM 2564 C CA . ARG B 1 56 ? -28.78982 2.33039 50.57617 1.000 15.71707 337 ARG B CA 1
ATOM 2565 C C . ARG B 1 56 ? -30.16523 2.02333 51.15589 1.000 15.77604 337 ARG B C 1
ATOM 2566 O O . ARG B 1 56 ? -30.58886 2.70279 52.10160 1.000 17.41118 337 ARG B O 1
ATOM 2574 N N . GLY B 1 57 ? -30.86465 1.02458 50.62918 1.000 14.62601 338 GLY B N 1
ATOM 2575 C CA . GLY B 1 57 ? -32.13428 0.60415 51.18532 1.000 15.45327 338 GLY B CA 1
ATOM 2576 C C . GLY B 1 57 ? -33.33206 1.39109 50.71683 1.000 14.10514 338 GLY B C 1
ATOM 2577 O O . GLY B 1 57 ? -34.43831 1.17313 51.22689 1.000 14.30711 338 GLY B O 1
ATOM 2578 N N . ASP B 1 58 ? -33.15617 2.30020 49.76436 1.000 12.35466 339 ASP B N 1
ATOM 2579 C CA . ASP B 1 58 ? -34.26865 3.09420 49.26851 1.000 11.62359 339 ASP B CA 1
ATOM 2580 C C . ASP B 1 58 ? -35.02563 2.41353 48.13761 1.000 12.92873 339 ASP B C 1
ATOM 2581 O O . ASP B 1 58 ? -36.18144 2.76913 47.87884 1.000 15.20130 339 ASP B O 1
ATOM 2586 N N . PHE B 1 59 ? -34.41020 1.43447 47.48597 1.000 9.87494 340 PHE B N 1
ATOM 2587 C CA . PHE B 1 59 ? -35.10237 0.45150 46.67424 1.000 8.37807 340 PHE B CA 1
ATOM 2588 C C . PHE B 1 59 ? -34.88819 -0.89664 47.33970 1.000 8.30452 340 PHE B C 1
ATOM 2589 O O . PHE B 1 59 ? -33.89155 -1.09689 48.03900 1.000 9.19968 340 PHE B O 1
ATOM 2597 N N . ASP B 1 60 ? -35.81117 -1.83079 47.10930 1.000 8.63077 341 ASP B N 1
ATOM 2598 C CA . ASP B 1 60 ? -35.66359 -3.17738 47.65358 1.000 8.47574 341 ASP B CA 1
ATOM 2599 C C . ASP B 1 60 ? -35.36507 -4.25079 46.62352 1.000 7.87381 341 ASP B C 1
ATOM 2600 O O . ASP B 1 60 ? -34.64822 -5.19918 46.94308 1.000 8.10662 341 ASP B O 1
ATOM 2605 N N . LEU B 1 61 ? -35.89189 -4.13965 45.40631 1.000 8.04087 342 LEU B N 1
ATOM 2606 C CA . LEU B 1 61 ? -35.65681 -5.17806 44.40673 1.000 7.46731 342 LEU B CA 1
ATOM 2607 C C . LEU B 1 61 ? -35.89439 -4.62174 43.00923 1.000 7.20335 342 LEU B C 1
ATOM 2608 O O . LEU B 1 61 ? -36.60781 -3.63231 42.82695 1.000 7.83755 342 LEU B O 1
ATOM 2613 N N . TYR B 1 62 ? -35.29561 -5.29028 42.02737 1.000 7.02380 343 TYR B N 1
ATOM 2614 C CA . TYR B 1 62 ? -35.50724 -4.99890 40.61408 1.000 6.58627 343 TYR B CA 1
ATOM 2615 C C . TYR B 1 62 ? -35.01235 -6.19885 39.82783 1.000 7.06734 343 TYR B C 1
ATOM 2616 O O . TYR B 1 62 ? -34.37678 -7.10110 40.37702 1.000 7.59719 343 TYR B O 1
ATOM 2625 N N . VAL B 1 63 ? -35.28681 -6.19505 38.52667 1.000 6.75507 344 VAL B N 1
ATOM 2626 C CA . VAL B 1 63 ? -34.80625 -7.23673 37.62140 1.000 6.69895 344 VAL B CA 1
ATOM 2627 C C . VAL B 1 63 ? -33.59448 -6.70204 36.86805 1.000 6.77629 344 VAL B C 1
ATOM 2628 O O . VAL B 1 63 ? -33.69266 -5.71285 36.12946 1.000 6.87979 344 VAL B O 1
ATOM 2632 N N . GLU B 1 64 ? -32.45780 -7.35977 37.05138 1.000 6.69356 345 GLU B N 1
ATOM 2633 C CA . GLU B 1 64 ? -31.20303 -7.02887 36.39507 1.000 7.28438 345 GLU B CA 1
ATOM 2634 C C . GLU B 1 64 ? -30.87616 -8.10079 35.36129 1.000 6.05052 345 GLU B C 1
ATOM 2635 O O . GLU B 1 64 ? -31.42247 -9.20865 35.38970 1.000 7.53082 345 GLU B O 1
ATOM 2641 N N . TYR B 1 65 ? -29.98908 -7.75291 34.43256 1.000 6.92814 346 TYR B N 1
ATOM 2642 C CA . TYR B 1 65 ? -29.48156 -8.67605 33.42892 1.000 6.63610 346 TYR B CA 1
ATOM 2643 C C . TYR B 1 65 ? -28.02317 -8.97293 33.75044 1.000 7.89593 346 TYR B C 1
ATOM 2644 O O . TYR B 1 65 ? -27.25774 -8.05630 34.06119 1.000 8.15220 346 TYR B O 1
ATOM 2653 N N . THR B 1 66 ? -27.63779 -10.25115 33.67695 1.000 7.24030 347 THR B N 1
ATOM 2654 C CA . THR B 1 66 ? -26.31097 -10.64611 34.15846 1.000 7.18675 347 THR B CA 1
ATOM 2655 C C . THR B 1 66 ? -25.19370 -9.83391 33.50250 1.000 7.99963 347 THR B C 1
ATOM 2656 O O . THR B 1 66 ? -24.33499 -9.28092 34.19297 1.000 8.57397 347 THR B O 1
ATOM 2660 N N . GLY B 1 67 ? -25.20362 -9.71729 32.16918 1.000 7.63460 348 GLY B N 1
ATOM 2661 C CA . GLY B 1 67 ? -24.13096 -9.00033 31.49838 1.000 9.39040 348 GLY B CA 1
ATOM 2662 C C . GLY B 1 67 ? -24.05855 -7.53054 31.86216 1.000 8.76163 348 GLY B C 1
ATOM 2663 O O . GLY B 1 67 ? -22.98279 -6.92695 31.81278 1.000 9.81109 348 GLY B O 1
ATOM 2664 N N . THR B 1 68 ? -25.19691 -6.92937 32.21442 1.000 8.77761 349 THR B N 1
ATOM 2665 C CA . THR B 1 68 ? -25.19703 -5.53058 32.64436 1.000 9.58231 349 THR B CA 1
ATOM 2666 C C . THR B 1 68 ? -24.53116 -5.38438 34.00463 1.000 9.69505 349 THR B C 1
ATOM 2667 O O . THR B 1 68 ? -23.70722 -4.48742 34.20973 1.000 10.00424 349 THR B O 1
ATOM 2671 N N . ALA B 1 69 ? -24.87741 -6.26113 34.94971 1.000 8.28382 350 ALA B N 1
ATOM 2672 C CA . ALA B 1 69 ? -24.19651 -6.24762 36.23933 1.000 9.85293 350 ALA B CA 1
ATOM 2673 C C . ALA B 1 69 ? -22.71182 -6.53072 36.06902 1.000 9.64066 350 ALA B C 1
ATOM 2674 O O . ALA B 1 69 ? -21.86998 -5.88675 36.70939 1.000 10.75791 350 ALA B O 1
ATOM 2676 N N . TRP B 1 70 ? -22.37766 -7.49212 35.20361 1.000 9.52926 351 TRP B N 1
ATOM 2677 C CA . TRP B 1 70 ? -20.98987 -7.88533 34.96603 1.000 10.03818 351 TRP B CA 1
ATOM 2678 C C . TRP B 1 70 ? -20.10356 -6.67616 34.68699 1.000 10.65227 351 TRP B C 1
ATOM 2679 O O . TRP B 1 70 ? -19.02566 -6.53107 35.27594 1.000 12.18258 351 TRP B O 1
ATOM 2690 N N . VAL B 1 71 ? -20.55387 -5.78761 33.80724 1.000 10.96216 352 VAL B N 1
ATOM 2691 C CA . VAL B 1 71 ? -19.77529 -4.60840 33.43494 1.000 11.61622 352 VAL B CA 1
ATOM 2692 C C . VAL B 1 71 ? -19.98618 -3.45755 34.41120 1.000 15.98898 352 VAL B C 1
ATOM 2693 O O . VAL B 1 71 ? -19.02566 -2.86218 34.91017 1.000 15.44245 352 VAL B O 1
ATOM 2697 N N . ASN B 1 72 ? -21.24686 -3.12131 34.69502 1.000 12.11613 353 ASN B N 1
ATOM 2698 C CA . ASN B 1 72 ? -21.56465 -1.83825 35.31807 1.000 13.97439 353 ASN B CA 1
ATOM 2699 C C . ASN B 1 72 ? -21.30506 -1.82663 36.81688 1.000 14.64563 353 ASN B C 1
ATOM 2700 O O . ASN B 1 72 ? -20.78146 -0.83870 37.34592 1.000 16.32165 353 ASN B O 1
ATOM 2705 N N . THR B 1 73 ? -21.69386 -2.87757 37.52677 1.000 12.53357 354 THR B N 1
ATOM 2706 C CA . THR B 1 73 ? -21.45212 -2.90818 38.96226 1.000 13.35820 354 THR B CA 1
ATOM 2707 C C . THR B 1 73 ? -20.21834 -3.71237 39.34779 1.000 15.29423 354 THR B C 1
ATOM 2708 O O . THR B 1 73 ? -19.51817 -3.33423 40.29406 1.000 15.81322 354 THR B O 1
ATOM 2712 N N . LEU B 1 74 ? -19.90834 -4.78293 38.61800 1.000 13.33037 355 LEU B N 1
ATOM 2713 C CA . LEU B 1 74 ? -18.78589 -5.64678 38.95295 1.000 12.36087 355 LEU B CA 1
ATOM 2714 C C . LEU B 1 74 ? -17.50251 -5.27577 38.22128 1.000 14.74296 355 LEU B C 1
ATOM 2715 O O . LEU B 1 74 ? -16.43864 -5.80134 38.56342 1.000 14.33149 355 LEU B O 1
ATOM 2720 N N . LYS B 1 75 ? -17.57747 -4.39702 37.22336 1.000 11.95675 356 LYS B N 1
ATOM 2721 C CA . LYS B 1 75 ? -16.39538 -3.86467 36.54231 1.000 14.68932 356 LYS B CA 1
ATOM 2722 C C . LYS B 1 75 ? -15.57612 -4.94920 35.84662 1.000 16.51667 356 LYS B C 1
ATOM 2723 O O . LYS B 1 75 ? -14.34670 -4.85449 35.76123 1.000 17.32586 356 LYS B O 1
ATOM 2729 N N . ASN B 1 76 ? -16.25526 -6.00021 35.32888 1.000 13.19419 357 ASN B N 1
ATOM 2730 C CA . ASN B 1 76 ? -15.59877 -7.05235 34.56576 1.000 12.65488 357 ASN B CA 1
ATOM 2731 C C . ASN B 1 76 ? -15.73492 -6.78336 33.07280 1.000 14.89980 357 ASN B C 1
ATOM 2732 O O . ASN B 1 76 ? -16.69448 -6.14306 32.63171 1.000 14.50090 357 ASN B O 1
ATOM 2737 N N . PRO B 1 77 ? -14.79121 -7.25457 32.26680 1.000 15.82965 358 PRO B N 1
ATOM 2738 C CA . PRO B 1 77 ? -14.88213 -7.03532 30.82205 1.000 15.03341 358 PRO B CA 1
ATOM 2739 C C . PRO B 1 77 ? -15.74013 -8.08876 30.14366 1.000 18.67593 358 PRO B C 1
ATOM 2740 O O . PRO B 1 77 ? -15.77488 -9.25405 30.53571 1.000 16.88750 358 PRO B O 1
ATOM 2744 N N . LEU B 1 78 ? -16.43593 -7.65825 29.08859 1.000 17.19886 359 LEU B N 1
ATOM 2745 C CA . LEU B 1 78 ? -17.23334 -8.59684 28.30846 1.000 17.82280 359 LEU B CA 1
ATOM 2746 C C . LEU B 1 78 ? -16.38531 -9.57169 27.50189 1.000 22.16865 359 LEU B C 1
ATOM 2747 O O . LEU B 1 78 ? -16.94179 -10.51173 26.92582 1.000 25.69963 359 LEU B O 1
ATOM 2752 N N . THR B 1 79 ? -15.06586 -9.37586 27.44104 1.000 18.99663 360 THR B N 1
ATOM 2753 C CA . THR B 1 79 ? -14.19679 -10.38590 26.85271 1.000 21.70775 360 THR B CA 1
ATOM 2754 C C . THR B 1 79 ? -14.05041 -11.61876 27.73558 1.000 25.57691 360 THR B C 1
ATOM 2755 O O . THR B 1 79 ? -13.56957 -12.64964 27.25511 1.000 26.37143 360 THR B O 1
ATOM 2759 N N . GLN B 1 80 ? -14.44425 -11.53810 29.00450 1.000 19.74163 361 GLN B N 1
ATOM 2760 C CA . GLN B 1 80 ? -14.60760 -12.70969 29.85595 1.000 22.31346 361 GLN B CA 1
ATOM 2761 C C . GLN B 1 80 ? -16.07519 -13.11639 29.82297 1.000 20.42916 361 GLN B C 1
ATOM 2762 O O . GLN B 1 80 ? -16.95794 -12.26165 29.96661 1.000 20.92447 361 GLN B O 1
ATOM 2768 N N . LYS B 1 81 ? -16.33596 -14.41254 29.64963 1.000 19.42156 362 LYS B N 1
ATOM 2769 C CA . LYS B 1 81 ? -17.71299 -14.88922 29.60841 1.000 16.92571 362 LYS B CA 1
ATOM 2770 C C . LYS B 1 81 ? -18.42841 -14.52299 30.90082 1.000 15.05239 362 LYS B C 1
ATOM 2771 O O . LYS B 1 81 ? -17.88492 -14.68651 31.99738 1.000 14.40482 362 LYS B O 1
ATOM 2777 N N . VAL B 1 82 ? -19.64649 -13.99695 30.76661 1.000 12.89159 363 VAL B N 1
ATOM 2778 C CA . VAL B 1 82 ? -20.45023 -13.68700 31.93987 1.000 11.87985 363 VAL B CA 1
ATOM 2779 C C . VAL B 1 82 ? -20.66622 -14.96660 32.73065 1.000 12.67649 363 VAL B C 1
ATOM 2780 O O . VAL B 1 82 ? -20.97562 -16.02033 32.16149 1.000 14.75481 363 VAL B O 1
ATOM 2784 N N . ASP B 1 83 ? -20.46596 -14.89454 34.04471 1.000 11.38278 364 ASP B N 1
ATOM 2785 C CA . ASP B 1 83 ? -20.54731 -16.07399 34.90033 1.000 11.54709 364 ASP B CA 1
ATOM 2786 C C . ASP B 1 83 ? -21.52611 -15.80153 36.03264 1.000 10.32029 364 ASP B C 1
ATOM 2787 O O . ASP B 1 83 ? -21.22765 -15.01125 36.93467 1.000 10.14986 364 ASP B O 1
ATOM 2792 N N . PHE B 1 84 ? -22.67937 -16.47352 35.99781 1.000 10.12138 365 PHE B N 1
ATOM 2793 C CA . PHE B 1 84 ? -23.71166 -16.21587 36.99831 1.000 10.15726 365 PHE B CA 1
ATOM 2794 C C . PHE B 1 84 ? -23.21663 -16.50474 38.41049 1.000 9.97422 365 PHE B C 1
ATOM 2795 O O . PHE B 1 84 ? -23.45198 -15.71623 39.32945 1.000 9.75689 365 PHE B O 1
ATOM 2803 N N . GLU B 1 85 ? -22.55890 -17.64908 38.61536 1.000 10.06234 366 GLU B N 1
ATOM 2804 C CA . GLU B 1 85 ? -22.11393 -17.98955 39.96326 1.000 9.88007 366 GLU B CA 1
ATOM 2805 C C . GLU B 1 85 ? -21.20651 -16.90602 40.53359 1.000 10.30683 366 GLU B C 1
ATOM 2806 O O . GLU B 1 85 ? -21.32406 -16.54241 41.70977 1.000 10.79965 366 GLU B O 1
ATOM 2812 N N . THR B 1 86 ? -20.30316 -16.36959 39.70656 1.000 10.81209 367 THR B N 1
ATOM 2813 C CA . THR B 1 86 ? -19.45318 -15.26369 40.13697 1.000 10.87940 367 THR B CA 1
ATOM 2814 C C . THR B 1 86 ? -20.28417 -14.04126 40.49713 1.000 9.25741 367 THR B C 1
ATOM 2815 O O . THR B 1 86 ? -20.05213 -13.40399 41.53104 1.000 10.13542 367 THR B O 1
ATOM 2819 N N . ILE B 1 87 ? -21.26628 -13.70191 39.65985 1.000 9.05677 368 ILE B N 1
ATOM 2820 C CA . ILE B 1 87 ? -22.12339 -12.55102 39.94033 1.000 9.64396 368 ILE B CA 1
ATOM 2821 C C . ILE B 1 87 ? -22.82294 -12.72390 41.27911 1.000 10.62792 368 ILE B C 1
ATOM 2822 O O . ILE B 1 87 ? -22.86161 -11.80643 42.10960 1.000 9.94933 368 ILE B O 1
ATOM 2827 N N . LYS B 1 88 ? -23.39787 -13.90439 41.50382 1.000 9.49087 369 LYS B N 1
ATOM 2828 C CA . LYS B 1 88 ? -24.17050 -14.10590 42.71944 1.000 10.39447 369 LYS B CA 1
ATOM 2829 C C . LYS B 1 88 ? -23.28821 -14.01320 43.95600 1.000 12.22729 369 LYS B C 1
ATOM 2830 O O . LYS B 1 88 ? -23.66491 -13.37892 44.94852 1.000 11.47602 369 LYS B O 1
ATOM 2836 N N . LYS B 1 89 ? -22.10161 -14.62310 43.91039 1.000 11.06969 370 LYS B N 1
ATOM 2837 C CA . LYS B 1 89 ? -21.21022 -14.58983 45.06804 1.000 12.49453 370 LYS B CA 1
ATOM 2838 C C . LYS B 1 89 ? -20.72775 -13.17342 45.34767 1.000 12.28216 370 LYS B C 1
ATOM 2839 O O . LYS B 1 89 ? -20.71591 -12.72313 46.50043 1.000 13.40220 370 LYS B O 1
ATOM 2845 N N . ARG B 1 90 ? -20.31888 -12.45589 44.30022 1.000 11.46980 371 ARG B N 1
ATOM 2846 C CA . ARG B 1 90 ? -19.82871 -11.09655 44.49337 1.000 11.37532 371 ARG B CA 1
ATOM 2847 C C . ARG B 1 90 ? -20.93913 -10.17224 44.97548 1.000 9.92583 371 ARG B C 1
ATOM 2848 O O . ARG B 1 90 ? -20.70954 -9.32843 45.85092 1.000 11.96375 371 ARG B O 1
ATOM 2856 N N . TYR B 1 91 ? -22.15865 -10.34462 44.45550 1.000 10.68419 372 TYR B N 1
ATOM 2857 C CA . TYR B 1 91 ? -23.27524 -9.52265 44.91406 1.000 9.94003 372 TYR B CA 1
ATOM 2858 C C . TYR B 1 91 ? -23.54643 -9.71737 46.40326 1.000 10.02891 372 TYR B C 1
ATOM 2859 O O . TYR B 1 91 ? -23.79719 -8.74339 47.12485 1.000 11.48050 372 TYR B O 1
ATOM 2868 N N . GLU B 1 92 ? -23.48996 -10.96413 46.88870 1.000 11.47879 373 GLU B N 1
ATOM 2869 C CA . GLU B 1 92 ? -23.69718 -11.20740 48.31399 1.000 11.31407 373 GLU B CA 1
ATOM 2870 C C . GLU B 1 92 ? -22.58688 -10.57713 49.14253 1.000 12.85610 373 GLU B C 1
ATOM 2871 O O . GLU B 1 92 ? -22.85082 -9.86913 50.12191 1.000 14.91453 373 GLU B O 1
ATOM 2877 N N . LYS B 1 93 ? -21.33437 -10.82183 48.75576 1.000 12.81140 374 LYS B N 1
ATOM 2878 C CA . LYS B 1 93 ? -20.20995 -10.41344 49.59084 1.000 14.52039 374 LYS B CA 1
ATOM 2879 C C . LYS B 1 93 ? -19.99087 -8.90684 49.54739 1.000 20.05007 374 LYS B C 1
ATOM 2880 O O . LYS B 1 93 ? -19.73776 -8.28047 50.58553 1.000 18.21242 374 LYS B O 1
ATOM 2886 N N . GLU B 1 94 ? -20.06859 -8.31105 48.35936 1.000 16.48402 375 GLU B N 1
ATOM 2887 C CA . GLU B 1 94 ? -19.71921 -6.90771 48.18912 1.000 15.49737 375 GLU B CA 1
ATOM 2888 C C . GLU B 1 94 ? -20.88770 -5.96302 48.41784 1.000 13.71128 375 GLU B C 1
ATOM 2889 O O . GLU B 1 94 ? -20.67349 -4.83417 48.87718 1.000 16.56843 375 GLU B O 1
ATOM 2895 N N . PHE B 1 95 ? -22.11362 -6.39597 48.12501 1.000 13.42622 376 PHE B N 1
ATOM 2896 C CA . PHE B 1 95 ? -23.26575 -5.51111 48.15493 1.000 13.66238 376 PHE B CA 1
ATOM 2897 C C . PHE B 1 95 ? -24.35777 -5.94325 49.11743 1.000 13.11032 376 PHE B C 1
ATOM 2898 O O . PHE B 1 95 ? -25.32419 -5.18621 49.29664 1.000 13.81020 376 PHE B O 1
ATOM 2906 N N . ASN B 1 96 ? -24.24759 -7.12948 49.72498 1.000 12.50137 377 ASN B N 1
ATOM 2907 C CA . ASN B 1 96 ? -25.31519 -7.67181 50.55687 1.000 13.07241 377 ASN B CA 1
ATOM 2908 C C . ASN B 1 96 ? -26.62133 -7.77574 49.76635 1.000 13.45427 377 ASN B C 1
ATOM 2909 O O . ASN B 1 96 ? -27.70866 -7.50662 50.28471 1.000 13.95486 377 ASN B O 1
ATOM 2914 N N . LEU B 1 97 ? -26.50944 -8.16503 48.49326 1.000 11.28073 378 LEU B N 1
ATOM 2915 C CA . LEU B 1 97 ? -27.63605 -8.31662 47.58041 1.000 10.00039 378 LEU B CA 1
ATOM 2916 C C . LEU B 1 97 ? -27.72772 -9.76419 47.12525 1.000 11.12456 378 LEU B C 1
ATOM 2917 O O . LEU B 1 97 ? -26.70667 -10.42528 46.90253 1.000 11.89653 378 LEU B O 1
ATOM 2922 N N . LEU B 1 98 ? -28.95741 -10.24752 46.96729 1.000 10.37819 379 LEU B N 1
ATOM 2923 C CA . LEU B 1 98 ? -29.22485 -11.61591 46.55993 1.000 11.44860 379 LEU B CA 1
ATOM 2924 C C . LEU B 1 98 ? -29.82278 -11.63233 45.16170 1.000 9.05806 379 LEU B C 1
ATOM 2925 O O . LEU B 1 98 ? -30.84040 -10.97963 44.90822 1.000 9.42867 379 LEU B O 1
ATOM 2930 N N . TRP B 1 99 ? -29.20485 -12.38375 44.25917 1.000 9.30259 380 TRP B N 1
ATOM 2931 C CA . TRP B 1 99 ? -29.89364 -12.80094 43.04681 1.000 8.99817 380 TRP B CA 1
ATOM 2932 C C . TRP B 1 99 ? -30.76830 -13.99494 43.41542 1.000 10.38278 380 TRP B C 1
ATOM 2933 O O . TRP B 1 99 ? -30.24774 -15.05165 43.80221 1.000 11.40813 380 TRP B O 1
ATOM 2944 N N . VAL B 1 100 ? -32.09069 -13.82658 43.31558 1.000 9.17759 381 VAL B N 1
ATOM 2945 C CA . VAL B 1 100 ? -33.01929 -14.88208 43.72754 1.000 9.27980 381 VAL B CA 1
ATOM 2946 C C . VAL B 1 100 ? -32.79423 -16.13281 42.89059 1.000 9.89812 381 VAL B C 1
ATOM 2947 O O . VAL B 1 100 ? -32.84522 -17.26732 43.38751 1.000 10.56467 381 VAL B O 1
ATOM 2951 N N . GLY B 1 101 ? -32.53103 -15.92945 41.61236 1.000 9.00863 382 GLY B N 1
ATOM 2952 C CA . GLY B 1 101 ? -32.50897 -16.97359 40.61311 1.000 9.57366 382 GLY B CA 1
ATOM 2953 C C . GLY B 1 101 ? -32.62930 -16.27448 39.27706 1.000 9.31436 382 GLY B C 1
ATOM 2954 O O . GLY B 1 101 ? -32.56422 -15.04914 39.20353 1.000 8.46422 382 GLY B O 1
ATOM 2955 N N . LEU B 1 102 ? -32.82927 -17.06115 38.23077 1.000 7.89908 383 LEU B N 1
ATOM 2956 C CA . LEU B 1 102 ? -32.98668 -16.50413 36.89516 1.000 7.44263 383 LEU B CA 1
ATOM 2957 C C . LEU B 1 102 ? -34.39220 -16.77780 36.37935 1.000 7.20486 383 LEU B C 1
ATOM 2958 O O . LEU B 1 102 ? -34.92406 -17.88319 36.54678 1.000 7.76769 383 LEU B O 1
ATOM 2963 N N . LEU B 1 103 ? -34.98654 -15.76037 35.74573 1.000 6.34497 384 LEU B N 1
ATOM 2964 C CA . LEU B 1 103 ? -36.36509 -15.87365 35.28289 1.000 7.37037 384 LEU B CA 1
ATOM 2965 C C . LEU B 1 103 ? -36.49657 -16.86408 34.13871 1.000 6.51935 384 LEU B C 1
ATOM 2966 O O . LEU B 1 103 ? -37.54626 -17.49664 33.99617 1.000 8.10658 384 LEU B O 1
ATOM 2971 N N . GLY B 1 104 ? -35.45317 -17.00921 33.32189 1.000 6.74289 385 GLY B N 1
ATOM 2972 C CA . GLY B 1 104 ? -35.43858 -18.01962 32.27822 1.000 8.75510 385 GLY B CA 1
ATOM 2973 C C . GLY B 1 104 ? -35.08480 -17.49616 30.90341 1.000 8.31820 385 GLY B C 1
ATOM 2974 O O . GLY B 1 104 ? -34.93510 -18.29370 29.97488 1.000 11.17435 385 GLY B O 1
ATOM 2975 N N . PHE B 1 105 ? -34.95680 -16.17728 30.74754 1.000 7.74748 386 PHE B N 1
ATOM 2976 C CA . PHE B 1 105 ? -34.70946 -15.57261 29.44737 1.000 7.04631 386 PHE B CA 1
ATOM 2977 C C . PHE B 1 105 ? -33.42419 -14.76104 29.44045 1.000 8.34983 386 PHE B C 1
ATOM 2978 O O . PHE B 1 105 ? -32.90323 -14.33715 30.47813 1.000 8.01459 386 PHE B O 1
ATOM 2986 N N . ASN B 1 106 ? -32.93303 -14.54885 28.22311 1.000 9.17835 387 ASN B N 1
ATOM 2987 C CA . ASN B 1 106 ? -31.68464 -13.85564 27.94126 1.000 10.05760 387 ASN B CA 1
ATOM 2988 C C . ASN B 1 106 ? -32.01581 -12.82047 26.87832 1.000 12.18197 387 ASN B C 1
ATOM 2989 O O . ASN B 1 106 ? -32.47050 -13.18236 25.78673 1.000 17.61664 387 ASN B O 1
ATOM 2994 N N . ASN B 1 107 ? -31.84074 -11.54509 27.20206 1.000 9.18768 388 ASN B N 1
ATOM 2995 C CA . ASN B 1 107 ? -32.17890 -10.44067 26.30383 1.000 10.77855 388 ASN B CA 1
ATOM 2996 C C . ASN B 1 107 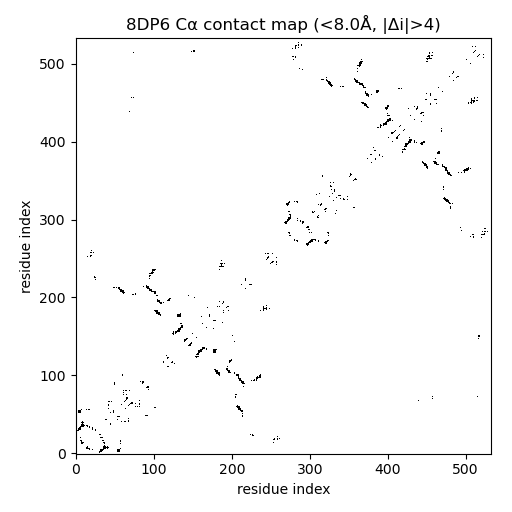? -30.86629 -9.93587 25.72616 1.000 11.08002 388 ASN B C 1
ATOM 2997 O O . ASN B 1 107 ? -30.21020 -9.06044 26.28313 1.000 9.19926 388 ASN B O 1
ATOM 3002 N N . THR B 1 108 ? -30.49392 -10.48850 24.58162 1.000 11.21794 389 THR B N 1
ATOM 3003 C CA . THR B 1 108 ? -29.24147 -10.13394 23.94703 1.000 10.15279 389 THR B CA 1
ATOM 3004 C C . THR B 1 108 ? -29.46509 -10.05656 22.44111 1.000 7.79941 389 THR B C 1
ATOM 3005 O O . THR B 1 108 ? -30.54387 -10.38108 21.93289 1.000 8.77591 389 THR B O 1
ATOM 3009 N N . TYR B 1 109 ? -28.45444 -9.57258 21.73447 1.000 8.89293 390 TYR B N 1
ATOM 3010 C CA . TYR B 1 109 ? -28.53732 -9.53565 20.28464 1.000 6.56818 390 TYR B CA 1
ATOM 3011 C C . TYR B 1 109 ? -28.57278 -10.94178 19.70684 1.000 8.14394 390 TYR B C 1
ATOM 3012 O O . TYR B 1 109 ? -27.94219 -11.87533 20.21526 1.000 8.00464 390 TYR B O 1
ATOM 3021 N N . SER B 1 110 ? -29.31510 -11.07967 18.61595 1.000 7.24640 391 SER B N 1
ATOM 3022 C CA . SER B 1 110 ? -29.18293 -12.22373 17.73234 1.000 6.34068 391 SER B CA 1
ATOM 3023 C C . SER B 1 110 ? -29.41692 -11.74112 16.30248 1.000 5.52925 391 SER B C 1
ATOM 3024 O O . SER B 1 110 ? -29.54407 -10.53730 16.04629 1.000 6.67467 391 SER B O 1
ATOM 3027 N N . LEU B 1 111 ? -29.46983 -12.69567 15.37895 1.000 6.24828 392 LEU B N 1
ATOM 3028 C CA . LEU B 1 111 ? -29.71652 -12.44962 13.96552 1.000 5.89520 392 LEU B CA 1
ATOM 3029 C C . LEU B 1 111 ? -30.94850 -13.24359 13.57213 1.000 6.23725 392 LEU B C 1
ATOM 3030 O O . LEU B 1 111 ? -31.15327 -14.36456 14.05346 1.000 6.89544 392 LEU B O 1
ATOM 3035 N N . ALA B 1 112 ? -31.76539 -12.67475 12.68782 1.000 5.94118 393 ALA B N 1
ATOM 3036 C CA . ALA B 1 112 ? -33.00783 -13.31933 12.29835 1.000 6.38375 393 ALA B CA 1
ATOM 3037 C C . ALA B 1 112 ? -33.21060 -13.22328 10.79472 1.000 5.52497 393 ALA B C 1
ATOM 3038 O O . ALA B 1 112 ? -32.78742 -12.26038 10.14572 1.000 6.09239 393 ALA B O 1
ATOM 3040 N N . ILE B 1 113 ? -33.88258 -14.23845 10.25836 1.000 5.08211 394 ILE B N 1
ATOM 3041 C CA . ILE B 1 113 ? -34.31325 -14.30673 8.86715 1.000 6.57491 394 ILE B CA 1
ATOM 3042 C C . ILE B 1 113 ? -35.72595 -14.88594 8.84593 1.000 6.12505 394 ILE B C 1
ATOM 3043 O O . ILE B 1 113 ? -36.26922 -15.28212 9.88357 1.000 6.39138 394 ILE B O 1
ATOM 3048 N N . SER B 1 114 ? -36.33072 -14.95503 7.66156 1.000 6.23020 395 SER B N 1
ATOM 3049 C CA . SER B 1 114 ? -37.64385 -15.57927 7.60122 1.000 8.03454 395 SER B CA 1
ATOM 3050 C C . SER B 1 114 ? -37.53404 -17.09195 7.78336 1.000 7.41251 395 SER B C 1
ATOM 3051 O O . SER B 1 114 ? -36.50007 -17.71108 7.51049 1.000 7.46272 395 SER B O 1
ATOM 3054 N N . LYS B 1 115 ? -38.63200 -17.69423 8.23914 1.000 8.34419 396 LYS B N 1
ATOM 3055 C CA . LYS B 1 115 ? -38.66092 -19.14803 8.33280 1.000 8.82256 396 LYS B CA 1
ATOM 3056 C C . LYS B 1 115 ? -38.58722 -19.79082 6.95401 1.000 9.82377 396 LYS B C 1
ATOM 3057 O O . LYS B 1 115 ? -38.00538 -20.87131 6.80575 1.000 10.05367 396 LYS B O 1
ATOM 3063 N N . GLU B 1 116 ? -39.12693 -19.12901 5.93356 1.000 8.78536 397 GLU B N 1
ATOM 3064 C CA . GLU B 1 116 ? -39.03912 -19.65331 4.57533 1.000 11.28477 397 GLU B CA 1
ATOM 3065 C C . GLU B 1 116 ? -37.58661 -19.74166 4.12369 1.000 10.96422 397 GLU B C 1
ATOM 3066 O O . GLU B 1 116 ? -37.15115 -20.76029 3.57237 1.000 10.53322 397 GLU B O 1
ATOM 3072 N N . ASP B 1 117 ? -36.81204 -18.68399 4.36336 1.000 9.98159 398 ASP B N 1
ATOM 3073 C CA . ASP B 1 117 ? -35.40150 -18.71316 3.98516 1.000 10.34073 398 ASP B CA 1
ATOM 3074 C C . ASP B 1 117 ? -34.60971 -19.68874 4.84392 1.000 9.19558 398 ASP B C 1
ATOM 3075 O O . ASP B 1 117 ? -33.69034 -20.35364 4.35040 1.000 8.27510 398 ASP B O 1
ATOM 3080 N N . ALA B 1 118 ? -34.95119 -19.80119 6.12725 1.000 8.60148 399 ALA B N 1
ATOM 3081 C CA . ALA B 1 118 ? -34.25428 -20.75640 6.98238 1.000 9.09469 399 ALA B CA 1
ATOM 3082 C C . ALA B 1 118 ? -34.44338 -22.17826 6.47289 1.000 9.82960 399 ALA B C 1
ATOM 3083 O O . ALA B 1 118 ? -33.49786 -22.97814 6.46097 1.000 11.01140 399 ALA B O 1
ATOM 3085 N N . GLN B 1 119 ? -35.66205 -22.51103 6.04243 1.000 9.41436 400 GLN B N 1
ATOM 3086 C CA . GLN B 1 119 ? -35.91816 -23.84202 5.50869 1.000 9.80253 400 GLN B CA 1
ATOM 3087 C C . GLN B 1 119 ? -35.24974 -24.03499 4.15432 1.000 9.61388 400 GLN B C 1
ATOM 3088 O O . GLN B 1 119 ? -34.69419 -25.10372 3.88155 1.000 9.93008 400 GLN B O 1
ATOM 3094 N N . LYS B 1 120 ? -35.30056 -23.01661 3.29237 1.000 8.61409 401 LYS B N 1
ATOM 3095 C CA . LYS B 1 120 ? -34.73634 -23.13005 1.95209 1.000 8.71857 401 LYS B CA 1
ATOM 3096 C C . LYS B 1 120 ? -33.24262 -23.41325 2.00278 1.000 8.27169 401 LYS B C 1
ATOM 3097 O O . LYS B 1 120 ? -32.72456 -24.22058 1.21994 1.000 9.09621 401 LYS B O 1
ATOM 3103 N N . TYR B 1 121 ? -32.53522 -22.75139 2.91193 1.000 7.91541 402 TYR B N 1
ATOM 3104 C CA . TYR B 1 121 ? -31.08427 -22.80655 2.96759 1.000 8.68674 402 TYR B CA 1
ATOM 3105 C C . TYR B 1 121 ? -30.55444 -23.65036 4.11738 1.000 8.13770 402 TYR B C 1
ATOM 3106 O O . TYR B 1 121 ? -29.33797 -23.65774 4.34662 1.000 9.32677 402 TYR B O 1
ATOM 3115 N N . ALA B 1 122 ? -31.42995 -24.33725 4.86412 1.000 7.50160 403 ALA B N 1
ATOM 3116 C CA . ALA B 1 122 ? -31.01671 -25.15453 6.01495 1.000 8.56691 403 ALA B CA 1
ATOM 3117 C C . ALA B 1 122 ? -30.31731 -24.32123 7.09343 1.000 8.88052 403 ALA B C 1
ATOM 3118 O O . ALA B 1 122 ? -29.39535 -24.78567 7.76826 1.000 11.79153 403 ALA B O 1
ATOM 3120 N N . ILE B 1 123 ? -30.76327 -23.08582 7.29199 1.000 7.23602 404 ILE B N 1
ATOM 3121 C CA . ILE B 1 123 ? -30.07856 -22.17567 8.20487 1.000 7.65117 404 ILE B CA 1
ATOM 3122 C C . ILE B 1 123 ? -30.64347 -22.30743 9.61698 1.000 8.70843 404 ILE B C 1
ATOM 3123 O O . ILE B 1 123 ? -31.83211 -22.05646 9.85088 1.000 9.80914 404 ILE B O 1
ATOM 3128 N N . GLU B 1 124 ? -29.77071 -22.65075 10.56450 1.000 6.93785 405 GLU B N 1
ATOM 3129 C CA . GLU B 1 124 ? -30.09105 -22.72690 11.98372 1.000 6.77981 405 GLU B CA 1
ATOM 3130 C C . GLU B 1 124 ? -29.17930 -21.86064 12.83761 1.000 6.70708 405 GLU B C 1
ATOM 3131 O O . GLU B 1 124 ? -29.62019 -21.33546 13.85958 1.000 7.31962 405 GLU B O 1
ATOM 3137 N N . THR B 1 125 ? -27.92044 -21.68779 12.44107 1.000 5.69351 406 THR B N 1
ATOM 3138 C CA . THR B 1 125 ? -26.91849 -21.01144 13.24661 1.000 6.29175 406 THR B CA 1
ATOM 3139 C C . THR B 1 125 ? -26.36782 -19.79953 12.50447 1.000 6.28326 406 THR B C 1
ATOM 3140 O O . THR B 1 125 ? -26.54497 -19.64106 11.28699 1.000 6.58090 406 THR B O 1
ATOM 3144 N N . PHE B 1 126 ? -25.65313 -18.95532 13.25562 1.000 6.43886 407 PHE B N 1
ATOM 3145 C CA . PHE B 1 126 ? -24.93241 -17.84945 12.63510 1.000 6.17884 407 PHE B CA 1
ATOM 3146 C C . PHE B 1 126 ? -23.96259 -18.35717 11.57027 1.000 7.35912 407 PHE B C 1
ATOM 3147 O O . PHE B 1 126 ? -23.81092 -17.73813 10.50965 1.000 6.41427 407 PHE B O 1
ATOM 3155 N N . SER B 1 127 ? -23.27301 -19.46820 11.84066 1.000 6.82420 408 SER B N 1
ATOM 3156 C CA . SER B 1 127 ? -22.34390 -19.99050 10.83888 1.000 7.21825 408 SER B CA 1
ATOM 3157 C C . SER B 1 127 ? -23.07048 -20.39990 9.56667 1.000 7.03880 408 SER B C 1
ATOM 3158 O O . SER B 1 127 ? -22.54075 -20.22104 8.46249 1.000 6.71388 408 SER B O 1
ATOM 3161 N N . ASP B 1 128 ? -24.28518 -20.94327 9.69430 1.000 6.60537 409 ASP B N 1
ATOM 3162 C CA . ASP B 1 128 ? -25.07959 -21.23775 8.50431 1.000 6.75511 409 ASP B CA 1
ATOM 3163 C C . ASP B 1 128 ? -25.40585 -19.96017 7.73772 1.000 6.33051 409 ASP B C 1
ATOM 3164 O O . ASP B 1 128 ? -25.34555 -19.93714 6.50212 1.000 6.51858 409 ASP B O 1
ATOM 3169 N N . LEU B 1 129 ? -25.80507 -18.89817 8.44349 1.000 6.80430 410 LEU B N 1
ATOM 3170 C CA . LEU B 1 129 ? -26.11260 -17.65371 7.74974 1.000 6.07049 410 LEU B CA 1
ATOM 3171 C C . LEU B 1 129 ? -24.87675 -17.10250 7.05769 1.000 6.59190 410 LEU B C 1
ATOM 3172 O O . LEU B 1 129 ? -24.95316 -16.64716 5.90877 1.000 7.45129 410 LEU B O 1
ATOM 3177 N N . ALA B 1 130 ? -23.71958 -17.15510 7.72009 1.000 6.57189 411 ALA B N 1
ATOM 3178 C CA . ALA B 1 130 ? -22.49443 -16.71904 7.05858 1.000 6.37752 411 ALA B CA 1
ATOM 3179 C C . ALA B 1 130 ? -22.22161 -17.54283 5.80210 1.000 7.25030 411 ALA B C 1
ATOM 3180 O O . ALA B 1 130 ? -21.86931 -16.99243 4.75242 1.000 7.46662 411 ALA B O 1
ATOM 3182 N N . PHE B 1 131 ? -22.42307 -18.86166 5.88085 1.000 7.11187 412 PHE B N 1
ATOM 3183 C CA . PHE B 1 131 ? -22.18723 -19.73969 4.73825 1.000 7.51622 412 PHE B CA 1
ATOM 3184 C C . PHE B 1 131 ? -23.05760 -19.35051 3.54720 1.000 7.96055 412 PHE B C 1
ATOM 3185 O O . PHE B 1 131 ? -22.62202 -19.45883 2.39187 1.000 9.59932 412 PHE B O 1
ATOM 3193 N N . HIS B 1 132 ? -24.29609 -18.92244 3.80064 1.000 6.77501 413 HIS B N 1
ATOM 3194 C CA . HIS B 1 132 ? -25.23580 -18.55722 2.74903 1.000 6.97449 413 HIS B CA 1
ATOM 3195 C C . HIS B 1 132 ? -25.42032 -17.05881 2.60312 1.000 7.25935 413 HIS B C 1
ATOM 3196 O O . HIS B 1 132 ? -26.33233 -16.63260 1.88575 1.000 7.06848 413 HIS B O 1
ATOM 3203 N N . SER B 1 133 ? -24.55932 -16.26218 3.23583 1.000 6.70541 414 SER B N 1
ATOM 3204 C CA . SER B 1 133 ? -24.77696 -14.81835 3.29968 1.000 6.10689 414 SER B CA 1
ATOM 3205 C C . SER B 1 133 ? -24.83957 -14.08709 1.95836 1.000 7.07242 414 SER B C 1
ATOM 3206 O O . SER B 1 133 ? -25.49483 -13.03312 1.91177 1.000 6.81215 414 SER B O 1
ATOM 3209 N N . PRO B 1 134 ? -24.22804 -14.55746 0.86606 1.000 7.17791 415 PRO B N 1
ATOM 3210 C CA . PRO B 1 134 ? -24.42061 -13.86708 -0.41985 1.000 7.27115 415 PRO B CA 1
ATOM 3211 C C . PRO B 1 134 ? -25.86249 -13.83392 -0.89775 1.000 7.11914 415 PRO B C 1
ATOM 3212 O O . PRO B 1 134 ? -26.16649 -13.08433 -1.83680 1.000 8.01111 415 PRO B O 1
ATOM 3216 N N . ASN B 1 135 ? -26.75901 -14.61350 -0.29818 1.000 7.28873 416 ASN B N 1
ATOM 3217 C CA . ASN B 1 135 ? -28.17526 -14.56410 -0.62840 1.000 7.27726 416 ASN B CA 1
ATOM 3218 C C . ASN B 1 135 ? -28.96902 -13.63778 0.27924 1.000 6.53864 416 ASN B C 1
ATOM 3219 O O . ASN B 1 135 ? -30.20629 -13.64613 0.22464 1.000 7.93970 416 ASN B O 1
ATOM 3224 N N . PHE B 1 136 ? -28.29259 -12.81877 1.08551 1.000 6.56024 417 PHE B N 1
ATOM 3225 C CA . PHE B 1 136 ? -28.96461 -12.00035 2.08496 1.000 5.69527 417 PHE B CA 1
ATOM 3226 C C . PHE B 1 136 ? -28.52950 -10.54496 2.03541 1.000 6.49525 417 PHE B C 1
ATOM 3227 O O . PHE B 1 136 ? -27.33931 -10.23583 1.91533 1.000 6.94875 417 PHE B O 1
ATOM 3235 N N . ASP B 1 137 ? -29.52230 -9.66129 2.13715 1.000 6.10173 418 ASP B N 1
ATOM 3236 C CA . ASP B 1 137 ? -29.33593 -8.22559 2.30160 1.000 6.51841 418 ASP B CA 1
ATOM 3237 C C . ASP B 1 137 ? -29.57890 -7.93594 3.77668 1.000 5.88459 418 ASP B C 1
ATOM 3238 O O . ASP B 1 137 ? -30.69665 -8.12100 4.26906 1.000 6.90936 418 ASP B O 1
ATOM 3243 N N . PHE B 1 138 ? -28.53925 -7.51016 4.48224 1.000 5.57174 419 PHE B N 1
ATOM 3244 C CA . PHE B 1 138 ? -28.59051 -7.38100 5.93529 1.000 5.84433 419 PHE B CA 1
ATOM 3245 C C . PHE B 1 138 ? -28.84523 -5.93265 6.33945 1.000 5.88154 419 PHE B C 1
ATOM 3246 O O . PHE B 1 138 ? -28.24886 -5.01030 5.77446 1.000 7.18177 419 PHE B O 1
ATOM 3254 N N . GLY B 1 139 ? -29.71877 -5.73260 7.32217 1.000 5.90503 420 GLY B N 1
ATOM 3255 C CA . GLY B 1 139 ? -29.96007 -4.40912 7.86145 1.000 6.34624 420 GLY B CA 1
ATOM 3256 C C . GLY B 1 139 ? -29.85777 -4.36638 9.37481 1.000 5.98981 420 GLY B C 1
ATOM 3257 O O . GLY B 1 139 ? -30.15543 -5.33920 10.07054 1.000 6.24954 420 GLY B O 1
ATOM 3258 N N . ALA B 1 140 ? -29.43010 -3.21019 9.87708 1.000 5.89992 421 ALA B N 1
ATOM 3259 C CA . ALA B 1 140 ? -29.34624 -2.97689 11.31553 1.000 6.59300 421 ALA B CA 1
ATOM 3260 C C . ALA B 1 140 ? -29.32861 -1.47389 11.56280 1.000 6.49384 421 ALA B C 1
ATOM 3261 O O . ALA B 1 140 ? -29.22618 -0.66912 10.63702 1.000 7.55759 421 ALA B O 1
ATOM 3263 N N . GLU B 1 141 ? -29.45477 -1.09912 12.83178 1.000 7.23107 422 GLU B N 1
ATOM 3264 C CA . GLU B 1 141 ? -29.41210 0.30485 13.20208 1.000 7.38010 422 GLU B CA 1
ATOM 3265 C C . GLU B 1 141 ? -27.98224 0.83681 13.11562 1.000 8.43916 422 GLU B C 1
ATOM 3266 O O . GLU B 1 141 ? -27.00547 0.07989 13.16705 1.000 8.46389 422 GLU B O 1
ATOM 3272 N N . PHE B 1 142 ? -27.86789 2.16628 13.00774 1.000 9.10521 423 PHE B N 1
ATOM 3273 C CA . PHE B 1 142 ? -26.56702 2.80224 12.79450 1.000 9.53873 423 PHE B CA 1
ATOM 3274 C C . PHE B 1 142 ? -25.53177 2.33637 13.80963 1.000 10.66656 423 PHE B C 1
ATOM 3275 O O . PHE B 1 142 ? -24.39140 2.02209 13.45082 1.000 11.93966 423 PHE B O 1
ATOM 3283 N N . ASP B 1 143 ? -25.90485 2.29179 15.08632 1.000 11.38824 424 ASP B N 1
ATOM 3284 C CA . ASP B 1 143 ? -24.89932 1.99763 16.09970 1.000 13.64765 424 ASP B CA 1
ATOM 3285 C C . ASP B 1 143 ? -24.37091 0.57088 15.99296 1.000 12.05401 424 ASP B C 1
ATOM 3286 O O . ASP B 1 143 ? -23.23699 0.30305 16.40961 1.000 13.15694 424 ASP B O 1
ATOM 3291 N N . PHE B 1 144 ? -25.16540 -0.34543 15.43148 1.000 9.86644 425 PHE B N 1
ATOM 3292 C CA . PHE B 1 144 ? -24.71241 -1.71880 15.22335 1.000 9.09258 425 PHE B CA 1
ATOM 3293 C C . PHE B 1 144 ? -23.51883 -1.77696 14.27792 1.000 9.59840 425 PHE B C 1
ATOM 3294 O O . PHE B 1 144 ? -22.70354 -2.70536 14.36047 1.000 10.91045 425 PHE B O 1
ATOM 3302 N N . PHE B 1 145 ? -23.40371 -0.81745 13.36513 1.000 11.47023 426 PHE B N 1
ATOM 3303 C CA . PHE B 1 145 ? -22.29285 -0.77444 12.42399 1.000 11.48787 426 PHE B CA 1
ATOM 3304 C C . PHE B 1 145 ? -21.13467 0.07742 12.91376 1.000 16.66156 426 PHE B C 1
ATOM 3305 O O . PHE B 1 145 ? -20.10120 0.14339 12.24136 1.000 16.95956 426 PHE B O 1
ATOM 3313 N N . GLU B 1 146 ? -21.28138 0.72892 14.05948 1.000 15.27937 427 GLU B N 1
ATOM 3314 C CA . GLU B 1 146 ? -20.23406 1.58131 14.60162 1.000 16.32261 427 GLU B CA 1
ATOM 3315 C C . GLU B 1 146 ? -19.44335 0.90382 15.70901 1.000 19.87276 427 GLU B C 1
ATOM 3316 O O . GLU B 1 146 ? -18.21074 0.97730 15.71850 1.000 20.65884 427 GLU B O 1
ATOM 3322 N N . ARG B 1 147 ? -20.12464 0.21511 16.61997 1.000 16.52608 428 ARG B N 1
ATOM 3323 C CA . ARG B 1 147 ? -19.46523 -0.35092 17.78900 1.000 17.44661 428 ARG B CA 1
ATOM 3324 C C . ARG B 1 147 ? -18.61915 -1.56221 17.41620 1.000 20.36897 428 ARG B C 1
ATOM 3325 O O . ARG B 1 147 ? -19.03569 -2.42038 16.63291 1.000 17.80621 428 ARG B O 1
ATOM 3333 N N . GLU B 1 148 ? -17.43053 -1.64728 18.01553 1.000 20.95744 429 GLU B N 1
ATOM 3334 C CA . GLU B 1 148 ? -16.56863 -2.79664 17.76886 1.000 17.86621 429 GLU B CA 1
ATOM 3335 C C . GLU B 1 148 ? -17.20032 -4.09460 18.25750 1.000 22.16394 429 GLU B C 1
ATOM 3336 O O . GLU B 1 148 ? -16.92759 -5.16042 17.69411 1.000 19.78236 429 GLU B O 1
ATOM 3342 N N . ASP B 1 149 ? -18.04599 -4.03060 19.28916 1.000 16.81560 430 ASP B N 1
ATOM 3343 C CA . ASP B 1 149 ? -18.67767 -5.22473 19.84768 1.000 17.01143 430 ASP B CA 1
ATOM 3344 C C . ASP B 1 149 ? -19.94164 -5.64553 19.10126 1.000 15.73454 430 ASP B C 1
ATOM 3345 O O . ASP B 1 149 ? -20.66715 -6.52977 19.56957 1.000 14.54482 430 ASP B O 1
ATOM 3350 N N . ALA B 1 150 ? -20.21429 -5.04401 17.94175 1.000 13.36003 431 ALA B N 1
ATOM 3351 C CA . ALA B 1 150 ? -21.41453 -5.35412 17.17985 1.000 12.75548 431 ALA B CA 1
ATOM 3352 C C . ALA B 1 150 ? -20.99632 -5.91070 15.82877 1.000 11.78341 431 ALA B C 1
ATOM 3353 O O . ALA B 1 150 ? -20.27667 -6.92103 15.78903 1.000 12.03547 431 ALA B O 1
ATOM 3355 N N . PHE B 1 151 ? -21.40803 -5.30130 14.71423 1.000 11.30395 432 PHE B N 1
ATOM 3356 C CA . PHE B 1 151 ? -21.16678 -5.87974 13.39451 1.000 10.43755 432 PHE B CA 1
ATOM 3357 C C . PHE B 1 151 ? -19.68160 -6.12496 13.14309 1.000 11.88222 432 PHE B C 1
ATOM 3358 O O . PHE B 1 151 ? -19.30734 -7.16485 12.58857 1.000 11.21882 432 PHE B O 1
ATOM 3366 N N . LYS B 1 152 ? -18.82265 -5.18384 13.54731 1.000 12.95852 433 LYS B N 1
ATOM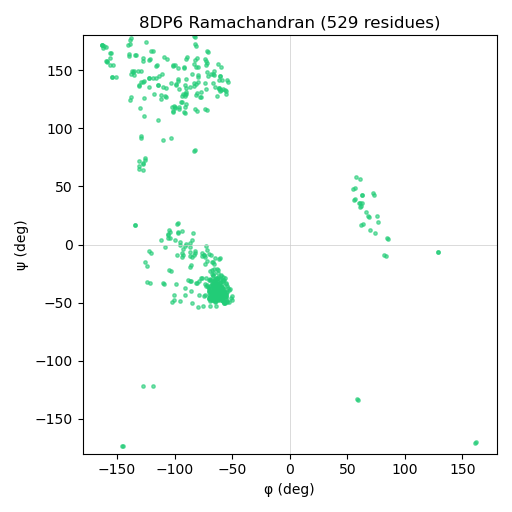 3367 C CA . LYS B 1 152 ? -17.38924 -5.32984 13.29620 1.000 13.69788 433 LYS B CA 1
ATOM 3368 C C . LYS B 1 152 ? -16.83655 -6.59033 13.95267 1.000 13.79531 433 LYS B C 1
ATOM 3369 O O . LYS B 1 152 ? -16.08033 -7.34760 13.33210 1.000 14.43401 433 LYS B O 1
ATOM 3375 N N . GLY B 1 153 ? -17.19803 -6.82983 15.21390 1.000 14.31866 434 GLY B N 1
ATOM 3376 C CA . GLY B 1 153 ? -16.75591 -8.04523 15.87665 1.000 15.33341 434 GLY B CA 1
ATOM 3377 C C . GLY B 1 153 ? -17.40208 -9.29152 15.30223 1.000 14.12561 434 GLY B C 1
ATOM 3378 O O . GLY B 1 153 ? -16.76603 -10.34747 15.21551 1.000 14.17594 434 GLY B O 1
ATOM 3379 N N . LEU B 1 154 ? -18.67492 -9.19217 14.91257 1.000 13.97793 435 LEU B N 1
ATOM 3380 C CA . LEU B 1 154 ? -19.35913 -10.32632 14.30330 1.000 14.43463 435 LEU B CA 1
ATOM 3381 C C . LEU B 1 154 ? -18.65409 -10.75573 13.03059 1.000 15.28034 435 LEU B C 1
ATOM 3382 O O . LEU B 1 154 ? -18.53388 -11.95381 12.74712 1.000 14.15054 435 LEU B O 1
ATOM 3387 N N . MET B 1 155 ? -18.19726 -9.78308 12.24177 1.000 12.97998 436 MET B N 1
ATOM 3388 C CA . MET B 1 155 ? -17.46736 -10.08956 11.01883 1.000 15.40356 436 MET B CA 1
ATOM 3389 C C . MET B 1 155 ? -16.15187 -10.79584 11.31511 1.000 14.85411 436 MET B C 1
ATOM 3390 O O . MET B 1 155 ? -15.76247 -11.72318 10.59503 1.000 16.20902 436 MET B O 1
ATOM 3395 N N . LYS B 1 156 ? -15.45474 -10.38010 12.37409 1.000 14.07732 437 LYS B N 1
ATOM 3396 C CA . LYS B 1 156 ? -14.20701 -11.04721 12.73809 1.000 15.37621 437 LYS B CA 1
ATOM 3397 C C . LYS B 1 156 ? -14.45509 -12.49755 13.12783 1.000 15.97868 437 LYS B C 1
ATOM 3398 O O . LYS B 1 156 ? -13.63690 -13.37763 12.83158 1.000 17.03757 437 LYS B O 1
ATOM 3404 N N . ALA B 1 157 ? -15.57747 -12.76262 13.80058 1.000 12.87192 438 ALA B N 1
ATOM 3405 C CA . ALA B 1 157 ? -15.84249 -14.09340 14.33378 1.000 14.56253 438 ALA B CA 1
ATOM 3406 C C . ALA B 1 157 ? -16.39868 -15.04431 13.28320 1.000 12.96593 438 ALA B C 1
ATOM 3407 O O . ALA B 1 157 ? -16.10953 -16.24495 13.32973 1.000 15.19160 438 ALA B O 1
ATOM 3409 N N . TYR B 1 158 ? -17.18700 -14.54276 12.33165 1.000 10.26942 439 TYR B N 1
ATOM 3410 C CA . TYR B 1 158 ? -17.89595 -15.40076 11.39876 1.000 10.76727 439 TYR B CA 1
ATOM 3411 C C . TYR B 1 158 ? -17.61675 -15.11201 9.93335 1.000 10.86243 439 TYR B C 1
ATOM 3412 O O . TYR B 1 158 ? -17.92359 -15.96484 9.09254 1.000 12.12087 439 TYR B O 1
ATOM 3421 N N . ARG B 1 159 ? -17.09692 -13.93588 9.59155 1.000 12.24235 440 ARG B N 1
ATOM 3422 C CA . ARG B 1 159 ? -16.72583 -13.62835 8.20583 1.000 14.25341 440 ARG B CA 1
ATOM 3423 C C . ARG B 1 159 ? -17.92032 -13.76706 7.25646 1.000 13.07605 440 ARG B C 1
ATOM 3424 O O . ARG B 1 159 ? -17.91582 -14.53748 6.29677 1.000 14.51022 440 ARG B O 1
ATOM 3432 N N . PHE B 1 160 ? -18.95861 -13.00735 7.55432 1.000 11.91132 441 PHE B N 1
ATOM 3433 C CA . PHE B 1 160 ? -20.09520 -12.91870 6.65749 1.000 9.86627 441 PHE B CA 1
ATOM 3434 C C . PHE B 1 160 ? -19.67771 -12.25906 5.34845 1.000 11.34281 441 PHE B C 1
ATOM 3435 O O . PHE B 1 160 ? -18.76751 -11.42061 5.30712 1.000 12.46835 441 PHE B O 1
ATOM 3443 N N . HIS B 1 161 ? -20.35166 -12.65517 4.26954 1.000 8.64650 442 HIS B N 1
ATOM 3444 C CA . HIS B 1 161 ? -20.25475 -11.99095 2.96935 1.000 8.55469 442 HIS B CA 1
ATOM 3445 C C . HI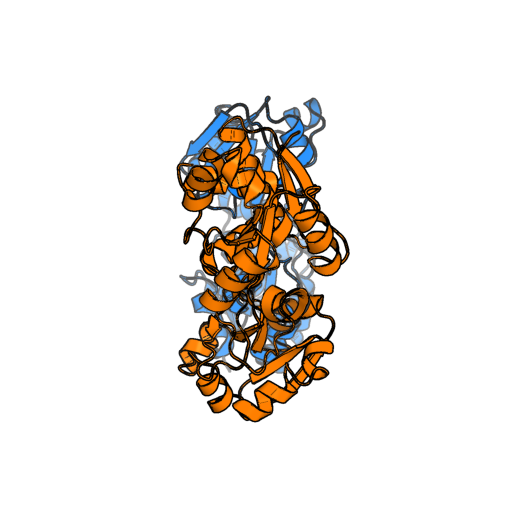S B 1 161 ? -21.65875 -11.64989 2.47869 1.000 8.90787 442 HIS B C 1
ATOM 3446 O O . HIS B 1 161 ? -22.13520 -12.18537 1.48094 1.000 8.80786 442 HIS B O 1
ATOM 3453 N N . PHE B 1 162 ? -22.33967 -10.77202 3.21180 1.000 7.97467 443 PHE B N 1
ATOM 3454 C CA . PHE B 1 162 ? -23.67921 -10.37492 2.80863 1.000 7.17385 443 PHE B CA 1
ATOM 3455 C C . PHE B 1 162 ? -23.66385 -9.71327 1.43019 1.000 8.29719 443 PHE B C 1
ATOM 3456 O O . PHE B 1 162 ? -22.72720 -8.99998 1.05231 1.000 8.15939 443 PHE B O 1
ATOM 3464 N N . ARG B 1 163 ? -24.72870 -9.96114 0.67300 1.000 7.48207 444 ARG B N 1
ATOM 3465 C CA . ARG B 1 163 ? -24.89219 -9.33573 -0.63375 1.000 8.44135 444 ARG B CA 1
ATOM 3466 C C . ARG B 1 163 ? -24.94672 -7.81856 -0.52518 1.000 7.80507 444 ARG B C 1
ATOM 3467 O O . ARG B 1 163 ? -24.48651 -7.10660 -1.43127 1.000 9.17386 444 ARG B O 1
ATOM 3475 N N . SER B 1 164 ? -25.51241 -7.30506 0.56829 1.000 7.48415 445 SER B N 1
ATOM 3476 C CA . SER B 1 164 ? -25.59741 -5.86605 0.77375 1.000 8.50617 445 SER B CA 1
ATOM 3477 C C . SER B 1 164 ? -25.78772 -5.59895 2.25682 1.000 8.41989 445 SER B C 1
ATOM 3478 O O . SER B 1 164 ? -26.22112 -6.47240 3.01331 1.000 7.73826 445 SER B O 1
ATOM 3481 N N . LEU B 1 165 ? -25.43647 -4.37733 2.66232 1.000 7.48948 446 LEU B N 1
ATOM 3482 C CA . LEU B 1 165 ? -25.57377 -3.91499 4.03624 1.000 6.97957 446 LEU B CA 1
ATOM 3483 C C . LEU B 1 165 ? -26.36240 -2.61746 4.02340 1.000 8.16286 446 LEU B C 1
ATOM 3484 O O . LEU B 1 165 ? -26.16896 -1.77300 3.13928 1.000 9.66634 446 LEU B O 1
ATOM 3489 N N . HIS B 1 166 ? -27.23857 -2.45995 5.01316 1.000 7.98458 447 HIS B N 1
ATOM 3490 C CA . HIS B 1 166 ? -28.13329 -1.31157 5.09096 1.000 7.93676 447 HIS B CA 1
ATOM 3491 C C . HIS B 1 166 ? -28.19544 -0.84690 6.53578 1.000 8.47867 447 HIS B C 1
ATOM 3492 O O . HIS B 1 166 ? -28.51732 -1.64157 7.42094 1.000 8.75374 447 HIS B O 1
ATOM 3499 N N . GLU B 1 167 ? -27.89098 0.42211 6.78627 1.000 9.06800 448 GLU B N 1
ATOM 3500 C CA . GLU B 1 167 ? -28.04897 0.98733 8.11644 1.000 9.17633 448 GLU B CA 1
ATOM 3501 C C . GLU B 1 167 ? -29.18219 2.00464 8.12027 1.000 9.19525 448 GLU B C 1
ATOM 3502 O O . GLU B 1 167 ? -29.43299 2.69316 7.12400 1.000 10.78378 448 GLU B O 1
ATOM 3508 N N . MET B 1 168 ? -29.88274 2.07918 9.24640 1.000 8.24607 449 MET B N 1
ATOM 3509 C CA . MET B 1 168 ? -31.12782 2.83256 9.28901 1.000 9.40001 449 MET B CA 1
ATOM 3510 C C . MET B 1 168 ? -31.50121 3.10918 10.73745 1.000 8.97239 449 MET B C 1
ATOM 3511 O O . MET B 1 168 ? -30.89456 2.58392 11.67884 1.000 8.59867 449 MET B O 1
ATOM 3516 N N . ASP B 1 169 ? -32.52406 3.94249 10.89659 1.000 7.95559 450 ASP B N 1
ATOM 3517 C CA . ASP B 1 169 ? -33.10342 4.18211 12.20624 1.000 8.56432 450 ASP B CA 1
ATOM 3518 C C . ASP B 1 169 ? -33.48711 2.86239 12.86350 1.000 9.45387 450 ASP B C 1
ATOM 3519 O O . ASP B 1 169 ? -34.01354 1.95837 12.21252 1.000 8.61459 450 ASP B O 1
ATOM 3524 N N . ILE B 1 170 ? -33.23739 2.76060 14.17097 1.000 8.42831 451 ILE B N 1
ATOM 3525 C CA . ILE B 1 170 ? -33.51144 1.51523 14.88837 1.000 9.15727 451 ILE B CA 1
ATOM 3526 C C . ILE B 1 170 ? -34.97138 1.08479 14.74460 1.000 8.96651 451 ILE B C 1
ATOM 3527 O O . ILE B 1 170 ? -35.27699 -0.11325 14.78779 1.000 11.00111 451 ILE B O 1
ATOM 3532 N N . ASN B 1 171 ? -35.89042 2.03850 14.57189 1.000 8.96957 452 ASN B N 1
ATOM 3533 C CA . ASN B 1 171 ? -37.31899 1.75634 14.47462 1.000 10.12150 452 ASN B CA 1
ATOM 3534 C C . ASN B 1 171 ? -37.77140 1.39370 13.06565 1.000 10.93489 452 ASN B C 1
ATOM 3535 O O . ASN B 1 171 ? -38.97305 1.20910 12.85456 1.000 11.17154 452 ASN B O 1
ATOM 3540 N N . LEU B 1 172 ? -36.86135 1.29572 12.10258 1.000 9.02817 453 LEU B N 1
ATOM 3541 C CA . LEU B 1 172 ? -37.21885 0.99080 10.72149 1.000 10.04647 453 LEU B CA 1
ATOM 3542 C C . LEU B 1 172 ? -36.74209 -0.37944 10.26619 1.000 7.48145 453 LEU B C 1
ATOM 3543 O O . LEU B 1 172 ? -36.92697 -0.72141 9.09538 1.000 9.74529 453 LEU B O 1
ATOM 3548 N N . ARG B 1 173 ? -36.14366 -1.17025 11.16006 1.000 8.97277 454 ARG B N 1
ATOM 3549 C CA . ARG B 1 173 ? -35.56551 -2.45687 10.77173 1.000 8.27750 454 ARG B CA 1
ATOM 3550 C C . ARG B 1 173 ? -36.64385 -3.46955 10.39920 1.000 6.88741 454 ARG B C 1
ATOM 3551 O O . ARG B 1 173 ? -36.59391 -4.08167 9.32412 1.000 6.32364 454 ARG B O 1
ATOM 3559 N N . TYR B 1 174 ? -37.62149 -3.67274 11.27954 1.000 6.69690 455 TYR B N 1
ATOM 3560 C CA . TYR B 1 174 ? -38.66746 -4.64034 10.97699 1.000 6.66865 455 TYR B CA 1
ATOM 3561 C C . TYR B 1 174 ? -39.50198 -4.19796 9.77831 1.000 7.36880 455 TYR B C 1
ATOM 3562 O O . TYR B 1 174 ? -39.90415 -5.03353 8.95616 1.000 6.92110 455 TYR B O 1
ATOM 3571 N N . LYS B 1 175 ? -39.73050 -2.88475 9.63658 1.000 6.86588 456 LYS B N 1
ATOM 3572 C CA . LYS B 1 175 ? -40.43064 -2.37553 8.45963 1.000 8.00074 456 LYS B CA 1
ATOM 3573 C C . LYS B 1 175 ? -39.63768 -2.62704 7.18031 1.000 7.60700 456 LYS B C 1
ATOM 3574 O O . LYS B 1 175 ? -40.21574 -2.97739 6.14495 1.000 7.99304 456 LYS B O 1
ATOM 3580 N N . SER B 1 176 ? -38.31477 -2.46873 7.23423 1.000 6.80705 457 SER B N 1
ATOM 3581 C CA . SER B 1 176 ? -37.49098 -2.73675 6.06062 1.000 6.82359 457 SER B CA 1
ATOM 3582 C C . SER B 1 176 ? -37.52147 -4.20715 5.69271 1.000 7.31597 457 SER B C 1
ATOM 3583 O O . SER B 1 176 ? -37.41000 -4.55632 4.50877 1.000 8.06929 457 SER B O 1
ATOM 3586 N N . PHE B 1 177 ? -37.65942 -5.08124 6.68882 1.000 6.54581 458 PHE B N 1
ATOM 3587 C CA . PHE B 1 177 ? -37.84703 -6.49746 6.40448 1.000 5.91257 458 PHE B CA 1
ATOM 3588 C C . PHE B 1 177 ? -39.19009 -6.72858 5.71488 1.000 6.55049 458 PHE B C 1
ATOM 3589 O O . PHE B 1 177 ? -39.27013 -7.47691 4.73024 1.000 7.22123 458 PHE B O 1
ATOM 3597 N N . GLU B 1 178 ? -40.24643 -6.05456 6.18829 1.000 6.74193 459 GLU B N 1
ATOM 3598 C CA . GLU B 1 178 ? -41.57691 -6.18127 5.59261 1.000 7.70503 459 GLU B CA 1
ATOM 3599 C C . GLU B 1 178 ? -41.61026 -5.67894 4.15439 1.000 7.41908 459 GLU B C 1
ATOM 3600 O O . GLU B 1 178 ? -42.39490 -6.18462 3.34502 1.000 7.87465 459 GLU B O 1
ATOM 3606 N N . SER B 1 179 ? -40.78456 -4.68644 3.81698 1.000 7.30576 460 SER B N 1
ATOM 3607 C CA . SER B 1 179 ? -40.73088 -4.16641 2.45672 1.000 8.00584 460 SER B CA 1
ATOM 3608 C C . SER B 1 179 ? -39.78104 -4.95025 1.56763 1.000 7.53988 460 SER B C 1
ATOM 3609 O O . SER B 1 179 ? -39.71599 -4.66811 0.36836 1.000 8.53755 460 SER B O 1
ATOM 3612 N N . HIS B 1 180 ? -39.03307 -5.90122 2.12724 1.000 7.30962 461 HIS B N 1
ATOM 3613 C CA . HIS B 1 180 ? -38.03663 -6.71301 1.43729 1.000 8.03136 461 HIS B CA 1
ATOM 3614 C C . HIS B 1 180 ? -36.80110 -5.92181 1.02183 1.000 8.64229 461 HIS B C 1
ATOM 3615 O O . HIS B 1 180 ? -35.98175 -6.42579 0.24537 1.000 8.84049 461 HIS B O 1
ATOM 3622 N N . LYS B 1 181 ? -36.62914 -4.70339 1.53371 1.000 7.81761 462 LYS B N 1
ATOM 3623 C CA . LYS B 1 181 ? -35.35621 -4.01324 1.37208 1.000 8.91220 462 LYS B CA 1
ATOM 3624 C C . LYS B 1 181 ? -34.22324 -4.83065 1.98457 1.000 7.55299 462 LYS B C 1
ATOM 3625 O O . LYS B 1 181 ? -33.10493 -4.86311 1.45586 1.000 8.39890 462 LYS B O 1
ATOM 3631 N N . ILE B 1 182 ? -34.49820 -5.49697 3.10513 1.000 6.64355 463 ILE B N 1
ATOM 3632 C CA . ILE B 1 182 ? -33.57175 -6.41438 3.75217 1.000 6.52662 463 ILE B CA 1
ATOM 3633 C C . ILE B 1 182 ? -34.29779 -7.73077 3.97505 1.000 6.20004 463 ILE B C 1
ATOM 3634 O O . ILE B 1 182 ? -35.52808 -7.78476 4.01662 1.000 7.61859 463 ILE B O 1
ATOM 3639 N N . ASN B 1 183 ? -33.51490 -8.80446 4.12914 1.000 6.12899 464 ASN B N 1
ATOM 3640 C CA . ASN B 1 183 ? -34.06247 -10.12301 4.43188 1.000 6.67344 464 ASN B CA 1
ATOM 3641 C C . ASN B 1 183 ? -33.27095 -10.81195 5.53924 1.000 5.79690 464 ASN B C 1
ATOM 3642 O O . ASN B 1 183 ? -33.41100 -12.02294 5.74835 1.000 5.98013 464 ASN B O 1
ATOM 3647 N N . ALA B 1 184 ? -32.47941 -10.04281 6.28116 1.000 6.03662 465 ALA B N 1
ATOM 3648 C CA . ALA B 1 184 ? -31.80164 -10.50156 7.48290 1.000 5.42107 465 ALA B CA 1
ATOM 3649 C C . ALA B 1 184 ? -31.57065 -9.25654 8.32714 1.000 6.29173 465 ALA B C 1
ATOM 3650 O O . ALA B 1 184 ? -31.33422 -8.17270 7.77592 1.000 6.69387 465 ALA B O 1
ATOM 3652 N N . LEU B 1 185 ? -31.66307 -9.39608 9.64834 1.000 5.78180 466 LEU B N 1
ATOM 3653 C CA . LEU B 1 185 ? -31.48995 -8.22989 10.51017 1.000 5.61468 466 LEU B CA 1
ATOM 3654 C C . LEU B 1 185 ? -31.03556 -8.66019 11.89515 1.000 5.38988 466 LEU B C 1
ATOM 3655 O O . LEU B 1 185 ? -31.12250 -9.83328 12.27689 1.000 6.21424 466 LEU B O 1
ATOM 3660 N N . ASP B 1 186 ? -30.55390 -7.68024 12.65020 1.000 5.48944 467 ASP B N 1
ATOM 3661 C CA . ASP B 1 186 ? -30.31484 -7.87243 14.07342 1.000 5.53855 467 ASP B CA 1
ATOM 3662 C C . ASP B 1 186 ? -31.61839 -7.76063 14.85526 1.000 6.01046 467 ASP B C 1
ATOM 3663 O O . ASP B 1 186 ? -32.50755 -6.98041 14.51187 1.000 6.43313 467 ASP B O 1
ATOM 3668 N N . VAL B 1 187 ? -31.73347 -8.57057 15.89987 1.000 6.53230 468 VAL B N 1
ATOM 3669 C CA . VAL B 1 187 ? -32.87054 -8.52682 16.80613 1.000 6.67380 468 VAL B CA 1
ATOM 3670 C C . VAL B 1 187 ? -32.32737 -8.54598 18.22329 1.000 6.53881 468 VAL B C 1
ATOM 3671 O O . VAL B 1 187 ? -31.17937 -8.92048 18.46346 1.000 6.51087 468 VAL B O 1
ATOM 3675 N N . PHE B 1 188 ? -33.17401 -8.16450 19.16882 1.000 7.04877 469 PHE B N 1
ATOM 3676 C CA . PHE B 1 188 ? -32.99027 -8.59951 20.54363 1.000 7.94187 469 PHE B CA 1
ATOM 3677 C C . PHE B 1 188 ? -33.89157 -9.80197 20.77707 1.000 7.81933 469 PHE B C 1
ATOM 3678 O O . PHE B 1 188 ? -35.01515 -9.85725 20.26528 1.000 8.02666 469 PHE B O 1
ATOM 3686 N N . THR B 1 189 ? -33.37637 -10.78285 21.51714 1.000 8.97488 470 THR B N 1
ATOM 3687 C CA . THR B 1 189 ? -34.02469 -12.08524 21.62844 1.000 8.93880 470 THR B CA 1
ATOM 3688 C C . THR B 1 189 ? -35.38865 -12.05091 22.31596 1.000 10.04341 470 THR B C 1
ATOM 3689 O O . THR B 1 189 ? -36.10251 -13.05255 22.24529 1.000 13.34163 470 THR B O 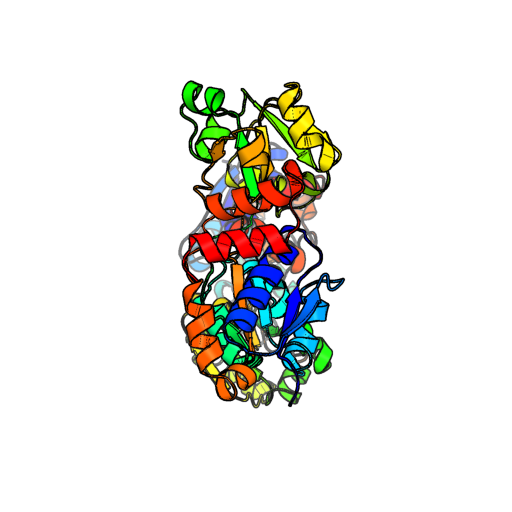1
ATOM 3693 N N . THR B 1 190 ? -35.78700 -10.94945 22.95375 1.000 8.15251 471 THR B N 1
ATOM 3694 C CA . THR B 1 190 ? -37.12932 -10.84636 23.52307 1.000 9.03291 471 THR B CA 1
ATOM 3695 C C . THR B 1 190 ? -38.05005 -9.93776 22.71712 1.000 7.99141 471 THR B C 1
ATOM 3696 O O . THR B 1 190 ? -39.16208 -9.63600 23.16682 1.000 8.19057 471 THR B O 1
ATOM 3700 N N . ASP B 1 191 ? -37.62066 -9.50528 21.53092 1.000 8.41350 472 ASP B N 1
ATOM 3701 C CA . ASP B 1 191 ? -38.38802 -8.52447 20.76139 1.000 9.01935 472 ASP B CA 1
ATOM 3702 C C . ASP B 1 191 ? -39.77945 -9.03930 20.41210 1.000 7.75968 472 ASP B C 1
ATOM 3703 O O . ASP B 1 191 ? -39.93592 -10.15049 19.89544 1.000 7.91737 472 ASP B O 1
ATOM 3708 N N . ALA B 1 192 ? -40.78324 -8.19785 20.66227 1.000 8.61734 473 ALA B N 1
ATOM 3709 C CA . ALA B 1 192 ? -42.15826 -8.50093 20.27972 1.000 8.27352 473 ALA B CA 1
ATOM 3710 C C . ALA B 1 192 ? -42.26583 -8.82265 18.79417 1.000 8.85054 473 ALA B C 1
ATOM 3711 O O . ALA B 1 192 ? -43.07075 -9.66816 18.38792 1.000 8.33686 473 ALA B O 1
ATOM 3713 N N . GLN B 1 193 ? -41.46146 -8.15064 17.96688 1.000 8.13446 474 GLN B N 1
ATOM 3714 C CA . GLN B 1 193 ? -41.59056 -8.29242 16.52321 1.000 8.52206 474 GLN B CA 1
ATOM 3715 C C . GLN B 1 193 ? -41.07308 -9.62451 16.00785 1.000 9.68373 474 GLN B C 1
ATOM 3716 O O . GLN B 1 193 ? -41.39767 -9.99242 14.87246 1.000 9.79045 474 GLN B O 1
ATOM 3722 N N . ILE B 1 194 ? -40.27741 -10.35320 16.78994 1.000 9.20820 475 ILE B N 1
ATOM 3723 C CA . ILE B 1 194 ? -39.95433 -11.72954 16.42036 1.000 9.01608 475 ILE B CA 1
ATOM 3724 C C . ILE B 1 194 ? -41.23116 -12.54517 16.30286 1.000 9.53283 475 ILE B C 1
ATOM 3725 O O . ILE B 1 194 ? -41.43404 -13.29622 15.33825 1.000 11.02894 475 ILE B O 1
ATOM 3730 N N . LYS B 1 195 ? -42.11630 -12.40503 17.28901 1.000 9.93378 476 LYS B N 1
ATOM 3731 C CA . LYS B 1 195 ? -43.39756 -13.09188 17.22646 1.000 9.55220 476 LYS B CA 1
ATOM 3732 C C . LYS B 1 195 ? -44.28643 -12.49159 16.14495 1.000 9.36404 476 LYS B C 1
ATOM 3733 O O . LYS B 1 195 ? -44.91833 -13.22658 15.37925 1.000 9.55042 476 LYS B O 1
ATOM 3739 N N . GLU B 1 196 ? -44.33622 -11.15883 16.05444 1.000 8.62635 477 GLU B N 1
ATOM 3740 C CA . GLU B 1 196 ? -45.22720 -10.51972 15.08833 1.000 9.42352 477 GLU B CA 1
ATOM 3741 C C . GLU B 1 196 ? -44.90169 -10.92959 13.65535 1.000 9.51371 477 GLU B C 1
ATOM 3742 O O . GLU B 1 196 ? -45.80923 -11.22743 12.86921 1.000 10.24167 477 GLU B O 1
ATOM 3748 N N . LEU B 1 197 ? -43.62306 -10.94782 13.29476 1.000 8.89002 478 LEU B N 1
ATOM 3749 C CA . LEU B 1 197 ? -43.21089 -11.31300 11.94600 1.000 8.74260 478 LEU B CA 1
ATOM 3750 C C . LEU B 1 197 ? -42.93302 -12.80358 11.79143 1.000 10.11896 478 LEU B C 1
ATOM 3751 O O . LEU B 1 197 ? -42.61979 -13.25043 10.68020 1.000 11.74016 478 LEU B O 1
ATOM 3756 N N . ASP B 1 198 ? -43.05711 -13.57937 12.86907 1.000 9.27929 479 ASP B N 1
ATOM 3757 C CA . ASP B 1 198 ? -42.83580 -15.02724 12.85097 1.000 10.81928 479 ASP B CA 1
ATOM 3758 C C . ASP B 1 198 ? -41.43760 -15.37307 12.33289 1.000 9.28246 479 ASP B C 1
ATOM 3759 O O . ASP B 1 198 ? -41.27024 -16.22998 11.46451 1.000 10.33825 479 ASP B O 1
ATOM 3764 N N . LEU B 1 199 ? -40.42671 -14.69704 12.87850 1.000 9.52397 480 LEU B N 1
ATOM 3765 C CA . LEU B 1 199 ? -39.06458 -14.81295 12.37666 1.000 8.39016 480 LEU B CA 1
ATOM 3766 C C . LEU B 1 199 ? -38.35374 -16.03227 12.95273 1.000 8.90913 480 LEU B C 1
ATOM 3767 O O . LEU B 1 199 ? -38.68176 -16.52940 14.03517 1.000 10.61130 480 LEU B O 1
ATOM 3772 N N . LYS B 1 200 ? -37.35665 -16.50637 12.20678 1.000 7.46191 481 LYS B N 1
ATOM 3773 C CA . LYS B 1 200 ? -36.42825 -17.53842 12.66188 1.000 8.55628 481 LYS B CA 1
ATOM 3774 C C . LYS B 1 200 ? -35.23844 -16.84201 13.31613 1.000 7.51511 481 LYS B C 1
ATOM 3775 O O . LYS B 1 200 ? -34.47272 -16.14374 12.64321 1.000 8.20326 481 LYS B O 1
ATOM 3781 N N . VAL B 1 201 ? -35.08846 -17.01403 14.62694 1.000 8.37473 482 VAL B N 1
ATOM 3782 C CA . VAL B 1 201 ? -33.95152 -16.46276 15.35789 1.000 7.78099 482 VAL B CA 1
ATOM 3783 C C . VAL B 1 201 ? -32.84341 -17.50273 15.37391 1.000 7.13100 482 VAL B C 1
ATOM 3784 O O . VAL B 1 201 ? -33.06979 -18.65677 15.76454 1.000 9.29034 482 VAL B O 1
ATOM 3788 N N . LEU B 1 202 ? -31.65039 -17.10175 14.96157 1.000 6.33780 483 LEU B N 1
ATOM 3789 C CA . LEU B 1 202 ? -30.58019 -18.06787 14.76295 1.000 6.59811 483 LEU B CA 1
ATOM 3790 C C . LEU B 1 202 ? -29.75459 -18.25840 16.02966 1.000 7.85191 483 LEU B C 1
ATOM 3791 O O . LEU B 1 202 ? -29.73195 -17.41145 16.92735 1.000 8.46497 483 LEU B O 1
ATOM 3796 N N . LYS B 1 203 ? -29.06067 -19.39242 16.08406 1.000 7.17351 484 LYS B N 1
ATOM 3797 C CA . LYS B 1 203 ? -28.21787 -19.72973 17.22000 1.000 8.18197 484 LYS B CA 1
ATOM 3798 C C . LYS B 1 203 ? -26.80653 -19.20268 17.01235 1.000 7.64722 484 LYS B C 1
ATOM 3799 O O . LYS B 1 203 ? -26.20987 -19.39823 15.94806 1.000 7.02418 484 LYS B O 1
ATOM 3805 N N . ASP B 1 204 ? -26.28110 -18.53038 18.03501 1.000 7.62112 485 ASP B N 1
ATOM 3806 C CA . ASP B 1 204 ? -24.95027 -17.91778 18.03001 1.000 8.12742 485 ASP B CA 1
ATOM 3807 C C . ASP B 1 204 ? -23.95442 -19.02446 18.38590 1.000 8.25584 485 ASP B C 1
ATOM 3808 O O . ASP B 1 204 ? -23.52754 -19.17989 19.53389 1.000 9.86314 485 ASP B O 1
ATOM 3813 N N . ASP B 1 205 ? -23.60830 -19.83911 17.37824 1.000 8.34075 486 ASP B N 1
ATOM 3814 C CA . ASP B 1 205 ? -22.87688 -21.07802 17.63077 1.000 9.11147 486 ASP B CA 1
ATOM 3815 C C . ASP B 1 205 ? -21.47521 -20.84494 18.17875 1.000 9.95473 486 ASP B C 1
ATOM 3816 O O . ASP B 1 205 ? -20.94164 -21.73586 18.84882 1.000 12.47034 486 ASP B O 1
ATOM 3821 N N . LYS B 1 206 ? -20.87451 -19.68034 17.92357 1.000 10.80201 487 LYS B N 1
ATOM 3822 C CA . LYS B 1 206 ? -19.56372 -19.34634 18.45978 1.000 11.75106 487 LYS B CA 1
ATOM 3823 C C . LYS B 1 206 ? -19.64215 -18.45387 19.69089 1.000 13.02441 487 LYS B C 1
ATOM 3824 O O . LYS B 1 206 ? -18.59877 -18.03182 20.19955 1.000 14.46995 487 LYS B O 1
ATOM 3830 N N . GLY B 1 207 ? -20.84264 -18.15555 20.17775 1.000 11.03921 488 GLY B N 1
ATOM 3831 C CA . GLY B 1 207 ? -20.98279 -17.36365 21.39147 1.000 12.48359 488 GLY B CA 1
ATOM 3832 C C . GLY B 1 207 ? -20.42499 -15.96060 21.29092 1.000 13.07194 488 GLY B C 1
ATOM 3833 O O . GLY B 1 207 ? -19.77417 -15.48534 22.23265 1.000 14.31972 488 GLY B O 1
ATOM 3834 N N . PHE B 1 208 ? -20.66658 -15.27577 20.17146 1.000 10.33850 489 PHE B N 1
ATOM 3835 C CA . PHE B 1 208 ? -20.12976 -13.92637 20.02835 1.000 11.02787 489 PHE B CA 1
ATOM 3836 C C . PHE B 1 208 ? -20.80952 -12.94271 20.97240 1.000 11.20637 489 PHE B C 1
ATOM 3837 O O . PHE B 1 208 ? -20.13985 -12.10902 21.59502 1.000 13.10872 489 PHE B O 1
ATOM 3845 N N . PHE B 1 209 ? -22.13693 -12.99427 21.06560 1.000 9.05843 490 PHE B N 1
ATOM 3846 C CA . PHE B 1 209 ? -22.82930 -11.98326 21.85440 1.000 9.41500 490 PHE B CA 1
ATOM 3847 C C . PHE B 1 209 ? -22.89571 -12.40862 23.31734 1.000 10.93133 490 PHE B C 1
ATOM 3848 O O . PHE B 1 209 ? -23.20364 -13.56437 23.61585 1.000 11.97617 490 PHE B O 1
ATOM 3856 N N . PRO B 1 210 ? -22.62134 -11.50071 24.24508 1.000 10.10323 491 PRO B N 1
ATOM 3857 C CA . PRO B 1 210 ? -22.59287 -11.87592 25.66461 1.000 10.68492 491 PRO B CA 1
ATOM 3858 C C . PRO B 1 210 ? -23.99096 -12.13813 26.20657 1.000 9.31939 491 PRO B C 1
ATOM 3859 O O . PRO B 1 210 ? -25.01227 -11.79096 25.60765 1.000 9.75521 491 PRO B O 1
ATOM 3863 N N . ASN B 1 211 ? -24.02528 -12.74286 27.39381 1.000 9.22903 492 ASN B N 1
ATOM 3864 C CA . ASN B 1 211 ? -25.28213 -13.14066 28.00701 1.000 9.35555 492 ASN B CA 1
ATOM 3865 C C . ASN B 1 211 ? -25.84776 -12.04692 28.90078 1.000 7.84190 492 ASN B C 1
ATOM 3866 O O . ASN B 1 211 ? -25.11958 -11.41167 29.67000 1.000 8.39634 492 ASN B O 1
ATOM 3871 N N . TYR B 1 212 ? -27.16475 -11.84521 28.78499 1.000 7.33700 493 TYR B N 1
ATOM 3872 C CA . TYR B 1 212 ? -27.92832 -10.87306 29.56482 1.000 7.61885 493 TYR B CA 1
ATOM 3873 C C . TYR B 1 212 ? -29.15451 -11.59699 30.13039 1.000 7.20140 493 TYR B C 1
ATOM 3874 O O . TYR B 1 212 ? -30.29182 -11.33246 29.74914 1.000 7.42311 493 TYR B O 1
ATOM 3883 N N . GLN B 1 213 ? -28.90953 -12.53546 31.04196 1.000 7.68904 494 GLN B N 1
ATOM 3884 C CA . GLN B 1 213 ? -29.98436 -13.31830 31.63358 1.000 7.39410 494 GLN B CA 1
ATOM 3885 C C . GLN B 1 213 ? -30.64931 -12.51362 32.74397 1.000 6.64743 494 GLN B C 1
ATOM 3886 O O . GLN B 1 213 ? -29.97328 -11.96042 33.61877 1.000 6.94382 494 GLN B O 1
ATOM 3892 N N . ALA B 1 214 ? -31.97533 -12.44327 32.70952 1.000 6.82983 495 ALA B N 1
ATOM 3893 C CA . ALA B 1 214 ? -32.71724 -11.62555 33.66279 1.000 7.60293 495 ALA B CA 1
ATOM 3894 C C . ALA B 1 214 ? -32.93321 -12.37019 34.97946 1.000 6.40754 495 ALA B C 1
ATOM 3895 O O . ALA B 1 214 ? -33.28780 -13.55153 34.98984 1.000 6.91697 495 ALA B O 1
ATOM 3897 N N . GLY B 1 215 ? -32.72735 -11.67032 36.09028 1.000 6.25823 496 GLY B N 1
ATOM 3898 C CA . GLY B 1 215 ? -33.03035 -12.22803 37.40236 1.000 6.28820 496 GLY B CA 1
ATOM 3899 C C . GLY B 1 215 ? -33.34816 -11.13976 38.40205 1.000 6.17253 496 GLY B C 1
ATOM 3900 O O . GLY B 1 215 ? -32.88824 -9.99963 38.27055 1.000 7.02600 496 GLY B O 1
ATOM 3901 N N . ILE B 1 216 ? -34.12866 -11.50356 39.41577 1.000 6.53730 497 ILE B N 1
ATOM 3902 C CA . ILE B 1 216 ? -34.49286 -10.57382 40.48297 1.000 7.13672 497 ILE B CA 1
ATOM 3903 C C . ILE B 1 216 ? -33.32131 -10.40829 41.44371 1.000 6.52323 497 ILE B C 1
ATOM 3904 O O . ILE B 1 216 ? -32.79238 -11.39663 41.96955 1.000 7.76577 497 ILE B O 1
ATOM 3909 N N . VAL B 1 217 ? -32.93279 -9.15900 41.69073 1.000 6.58137 498 VAL B N 1
ATOM 3910 C CA . VAL B 1 217 ? -31.94540 -8.80198 42.70762 1.000 7.30267 498 VAL B CA 1
ATOM 3911 C C . VAL B 1 217 ? -32.68534 -8.13053 43.85677 1.000 8.10929 498 VAL B C 1
ATOM 3912 O O . VAL B 1 217 ? -33.43461 -7.17461 43.63789 1.000 8.04424 498 VAL B O 1
ATOM 3916 N N . ILE B 1 218 ? -32.48623 -8.63193 45.07906 1.000 7.41069 499 ILE B N 1
ATOM 3917 C CA . ILE B 1 218 ? -33.20090 -8.12965 46.24744 1.000 8.42066 499 ILE B CA 1
ATOM 3918 C C . ILE B 1 218 ? -32.21517 -7.96200 47.40137 1.000 8.24318 499 ILE B C 1
ATOM 3919 O O . ILE B 1 218 ? -31.24980 -8.72512 47.53487 1.000 9.50736 499 ILE B O 1
ATOM 3924 N N . ARG B 1 219 ? -32.45521 -6.94583 48.23168 1.000 9.26511 500 ARG B N 1
ATOM 3925 C CA . ARG B 1 219 ? -31.61715 -6.72855 49.40645 1.000 10.19953 500 ARG B CA 1
ATOM 3926 C C . ARG B 1 219 ? -31.68630 -7.92800 50.34234 1.000 10.91253 500 ARG B C 1
ATOM 3927 O O . ARG B 1 219 ? -32.76977 -8.42744 50.66466 1.000 10.05957 500 ARG B O 1
ATOM 3935 N N . LYS B 1 220 ? -30.52469 -8.37038 50.82271 1.000 11.15489 501 LYS B N 1
ATOM 3936 C CA . LYS B 1 220 ? -30.53109 -9.44267 51.80664 1.000 13.54040 501 LYS B CA 1
ATOM 3937 C C . LYS B 1 220 ? -31.20821 -9.01442 53.09755 1.000 13.28614 501 LYS B C 1
ATOM 3938 O O . LYS B 1 220 ? -31.83747 -9.84017 53.76570 1.000 13.43292 501 LYS B O 1
ATOM 3944 N N . GLU B 1 221 ? -31.09564 -7.73383 53.46048 1.000 13.63021 502 GLU B N 1
ATOM 3945 C CA . GLU B 1 221 ? -31.78592 -7.24076 54.64821 1.000 14.86208 502 GLU B CA 1
ATOM 3946 C C . GLU B 1 221 ? -33.29176 -7.38911 54.49241 1.000 13.01942 502 GLU B C 1
ATOM 3947 O O . GLU B 1 221 ? -34.00696 -7.67482 55.46097 1.000 13.84364 502 GLU B O 1
ATOM 3953 N N . THR B 1 222 ? -33.78892 -7.17824 53.27241 1.000 12.89836 503 THR B N 1
ATOM 3954 C CA . THR B 1 222 ? -35.21703 -7.31871 53.00907 1.000 12.63385 503 THR B CA 1
ATOM 3955 C C . THR B 1 222 ? -35.66544 -8.77189 53.12950 1.000 12.79332 503 THR B C 1
ATOM 3956 O O . THR B 1 222 ? -36.71839 -9.05120 53.71556 1.000 13.45081 503 THR B O 1
ATOM 3960 N N . ILE B 1 223 ? -34.86912 -9.71139 52.61225 1.000 12.59237 504 ILE B N 1
ATOM 3961 C CA . ILE B 1 223 ? -35.19425 -11.13124 52.75041 1.000 13.25192 504 ILE B CA 1
ATOM 3962 C C . ILE B 1 223 ? -35.15801 -11.55674 54.21117 1.000 15.91984 504 ILE B C 1
ATOM 3963 O O . ILE B 1 223 ? -35.95540 -12.39646 54.64666 1.000 17.65709 504 ILE B O 1
ATOM 3968 N N . LYS B 1 224 ? -34.21569 -11.00938 54.98398 1.000 15.61405 505 LYS B N 1
ATOM 3969 C CA . LYS B 1 224 ? -34.14378 -11.33053 56.40489 1.000 17.02300 505 LYS B CA 1
ATOM 3970 C C . LYS B 1 224 ? -35.41496 -10.89751 57.12060 1.000 16.37506 505 LYS B C 1
ATOM 3971 O O . LYS B 1 224 ? -35.96641 -11.64633 57.93594 1.000 19.25666 505 LYS B O 1
ATOM 3977 N N . LYS B 1 225 ? -35.90332 -9.69535 56.81768 1.000 16.95556 506 LYS B N 1
ATOM 3978 C CA . LYS B 1 225 ? -37.10373 -9.18016 57.46202 1.000 17.37980 506 LYS B CA 1
ATOM 3979 C C . LYS B 1 225 ? -38.37135 -9.81772 56.90379 1.000 17.38779 506 LYS B C 1
ATOM 3980 O O . LYS B 1 225 ? -39.36566 -9.95371 57.62799 1.000 17.39137 506 LYS B O 1
ATOM 3986 N N . TYR B 1 226 ? -38.35521 -10.23416 55.64447 1.000 16.18428 507 TYR B N 1
ATOM 3987 C CA . TYR B 1 226 ? -39.53571 -10.75576 54.96051 1.000 15.02720 507 TYR B CA 1
ATOM 3988 C C . TYR B 1 226 ? -39.17037 -12.07223 54.28836 1.000 14.07276 507 TYR B C 1
ATOM 3989 O O . TYR B 1 226 ? -39.06418 -12.15402 53.05985 1.000 14.47307 507 TYR B O 1
ATOM 3998 N N . PRO B 1 227 ? -38.97250 -13.13397 55.07446 1.000 15.52753 508 PRO B N 1
ATOM 3999 C CA . PRO B 1 227 ? -38.56319 -14.41472 54.47247 1.000 15.35544 508 PRO B CA 1
ATOM 4000 C C . PRO B 1 227 ? -39.56220 -14.95878 53.47373 1.000 14.61339 508 PRO B C 1
ATOM 4001 O O . PRO B 1 227 ? -39.16289 -15.63449 52.51460 1.000 15.14339 508 PRO B O 1
ATOM 4005 N N . GLU B 1 228 ? -40.84961 -14.66661 53.64770 1.000 16.66302 509 GLU B N 1
ATOM 4006 C CA . GLU B 1 228 ? -41.84094 -15.14726 52.69582 1.000 15.26476 509 GLU B CA 1
ATOM 4007 C C . GLU B 1 228 ? -41.63911 -14.52608 51.32344 1.000 17.15296 509 GLU B C 1
ATOM 4008 O O . GLU B 1 228 ? -41.97239 -15.14806 50.30981 1.000 16.92525 509 GLU B O 1
ATOM 4014 N N . ALA B 1 229 ? -41.09883 -13.30399 51.26725 1.000 15.75791 510 ALA B N 1
ATOM 4015 C CA . ALA B 1 229 ? -40.83476 -12.68097 49.97316 1.000 16.13194 510 ALA B CA 1
ATOM 4016 C C . ALA B 1 229 ? -39.88905 -13.52692 49.13103 1.000 15.10495 510 ALA B C 1
ATOM 4017 O O . ALA B 1 229 ? -40.04690 -13.61367 47.90965 1.000 13.41485 510 ALA B O 1
ATOM 4019 N N . LEU B 1 230 ? -38.90040 -14.16672 49.75671 1.000 15.29594 511 LEU B N 1
ATOM 4020 C CA . LEU B 1 230 ? -37.98520 -15.00539 48.98752 1.000 14.94044 511 LEU B CA 1
ATOM 4021 C C . LEU B 1 230 ? -38.70003 -16.23106 48.43069 1.000 14.34356 511 LEU B C 1
ATOM 4022 O O . LEU B 1 230 ? -38.53380 -16.57846 47.25149 1.000 13.22211 511 LEU B O 1
ATOM 4027 N N . LYS B 1 231 ? -39.50137 -16.90078 49.26750 1.000 13.96669 512 LYS B N 1
ATOM 4028 C CA . LYS B 1 231 ? -40.25145 -18.06456 48.80660 1.000 14.19622 512 LYS B CA 1
ATOM 4029 C C . LYS B 1 231 ? -41.17588 -17.69815 47.65574 1.000 13.81290 512 LYS B C 1
ATOM 4030 O O . LYS B 1 231 ? -41.30222 -18.44723 46.67964 1.000 15.60454 512 LYS B O 1
ATOM 4036 N N . ILE B 1 232 ? -41.82512 -16.53986 47.75514 1.000 13.06325 513 ILE B N 1
ATOM 4037 C CA . ILE B 1 232 ? -42.77802 -16.11509 46.74125 1.000 13.40660 513 ILE B CA 1
ATOM 4038 C C . ILE B 1 232 ? -42.05705 -15.82573 45.43097 1.000 12.53953 513 ILE B C 1
ATOM 4039 O O . ILE B 1 232 ? -42.47187 -16.27570 44.35668 1.000 12.37304 513 ILE B O 1
ATOM 4044 N N . LEU B 1 233 ? -40.95642 -15.07479 45.50113 1.000 9.92044 514 LEU B N 1
ATOM 4045 C CA . LEU B 1 233 ? -40.25973 -14.66093 44.28937 1.000 9.38434 514 LEU B CA 1
ATOM 4046 C C . LEU B 1 233 ? -39.57305 -15.83350 43.60063 1.000 9.46100 514 LEU B C 1
ATOM 4047 O O . LEU B 1 233 ? -39.44159 -15.83851 42.37254 1.000 8.69961 514 LEU B O 1
ATOM 4052 N N . GLU B 1 234 ? -39.13537 -16.83543 44.36235 1.000 9.34237 515 GLU B N 1
ATOM 4053 C CA . GLU B 1 234 ? -38.55483 -18.03405 43.76225 1.000 9.58419 515 GLU B CA 1
ATOM 4054 C C . GLU B 1 234 ? -39.54711 -18.79397 42.89695 1.000 9.67935 515 GLU B C 1
ATOM 4055 O O . GLU B 1 234 ? -39.12817 -19.58156 42.03811 1.000 10.86971 515 GLU B O 1
ATOM 4061 N N . LYS B 1 235 ? -40.84852 -18.58775 43.09582 1.000 10.84225 516 LYS B N 1
ATOM 4062 C CA . LYS B 1 235 ? -41.81722 -19.26350 42.24708 1.000 11.61398 516 LYS B CA 1
ATOM 4063 C C . LYS B 1 235 ? -41.77021 -18.77294 40.80990 1.000 11.19455 516 LYS B C 1
ATOM 4064 O O . LYS B 1 235 ? -42.30853 -19.44797 39.92815 1.000 11.13052 516 LYS B O 1
ATOM 4070 N N . LEU B 1 236 ? -41.12713 -17.63068 40.55443 1.000 8.51803 517 LEU B N 1
ATOM 4071 C CA . LEU B 1 236 ? -40.93517 -17.14145 39.19696 1.000 8.00657 517 LEU B CA 1
ATOM 4072 C C . LEU B 1 236 ? -39.68445 -17.70173 38.52924 1.000 8.66684 517 LEU B C 1
ATOM 4073 O O . LEU B 1 236 ? -39.51114 -17.49664 37.32357 1.000 9.00984 517 LEU B O 1
ATOM 4078 N N . ASP B 1 237 ? -38.81345 -18.38898 39.27647 1.000 8.81050 518 ASP B N 1
ATOM 4079 C CA . ASP B 1 237 ? -37.59034 -18.95421 38.70576 1.000 8.99066 518 ASP B CA 1
ATOM 4080 C C . ASP B 1 237 ? -37.94009 -19.85535 37.52196 1.000 7.92667 518 ASP B C 1
ATOM 4081 O O . ASP B 1 237 ? -38.80313 -20.73596 37.62978 1.000 8.57935 518 ASP B O 1
ATOM 4086 N N . SER B 1 238 ? -37.26750 -19.63322 36.38685 1.000 7.68196 519 SER B N 1
ATOM 4087 C CA . SER B 1 238 ? -37.40696 -20.45329 35.17870 1.000 8.10754 519 SER B CA 1
ATOM 4088 C C . SER B 1 238 ? -38.80958 -20.41147 34.57360 1.000 9.74492 519 SER B C 1
ATOM 4089 O O . SER B 1 238 ? -39.16023 -21.27282 33.75707 1.000 12.11822 519 SER B O 1
ATOM 4092 N N . LYS B 1 239 ? -39.62797 -19.42294 34.94037 1.000 8.80386 520 LYS B N 1
ATOM 4093 C CA . LYS B 1 239 ? -40.98838 -19.34099 34.42121 1.000 9.68940 520 LYS B CA 1
ATOM 4094 C C . LYS B 1 239 ? -41.12493 -18.47646 33.17170 1.000 11.88760 520 LYS B C 1
ATOM 4095 O O . LYS B 1 239 ? -42.20332 -18.47198 32.56454 1.000 12.73470 520 LYS B O 1
ATOM 4101 N N . ILE B 1 240 ? -40.08230 -17.74728 32.77163 1.000 9.85766 521 ILE B N 1
ATOM 4102 C CA . ILE B 1 240 ? -40.15348 -16.82395 31.63258 1.000 8.84954 521 ILE B CA 1
ATOM 4103 C C . ILE B 1 240 ? -38.97560 -17.13330 30.70861 1.000 9.33131 521 ILE B C 1
ATOM 4104 O O . ILE B 1 240 ? -37.88860 -16.56936 30.85961 1.000 9.27677 52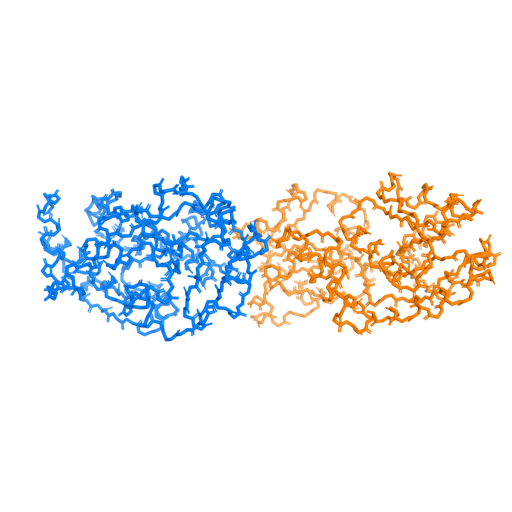1 ILE B O 1
ATOM 4109 N N . ASN B 1 241 ? -39.19062 -18.00694 29.72336 1.000 10.27076 522 ASN B N 1
ATOM 4110 C CA . ASN B 1 241 ? -38.15306 -18.22593 28.72041 1.000 8.87353 522 ASN B CA 1
ATOM 4111 C C . ASN B 1 241 ? -38.22330 -17.13396 27.64938 1.000 8.48420 522 ASN B C 1
ATOM 4112 O O . ASN B 1 241 ? -39.07241 -16.23878 27.70179 1.000 8.82688 522 ASN B O 1
ATOM 4117 N N . ASP B 1 242 ? -37.30520 -17.19145 26.67293 1.000 9.55328 523 ASP B N 1
ATOM 4118 C CA . ASP B 1 242 ? -37.25768 -16.14566 25.65105 1.000 10.05103 523 ASP B CA 1
ATOM 4119 C C . ASP B 1 242 ? -38.59849 -16.01187 24.94344 1.000 9.24949 523 ASP B C 1
ATOM 4120 O O . ASP B 1 242 ? -39.07078 -14.89697 24.69831 1.000 9.08650 523 ASP B O 1
ATOM 4125 N N . GLU B 1 243 ? -39.21084 -17.13994 24.58200 1.000 9.20219 524 GLU B N 1
ATOM 4126 C CA . GLU B 1 243 ? -40.47263 -17.09326 23.84814 1.000 10.83169 524 GLU B CA 1
ATOM 4127 C C . GLU B 1 243 ? -41.57782 -16.47624 24.69098 1.000 10.90878 524 GLU B C 1
ATOM 4128 O O . GLU B 1 243 ? -42.42768 -15.73664 24.17640 1.000 10.31925 524 GLU B O 1
ATOM 4134 N N . THR B 1 244 ? -41.57658 -16.75798 25.99515 1.000 10.30218 525 THR B N 1
ATOM 4135 C CA . THR B 1 244 ? -42.59007 -16.17767 26.86687 1.000 10.12885 525 THR B CA 1
ATOM 4136 C C . THR B 1 244 ? -42.39342 -14.67489 27.00799 1.000 8.80119 525 THR B C 1
ATOM 4137 O O . THR B 1 244 ? -43.36113 -13.90979 26.94920 1.000 9.35243 525 THR B O 1
ATOM 4141 N N . MET B 1 245 ? -41.14755 -14.22379 27.17935 1.000 8.62009 526 MET B N 1
ATOM 4142 C CA . MET B 1 245 ? -40.90923 -12.78450 27.25899 1.000 9.56791 526 MET B CA 1
ATOM 4143 C C . MET B 1 245 ? -41.26783 -12.09800 25.94696 1.000 9.46234 526 MET B C 1
ATOM 4144 O O . MET B 1 245 ? -41.80277 -10.98272 25.95315 1.000 10.08890 526 MET B O 1
ATOM 4149 N N . GLN B 1 246 ? -40.97006 -12.74059 24.81207 1.000 9.18322 527 GLN B N 1
ATOM 4150 C CA . GLN B 1 246 ? -41.42365 -12.21606 23.52626 1.000 9.54445 527 GLN B CA 1
ATOM 4151 C C . GLN B 1 246 ? -42.93262 -12.03647 23.52085 1.000 10.16203 527 GLN B C 1
ATOM 4152 O O . GLN B 1 246 ? -43.45023 -11.01636 23.04250 1.000 10.52506 527 GLN B O 1
ATOM 4158 N N . ASP B 1 247 ? -43.65796 -13.06109 23.98797 1.000 9.59455 528 ASP B N 1
ATOM 4159 C CA . ASP B 1 247 ? -45.11112 -13.00074 24.00582 1.000 11.13096 528 ASP B CA 1
ATOM 4160 C C . ASP B 1 247 ? -45.61366 -11.88005 24.90606 1.000 9.44713 528 ASP B C 1
ATOM 4161 O O . ASP B 1 247 ? -46.52843 -11.14310 24.52300 1.000 10.85609 528 ASP B O 1
ATOM 4166 N N . LEU B 1 248 ? -45.03817 -11.73297 26.10241 1.000 9.93886 529 LEU B N 1
ATOM 4167 C CA . LEU B 1 248 ? -45.46507 -10.64653 26.97461 1.000 9.90232 529 LEU B CA 1
ATOM 4168 C C . LEU B 1 248 ? -45.18862 -9.29104 26.33424 1.000 9.98160 529 LEU B C 1
ATOM 4169 O O . LEU B 1 248 ? -46.04609 -8.40483 26.37250 1.000 10.61530 529 LEU B O 1
ATOM 4174 N N . ASN B 1 249 ? -43.99758 -9.10710 25.74230 1.000 9.53843 530 ASN B N 1
ATOM 4175 C CA . ASN B 1 249 ? -43.70781 -7.84926 25.05185 1.000 10.37890 530 ASN B CA 1
ATOM 4176 C C . ASN B 1 249 ? -44.66428 -7.63599 23.88473 1.000 11.67015 530 ASN B C 1
ATOM 4177 O O . ASN B 1 249 ? -45.09537 -6.50667 23.61881 1.000 13.34163 530 ASN B O 1
ATOM 4182 N N . TYR B 1 250 ? -45.01017 -8.71782 23.18510 1.000 11.04322 531 TYR B N 1
ATOM 4183 C CA . TYR B 1 250 ? -45.99098 -8.64618 22.10709 1.000 10.78523 531 TYR B CA 1
ATOM 4184 C C . TYR B 1 250 ? -47.34495 -8.17298 22.62300 1.000 13.66016 531 TYR B C 1
ATOM 4185 O O . TYR B 1 250 ? -48.00494 -7.33972 21.98602 1.000 14.82931 531 TYR B O 1
ATOM 4194 N N . GLN B 1 251 ? -47.77433 -8.68939 23.77871 1.000 13.24324 532 GLN B N 1
ATOM 4195 C CA . GLN B 1 251 ? -49.06276 -8.28564 24.33137 1.000 14.24802 532 GLN B CA 1
ATOM 4196 C C . GLN B 1 251 ? -49.11064 -6.78417 24.58552 1.000 14.81691 532 GLN B C 1
ATOM 4197 O O . GLN B 1 251 ? -50.14384 -6.14462 24.36169 1.000 17.10530 532 GLN B O 1
ATOM 4203 N N . VAL B 1 252 ? -47.99726 -6.19970 25.02857 1.000 14.54984 533 VAL B N 1
ATOM 4204 C CA . VAL B 1 252 ? -47.95584 -4.76298 25.27743 1.000 15.04825 533 VAL B CA 1
ATOM 4205 C C . VAL B 1 252 ? -47.76377 -3.98551 23.98162 1.000 17.21699 533 VAL B C 1
ATOM 4206 O O . VAL B 1 252 ? -48.54075 -3.07911 23.66383 1.000 18.58752 533 VAL B O 1
ATOM 4210 N N . GLU B 1 253 ? -46.72732 -4.32447 23.21456 1.000 15.59364 534 GLU B N 1
ATOM 4211 C CA . GLU B 1 253 ? -46.32513 -3.47908 22.09318 1.000 19.19986 534 GLU B CA 1
ATOM 4212 C C . GLU B 1 253 ? -47.19947 -3.65520 20.85969 1.000 18.45621 534 GLU B C 1
ATOM 4213 O O . GLU B 1 253 ? -47.38569 -2.69483 20.10372 1.000 22.41670 534 GLU B O 1
ATOM 4219 N N . VAL B 1 254 ? -47.73750 -4.84753 20.63435 1.000 18.46038 535 VAL B N 1
ATOM 4220 C CA . VAL B 1 254 ? -48.55542 -5.12018 19.45682 1.000 18.38489 535 VAL B CA 1
ATOM 4221 C C . VAL B 1 254 ? -50.04197 -5.12134 19.78829 1.000 22.08678 535 VAL B C 1
ATOM 4222 O O . VAL B 1 254 ? -50.83446 -4.46258 19.11273 1.000 24.85012 535 VAL B O 1
ATOM 4226 N N . LEU B 1 255 ? -50.44304 -5.84259 20.83613 1.000 24.17556 536 LEU B N 1
ATOM 4227 C CA . LEU B 1 255 ? -51.85021 -5.87186 21.22004 1.000 22.23071 536 LEU B CA 1
ATOM 4228 C C . LEU B 1 255 ? -52.26884 -4.67710 22.07085 1.000 23.75112 536 LEU B C 1
ATOM 4229 O O . LEU B 1 255 ? -53.46576 -4.52466 22.34178 1.000 29.26520 536 LEU B O 1
ATOM 4234 N N . LYS B 1 256 ? -51.31913 -3.83664 22.49211 1.000 22.11518 537 LYS B N 1
ATOM 4235 C CA . LYS B 1 256 ? -51.60093 -2.57768 23.18445 1.000 23.59095 537 LYS B CA 1
ATOM 4236 C C . LYS B 1 256 ? -52.23857 -2.78126 24.55521 1.000 25.66626 537 LYS B C 1
ATOM 4237 O O . LYS B 1 256 ? -52.98935 -1.92507 25.02730 1.000 26.72603 537 LYS B O 1
ATOM 4243 N N . LYS B 1 257 ? -51.95388 -3.90579 25.20605 1.000 23.10145 538 LYS B N 1
ATOM 4244 C CA . LYS B 1 257 ? -52.39144 -4.11010 26.57647 1.000 20.73186 538 LYS B CA 1
ATOM 4245 C C . LYS B 1 257 ? -51.42923 -3.41786 27.53023 1.000 18.29150 538 LYS B C 1
ATOM 4246 O O . LYS B 1 257 ? -50.24623 -3.23894 27.23025 1.000 20.66186 538 LYS B O 1
ATOM 4252 N N . SER B 1 258 ? -51.94713 -3.02973 28.69149 1.000 19.67808 539 SER B N 1
ATOM 4253 C CA . SER B 1 258 ? -51.10902 -2.36829 29.67391 1.000 19.34858 539 SER B CA 1
ATOM 4254 C C . SER B 1 258 ? -50.14236 -3.37630 30.29340 1.000 16.02627 539 SER B C 1
ATOM 4255 O O . SER B 1 258 ? -50.46109 -4.56302 30.40988 1.000 17.07971 539 SER B O 1
ATOM 4258 N N . PRO B 1 259 ? -48.94442 -2.93492 30.68620 1.000 17.09207 540 PRO B N 1
ATOM 4259 C CA . PRO B 1 259 ? -48.05219 -3.85072 31.40689 1.000 15.94461 540 PRO B CA 1
ATOM 4260 C C . PRO B 1 259 ? -48.68816 -4.44935 32.64964 1.000 14.67742 540 PRO B C 1
ATOM 4261 O O . PRO B 1 259 ? -48.42422 -5.61546 32.96549 1.000 14.57908 540 PRO B O 1
ATOM 4265 N N . LYS B 1 260 ? -49.55311 -3.69976 33.34096 1.000 16.10139 541 LYS B N 1
ATOM 4266 C CA . LYS B 1 260 ? -50.20358 -4.24123 34.52831 1.000 16.47572 541 LYS B CA 1
ATOM 4267 C C . LYS B 1 260 ? -51.13910 -5.39589 34.18137 1.000 16.02844 541 LYS B C 1
ATOM 4268 O O . LYS B 1 260 ? -51.14716 -6.42031 34.87209 1.000 17.73492 541 LYS B O 1
ATOM 4274 N N . ILE B 1 261 ? -51.93581 -5.25286 33.11880 1.000 17.81614 542 ILE B N 1
ATOM 4275 C CA . ILE B 1 261 ? -52.85244 -6.32435 32.73631 1.000 16.72933 542 ILE B CA 1
ATOM 4276 C C . ILE B 1 261 ? -52.08423 -7.52931 32.20034 1.000 15.20020 542 ILE B C 1
ATOM 4277 O O . ILE B 1 261 ? -52.42707 -8.68217 32.49220 1.000 16.17131 542 ILE B O 1
ATOM 4282 N N . VAL B 1 262 ? -51.02985 -7.28408 31.41809 1.000 14.33316 543 VAL B N 1
ATOM 4283 C CA . VAL B 1 262 ? -50.20242 -8.38069 30.91887 1.000 13.48602 543 VAL B CA 1
ATOM 4284 C C . VAL B 1 262 ? -49.59446 -9.16483 32.07253 1.000 12.68256 543 VAL B C 1
ATOM 4285 O O . VAL B 1 262 ? -49.58767 -10.40137 32.06816 1.000 14.49103 543 VAL B O 1
ATOM 4289 N N . ALA B 1 263 ? -49.08261 -8.45825 33.08173 1.000 13.39971 544 ALA B N 1
ATOM 4290 C CA . ALA B 1 263 ? -48.50750 -9.12424 34.24566 1.000 14.46267 544 ALA B CA 1
ATOM 4291 C C . ALA B 1 263 ? -49.56672 -9.89481 35.02221 1.000 13.01792 544 ALA B C 1
ATOM 4292 O O . ALA B 1 263 ? -49.33147 -11.03495 35.44013 1.000 13.72096 544 ALA B O 1
ATOM 4294 N N . LYS B 1 264 ? -50.73670 -9.28598 35.23280 1.000 14.07598 545 LYS B N 1
ATOM 4295 C CA . LYS B 1 264 ? -51.81045 -9.95992 35.95719 1.000 15.99905 545 LYS B CA 1
ATOM 4296 C C . LYS B 1 264 ? -52.21830 -11.25157 35.26138 1.000 18.51404 545 LYS B C 1
ATOM 4297 O O . LYS B 1 264 ? -52.36460 -12.29835 35.90312 1.000 18.22452 545 LYS B O 1
ATOM 4303 N N . ASP B 1 265 ? -52.40938 -11.19409 33.94202 1.000 15.87484 546 ASP B N 1
ATOM 4304 C CA . ASP B 1 265 ? -52.81760 -12.38367 33.20178 1.000 17.15024 546 ASP B CA 1
ATOM 4305 C C . ASP B 1 265 ? -51.72972 -13.44920 33.22677 1.000 16.27446 546 ASP B C 1
ATOM 4306 O O . ASP B 1 265 ? -52.02776 -14.64691 33.29918 1.000 17.19645 546 ASP B O 1
ATOM 4311 N N . PHE B 1 266 ? -50.46293 -13.03318 33.16386 1.000 14.28096 547 PHE B N 1
ATOM 4312 C CA . PHE B 1 266 ? -49.36387 -13.99172 33.21947 1.000 13.77792 547 PHE B CA 1
ATOM 4313 C C . PHE B 1 266 ? -49.35248 -14.74178 34.54942 1.000 14.70043 547 PHE B C 1
ATOM 4314 O O . PHE B 1 266 ? -49.22350 -15.97071 34.58239 1.000 15.42619 547 PHE B O 1
ATOM 4322 N N . LEU B 1 267 ? -49.48331 -14.01588 35.66317 1.000 13.78738 548 LEU B N 1
ATOM 4323 C CA . LEU B 1 267 ? -49.48015 -14.67226 36.96739 1.000 15.55712 548 LEU B CA 1
ATOM 4324 C C . LEU B 1 267 ? -50.63709 -15.65528 37.08964 1.000 17.19360 548 LEU B C 1
ATOM 4325 O O . LEU B 1 267 ? -50.47765 -16.75405 37.63624 1.000 18.91246 548 LEU B O 1
ATOM 4330 N N . GLU B 1 268 ? -51.80857 -15.28039 36.57852 1.000 17.48293 549 GLU B N 1
ATOM 4331 C CA . GLU B 1 268 ? -52.94981 -16.18576 36.62884 1.000 21.56014 549 GLU B CA 1
ATOM 4332 C C . GLU B 1 268 ? -52.70165 -17.44341 35.80400 1.000 21.29999 549 GLU B C 1
ATOM 4333 O O . GLU B 1 268 ? -53.09920 -18.54165 36.20624 1.000 25.08157 549 GLU B O 1
ATOM 4339 N N . ARG B 1 269 ? -52.02978 -17.30869 34.65669 1.000 22.47787 550 ARG B N 1
ATOM 4340 C CA . ARG B 1 269 ? -51.70531 -18.48544 33.85431 1.000 24.56363 550 ARG B CA 1
ATOM 4341 C C . ARG B 1 269 ? -50.76485 -19.42457 34.60044 1.000 24.59501 550 ARG B C 1
ATOM 4342 O O . ARG B 1 269 ? -50.89205 -20.65074 34.49830 1.000 28.85132 550 ARG B O 1
ATOM 4350 N N . LEU B 1 270 ? -49.81924 -18.86779 35.36127 1.000 23.35049 551 LEU B N 1
ATOM 4351 C CA . LEU B 1 270 ? -48.89582 -19.66557 36.16174 1.000 23.89497 551 LEU B CA 1
ATOM 4352 C C . LEU B 1 270 ? -49.54150 -20.25332 37.40997 1.000 23.04263 551 LEU B C 1
ATOM 4353 O O . LEU B 1 270 ? -48.89886 -21.05939 38.09053 1.000 28.27091 551 LEU B O 1
ATOM 4358 N N . GLY B 1 271 ? -50.76959 -19.86129 37.74077 1.000 24.06595 552 GLY B N 1
ATOM 4359 C CA . GLY B 1 271 ? -51.37911 -20.29662 38.98184 1.000 26.30102 552 GLY B CA 1
ATOM 4360 C C . GLY B 1 271 ? -50.87800 -19.58008 40.21330 1.000 27.48927 552 GLY B C 1
ATOM 4361 O O . GLY B 1 271 ? -51.04170 -20.09084 41.32515 1.000 26.43098 552 GLY B O 1
ATOM 4362 N N . LEU B 1 272 ? -50.27632 -18.40791 40.05433 1.000 20.49807 553 LEU B N 1
ATOM 4363 C CA . LEU B 1 272 ? -49.72212 -17.66934 41.18605 1.000 20.86533 553 LEU B CA 1
ATOM 4364 C C . LEU B 1 272 ? -50.66676 -16.56141 41.64553 1.000 27.09971 553 LEU B C 1
ATOM 4365 O O . LEU B 1 272 ? -51.59699 -16.19160 40.92778 1.000 28.70240 553 LEU B O 1
#

Organism: Helicobacter pylori (strain P12) (NCBI:txid570508)

Secondary structure (DSSP, 8-state):
--PEEEE--SSHHHHHHHHHHHHHHHHTT--EEEE---TTTHHHHHHHHHTTS--EEEEEHHHIIIIIS---TTSPP-HHHHHHHHHHHH-EEE----S-B--EEEEEEHHHHHHHT--BHHHHHHTGGG-EEEEEGGGGTSTTTHHHHHHHH----SEEEEE-GGGHHHHHHTTS-SEEEEETT-HHHHHTTEEEPB-TT--SPP-BEEEEEEHHHHHH-HHHHHHHHTTTT---HHHHHHHHHHHHTT---HHHHHHHHHHHHT-/-PEEEE--SSHHHHHHHHHHHHHHHHTT--EEEE---TTTHHHHHHHHHTTS--EEEEEHHHHHHHTT---TTSPP-HHHHHHHHHHHH-EEE----S-B--EEEEEEHHHHHHHT--BHHHHHHHGGG-EEEEEGGGGT-IIIIIHHHHHH----SEEEEE-GGGHHHHHHTTS-SEEEEETT-HHHHHHTEEEPB-TT--SPP-BEEEEEEHHHHHH-HHHHHHHHTTTT---HHHHHHHHHHHHTT---HHHHHHHHHHHHT-

Solvent-accessible surface area: 24893 Å² total; per-residue (Å²): 184,173,59,6,18,0,1,2,26,69,53,36,12,3,70,0,1,2,12,1,1,0,27,1,0,68,85,86,166,19,78,23,120,72,18,56,26,38,47,51,8,8,141,81,0,25,53,21,0,66,174,30,97,25,14,0,0,3,0,21,0,0,22,0,8,50,74,20,2,118,6,14,59,68,54,169,13,64,58,105,26,0,65,125,12,0,63,186,67,34,48,0,22,0,12,14,41,3,39,3,31,37,17,43,5,1,0,0,33,90,118,29,6,128,143,42,77,0,88,34,0,42,42,0,11,165,46,0,74,61,0,23,1,0,0,9,101,92,0,36,100,181,69,103,5,17,92,3,2,76,68,28,14,187,3,121,28,135,34,90,51,103,12,58,80,125,87,10,21,152,12,18,99,77,149,115,0,31,0,0,0,0,61,16,3,26,1,50,12,100,86,37,84,8,46,35,5,124,39,73,120,54,50,13,30,45,46,60,0,0,3,0,0,28,32,68,8,23,140,128,46,86,95,0,41,131,6,0,77,116,0,48,91,92,0,82,48,130,37,0,22,39,0,5,43,17,20,72,44,102,161,58,48,34,91,85,0,0,95,38,7,0,90,139,58,67,44,223,56,4,22,0,2,2,26,66,54,36,12,2,69,0,1,2,18,0,1,0,24,1,0,69,89,83,165,22,88,23,131,84,22,56,27,40,49,46,8,5,129,77,0,20,56,21,0,76,192,31,96,26,17,0,0,2,0,20,0,1,25,0,8,56,63,19,3,161,25,63,67,135,101,171,14,63,58,101,47,0,65,130,67,0,66,185,88,40,63,0,20,0,13,13,40,4,39,3,32,36,19,51,5,0,0,0,21,82,88,29,6,143,150,43,76,0,90,33,0,43,42,0,14,163,47,0,73,60,0,24,1,0,0,10,98,71,1,35,103,131,116,73,2,18,83,10,2,66,163,33,16,170,2,112,28,136,34,88,48,98,10,59,79,117,81,12,16,118,11,18,11,45,84,108,0,22,0,0,0,0,61,14,3,25,1,55,10,95,18,17,84,8,53,41,6,140,39,73,129,56,51,13,37,46,50,59,0,0,3,0,0,29,44,74,10,23,179,142,65,86,94,0,40,133,4,0,80,109,0,48,93,90,0,82,47,130,37,0,23,43,0,5,30,15,21,87,22,33,166,24,52,35,111,70,0,0,91,38,7,0,91,139,57,68,40

Foldseek 3Di:
DDAAEEEFAQDQLQLLVSLLLQVLCVVVVGGYDYHYHDPPGPVVVQVCCLVRVHFKGKFWQVCCCCPVVVHDLVDARDVVVSQVCCCPVRQKHFLAFLAEWWWKFKWFAPVVCVVQVAAALLSCQVVQCVWEEEAEPVQVPDCLHDVVSCVVRVHDHVHYYYDHRVCRLVCCVVPVTGMYMDTLQALVCVVVVIRTHHHVVCSMYTTTITMMGRNVVCVVVVVSSVSRNLSHNVAYSVNSSVLNNCCPPVVDHSNVSSVVSCVVSVD/DAAEEEFAQDQLQLLVSLLLQVLCVVVVGGYDYHYHDPPGPLPVLVCCLVPVHFKGKFWQVCCCCPVVNHDVVDARDVVVSQVCCCPPRQKHFLAFLAEWWWKFKWFAPVVCVVQVAAAPLSCQVVQCVWEEEAEPVQVVDCLHPVVSCVVRVRDHVHYYYDHRVCRLVCCVVPVTGMYMDTLQALVCVVRVIRTHHHVVCSMHTTTITMMGRNVVCVVPVVSSVSRNLSHNVAYSVNSSVLNNCCPPVVDHSNVSSVVSCVVSVD

Sequence (533 aa):
EKPLVVATKPSSEQYILGEILSLLLEKHHIPIKRAFGIGGGTMNIHPALIRGDFDLYVEYTGTAWVNTLKNPLTQKVDFETIKKRYEKEFNLLWVGLLGFNNTYSLAISKEDAQKYAIETFSDLAFHSPNFDFGAEFDFFEREDAFKGLMKAYRFHFRSLHEMDINLRYKSFESHKINALDVFTTDAQIKELDLKVLKDDKGFFPNYQAGIVIRKETIKKYPEALKILEKLDSKINDETMQDLNYQVEVLKKSPKIVAKDFLERLGLKPLVVATKPSSEQYILGEILSLLLEKHHIPIKRAFGIGGGTMNIHPALIRGDFDLYVEYTGTAWVNTLKNPLTQKVDFETIKKRYEKEFNLLWVGLLGFNNTYSLAISKEDAQKYAIETFSDLAFHSPNFDFGAEFDFFEREDAFKGLMKAYRFHFRSLHEMDINLRYKSFESHKINALDVFTTDAQIKELDLKVLKDDKGFFPNYQAGIVIRKETIKKYPEALKILEKLDSKINDETMQDLNYQVEVLKKSPKIVAKDFLERLGL